Protein AF-0000000080600171 (afdb_homodimer)

Secondary structure (DSSP, 8-state):
--SSSSSSSS--EEEEEETTEEEEEE--GGGTT-B-HHHHHHHHHHHHHHHH-TT--EEEEEESSS-SB--B-HHHHHHHHTTTTT---TTSB-TT-SSSBPP-S-EEEEE-SEEETHHHHHHHTSSEEEEETT-EEE--GGGGT----SSHHHHHHHHH-HHHHHHHHHH---EEHHHHHHTTS-SEEESTT-HHHHHHHHHHHHHTS-HHHHHHHHHHHHHHHHT-HHHHHHHHHHHHHHHHTSHHHHHHHHHHHHTS-------/-HHHHSSSSS--EEEEEETTEEEEEE--GGGTT-B-HHHHHHHHHHHHHHHH-TT--EEEEEESSS-SB--B-HHHHHHHHTTTTT---TTSB-TT-SSSBPP-S-EEEEE-SEEETHHHHHHHTSSEEEEETT-EEE-GGGGGTS---SSHHHHHHHHH-HHHHHHHHHH---EEHHHHHHTTS-SEEESTT-HHHHHHHHHHHHHHS-HHHHHHHHHHHHHHHHS-HHHHHHTHHHHHHHHHTSHHHHHHHHHHHHTS-------

Structure (mmCIF, N/CA/C/O backbone):
data_AF-0000000080600171-model_v1
#
loop_
_entity.id
_entity.type
_entity.pdbx_description
1 polymer 'Enoyl-CoA hydratase'
#
loop_
_atom_site.group_PDB
_atom_site.id
_atom_site.type_symbol
_atom_site.label_atom_id
_atom_site.label_alt_id
_atom_site.label_comp_id
_atom_site.label_asym_id
_atom_site.label_entity_id
_atom_site.label_seq_id
_atom_site.pdbx_PDB_ins_code
_atom_site.Cartn_x
_atom_site.Cartn_y
_atom_site.Cartn_z
_atom_site.occupancy
_atom_site.B_iso_or_equiv
_atom_site.auth_seq_id
_atom_site.auth_comp_id
_atom_site.auth_asym_id
_atom_site.auth_atom_id
_atom_site.pdbx_PDB_model_num
ATOM 1 N N . MET A 1 1 ? 32.25 -32.062 -17 1 28.39 1 MET A N 1
ATOM 2 C CA . MET A 1 1 ? 32.25 -31.859 -15.547 1 28.39 1 MET A CA 1
ATOM 3 C C . MET A 1 1 ? 32.156 -30.375 -15.203 1 28.39 1 MET A C 1
ATOM 5 O O . MET A 1 1 ? 31.625 -30 -14.164 1 28.39 1 MET A O 1
ATOM 9 N N . ARG A 1 2 ? 33.031 -29.578 -15.789 1 40.81 2 ARG A N 1
ATOM 10 C CA . ARG A 1 2 ? 33 -28.125 -15.625 1 40.81 2 ARG A CA 1
ATOM 11 C C . ARG A 1 2 ? 31.703 -27.547 -16.172 1 40.81 2 ARG A C 1
ATOM 13 O O . ARG A 1 2 ? 31.391 -26.375 -15.945 1 40.81 2 ARG A O 1
ATOM 20 N N . GLU A 1 3 ? 31.141 -27.844 -17.203 1 35.38 3 GLU A N 1
ATOM 21 C CA . GLU A 1 3 ? 29.906 -27.516 -17.891 1 35.38 3 GLU A CA 1
ATOM 22 C C . GLU A 1 3 ? 28.688 -27.828 -17.031 1 35.38 3 GLU A C 1
ATOM 24 O O . GLU A 1 3 ? 27.672 -27.141 -17.109 1 35.38 3 GLU A O 1
ATOM 29 N N . GLN A 1 4 ? 28.484 -28.953 -16.359 1 40.41 4 GLN A N 1
ATOM 30 C CA . GLN A 1 4 ? 27.5 -29.406 -15.391 1 40.41 4 GLN A CA 1
ATOM 31 C C . GLN A 1 4 ? 27.484 -28.531 -14.148 1 40.41 4 GLN A C 1
ATOM 33 O O . GLN A 1 4 ? 26.5 -28.484 -13.414 1 40.41 4 GLN A O 1
ATOM 38 N N . GLN A 1 5 ? 28.547 -28 -13.633 1 40.72 5 GLN A N 1
ATOM 39 C CA . GLN A 1 5 ? 28.781 -27.141 -12.469 1 40.72 5 GLN A CA 1
ATOM 40 C C . GLN A 1 5 ? 28.297 -25.719 -12.727 1 40.72 5 GLN A C 1
ATOM 42 O O . GLN A 1 5 ? 28.141 -24.938 -11.789 1 40.72 5 GLN A O 1
ATOM 47 N N . MET A 1 6 ? 28.469 -25.094 -13.82 1 42.03 6 MET A N 1
ATOM 48 C CA . MET A 1 6 ? 28 -23.797 -14.32 1 42.03 6 MET A CA 1
ATOM 49 C C . MET A 1 6 ? 26.484 -23.719 -14.297 1 42.03 6 MET A C 1
ATOM 51 O O . MET A 1 6 ? 25.906 -22.641 -14.461 1 42.03 6 MET A O 1
ATOM 55 N N . SER A 1 7 ? 25.688 -24.766 -14.609 1 44.97 7 SER A N 1
ATOM 56 C CA . SER A 1 7 ? 24.25 -25.016 -14.766 1 44.97 7 SER A CA 1
ATOM 57 C C . SER A 1 7 ? 23.516 -24.797 -13.453 1 44.97 7 SER A C 1
ATOM 59 O O . SER A 1 7 ? 22.312 -24.5 -13.453 1 44.97 7 SER A O 1
ATOM 61 N N . ASN A 1 8 ? 24.188 -25.062 -12.305 1 53.34 8 ASN A N 1
ATOM 62 C CA . ASN A 1 8 ? 23.719 -25.016 -10.922 1 53.34 8 ASN A CA 1
ATOM 63 C C . ASN A 1 8 ? 23.594 -23.594 -10.414 1 53.34 8 ASN A C 1
ATOM 65 O O . ASN A 1 8 ? 23.062 -23.344 -9.328 1 53.34 8 ASN A O 1
ATOM 69 N N . LEU A 1 9 ? 24.109 -22.625 -11.125 1 68.75 9 LEU A N 1
ATOM 70 C CA . LEU A 1 9 ? 24.156 -21.234 -10.68 1 68.75 9 LEU A CA 1
ATOM 71 C C . LEU A 1 9 ? 22.969 -20.438 -11.211 1 68.75 9 LEU A C 1
ATOM 73 O O . LEU A 1 9 ? 22.562 -19.453 -10.602 1 68.75 9 LEU A O 1
ATOM 77 N N . GLN A 1 10 ? 22.422 -21.031 -12.312 1 84.88 10 GLN A N 1
ATOM 78 C CA . GLN A 1 10 ? 21.281 -20.328 -12.898 1 84.88 10 GLN A CA 1
ATOM 79 C C . GLN A 1 10 ? 20 -20.641 -12.156 1 84.88 10 GLN A C 1
ATOM 81 O O . GLN A 1 10 ? 19.719 -21.797 -11.852 1 84.88 10 GLN A O 1
ATOM 86 N N . GLY A 1 11 ? 19.281 -19.609 -11.891 1 88.25 11 GLY A N 1
ATOM 87 C CA . GLY A 1 11 ? 18.016 -19.781 -11.188 1 88.25 11 GLY A CA 1
ATOM 88 C C . GLY A 1 11 ? 16.984 -20.562 -11.977 1 88.25 11 GLY A C 1
ATOM 89 O O . GLY A 1 11 ? 16.922 -20.438 -13.203 1 88.25 11 GLY A O 1
ATOM 90 N N . LYS A 1 12 ? 16.281 -21.406 -11.242 1 94.62 12 LYS A N 1
ATOM 91 C CA . LYS A 1 12 ? 15.172 -22.141 -11.836 1 94.62 12 LYS A CA 1
ATOM 92 C C . LYS A 1 12 ? 14.062 -22.391 -10.82 1 94.62 12 LYS A C 1
ATOM 94 O O . LYS A 1 12 ? 14.211 -22.062 -9.641 1 94.62 12 LYS A O 1
ATOM 99 N N . VAL A 1 13 ? 12.938 -22.984 -11.336 1 98.38 13 VAL A N 1
ATOM 100 C CA . VAL A 1 13 ? 11.883 -23.406 -10.43 1 98.38 13 VAL A CA 1
ATOM 101 C C . VAL A 1 13 ? 11.625 -24.906 -10.594 1 98.38 13 VAL A C 1
ATOM 103 O O . VAL A 1 13 ? 11.766 -25.438 -11.695 1 98.38 13 VAL A O 1
ATOM 106 N N . SER A 1 14 ? 11.344 -25.594 -9.531 1 98.62 14 SER A N 1
ATOM 107 C CA . SER A 1 14 ? 10.82 -26.953 -9.617 1 98.62 14 SER A CA 1
ATOM 108 C C . SER A 1 14 ? 9.328 -26.953 -9.938 1 98.62 14 SER A C 1
ATOM 110 O O . SER A 1 14 ? 8.617 -26 -9.594 1 98.62 14 SER A O 1
ATOM 112 N N . ARG A 1 15 ? 8.844 -28 -10.602 1 98.62 15 ARG A N 1
ATOM 113 C CA . ARG A 1 15 ? 7.449 -28.156 -11 1 98.62 15 ARG A CA 1
ATOM 114 C C . ARG A 1 15 ? 6.938 -29.547 -10.641 1 98.62 15 ARG A C 1
ATOM 116 O O . ARG A 1 15 ? 7.59 -30.547 -10.945 1 98.62 15 ARG A O 1
ATOM 123 N N . GLU A 1 16 ? 5.824 -29.609 -9.953 1 98.62 16 GLU A N 1
ATOM 124 C CA . GLU A 1 16 ? 5.195 -30.875 -9.586 1 98.62 16 GLU A CA 1
ATOM 125 C C . GLU A 1 16 ? 3.674 -30.766 -9.664 1 98.62 16 GLU A C 1
ATOM 127 O O . GLU A 1 16 ? 3.082 -29.812 -9.141 1 98.62 16 GLU A O 1
ATOM 132 N N . ILE A 1 17 ? 3.072 -31.719 -10.336 1 98.5 17 ILE A N 1
ATOM 133 C CA . ILE A 1 17 ? 1.615 -31.781 -10.391 1 98.5 17 ILE A CA 1
ATOM 134 C C . ILE A 1 17 ? 1.112 -32.812 -9.375 1 98.5 17 ILE A C 1
ATOM 136 O O . ILE A 1 17 ? 1.587 -33.938 -9.336 1 98.5 17 ILE A O 1
ATOM 140 N N . ARG A 1 18 ? 0.296 -32.406 -8.547 1 98 18 ARG A N 1
ATOM 141 C CA . ARG A 1 18 ? -0.412 -33.25 -7.586 1 98 18 ARG A CA 1
ATOM 142 C C . ARG A 1 18 ? -1.922 -33.125 -7.754 1 98 18 ARG A C 1
ATOM 144 O O . ARG A 1 18 ? -2.543 -32.25 -7.164 1 98 18 ARG A O 1
ATOM 151 N N . GLY A 1 19 ? -2.537 -34.125 -8.477 1 97.25 19 GLY A N 1
ATOM 152 C CA . GLY A 1 19 ? -3.941 -33.969 -8.812 1 97.25 19 GLY A CA 1
ATOM 153 C C . GLY A 1 19 ? -4.215 -32.719 -9.633 1 97.25 19 GLY A C 1
ATOM 154 O O . GLY A 1 19 ? -3.635 -32.531 -10.703 1 97.25 19 GLY A O 1
ATOM 155 N N . HIS A 1 20 ? -5.035 -31.812 -9.102 1 98.31 20 HIS A N 1
ATOM 156 C CA . HIS A 1 20 ? -5.395 -30.594 -9.797 1 98.31 20 HIS A CA 1
ATOM 157 C C . HIS A 1 20 ? -4.57 -29.406 -9.305 1 98.31 20 HIS A C 1
ATOM 159 O O . HIS A 1 20 ? -4.867 -28.266 -9.633 1 98.31 20 HIS A O 1
ATOM 165 N N . ILE A 1 21 ? -3.529 -29.75 -8.508 1 98.75 21 ILE A N 1
ATOM 166 C CA . ILE A 1 21 ? -2.693 -28.703 -7.926 1 98.75 21 ILE A CA 1
ATOM 167 C C . ILE A 1 21 ? -1.328 -28.688 -8.609 1 98.75 21 ILE A C 1
ATOM 169 O O . ILE A 1 21 ? -0.762 -29.75 -8.891 1 98.75 21 ILE A O 1
ATOM 173 N N . PHE A 1 22 ? -0.834 -27.531 -8.883 1 98.88 22 PHE A N 1
ATOM 174 C CA . PHE A 1 22 ? 0.487 -27.344 -9.469 1 98.88 22 PHE A CA 1
ATOM 175 C C . PHE A 1 22 ? 1.437 -26.688 -8.461 1 98.88 22 PHE A C 1
ATOM 177 O O . PHE A 1 22 ? 1.219 -25.562 -8.031 1 98.88 22 PHE A O 1
ATOM 184 N N . LEU A 1 23 ? 2.486 -27.406 -8.008 1 98.94 23 LEU A N 1
ATOM 185 C CA . LEU A 1 23 ? 3.484 -26.875 -7.082 1 98.94 23 LEU A CA 1
ATOM 186 C C . LEU A 1 23 ? 4.668 -26.281 -7.832 1 98.94 23 LEU A C 1
ATOM 188 O O . LEU A 1 23 ? 5.289 -26.953 -8.656 1 98.94 23 LEU A O 1
ATOM 192 N N . ILE A 1 24 ? 4.957 -25.031 -7.625 1 98.94 24 ILE A N 1
ATOM 193 C CA . ILE A 1 24 ? 6.074 -24.297 -8.219 1 98.94 24 ILE A CA 1
ATOM 194 C C . ILE A 1 24 ? 7.035 -23.844 -7.129 1 98.94 24 ILE A C 1
ATOM 196 O O . ILE A 1 24 ? 6.688 -22.984 -6.309 1 98.94 24 ILE A O 1
ATOM 200 N N . GLY A 1 25 ? 8.242 -24.391 -7.09 1 98.88 25 GLY A N 1
ATOM 201 C CA . GLY A 1 25 ? 9.188 -24.078 -6.035 1 98.88 25 GLY A CA 1
ATOM 202 C C . GLY A 1 25 ? 10.398 -23.297 -6.527 1 98.88 25 GLY A C 1
ATOM 203 O O . GLY A 1 25 ? 11.109 -23.75 -7.426 1 98.88 25 GLY A O 1
ATOM 204 N N . LEU A 1 26 ? 10.602 -22.094 -5.977 1 98.75 26 LEU A N 1
ATOM 205 C CA . LEU A 1 26 ? 11.859 -21.422 -6.246 1 98.75 26 LEU A CA 1
ATOM 206 C C . LEU A 1 26 ? 13.047 -22.281 -5.855 1 98.75 26 LEU A C 1
ATOM 208 O O . LEU A 1 26 ? 13.102 -22.797 -4.734 1 98.75 26 LEU A O 1
ATOM 212 N N . ASP A 1 27 ? 14.023 -22.469 -6.797 1 98.06 27 ASP A N 1
ATOM 213 C CA . ASP A 1 27 ? 15.086 -23.453 -6.59 1 98.06 27 ASP A CA 1
ATOM 214 C C . ASP A 1 27 ? 16.453 -22.859 -6.898 1 98.06 27 ASP A C 1
ATOM 216 O O . ASP A 1 27 ? 17.094 -23.234 -7.883 1 98.06 27 ASP A O 1
ATOM 220 N N . ARG A 1 28 ? 16.859 -22.016 -6.082 1 97.69 28 ARG A N 1
ATOM 221 C CA . ARG A 1 28 ? 18.172 -21.359 -6.078 1 97.69 28 ARG A CA 1
ATOM 222 C C . ARG A 1 28 ? 18.625 -21.047 -4.652 1 97.69 28 ARG A C 1
ATOM 224 O O . ARG A 1 28 ? 19.047 -19.922 -4.367 1 97.69 28 ARG A O 1
ATOM 231 N N . ALA A 1 29 ? 18.484 -22.094 -3.811 1 96.88 29 ALA A N 1
ATOM 232 C CA . ALA A 1 29 ? 18.641 -21.906 -2.369 1 96.88 29 ALA A CA 1
ATOM 233 C C . ALA A 1 29 ? 20.047 -21.406 -2.023 1 96.88 29 ALA A C 1
ATOM 235 O O . ALA A 1 29 ? 20.219 -20.641 -1.075 1 96.88 29 ALA A O 1
ATOM 236 N N . ASP A 1 30 ? 21.016 -21.703 -2.828 1 95.56 30 ASP A N 1
ATOM 237 C CA . ASP A 1 30 ? 22.391 -21.328 -2.547 1 95.56 30 ASP A CA 1
ATOM 238 C C . ASP A 1 30 ? 22.578 -19.812 -2.652 1 95.56 30 ASP A C 1
ATOM 240 O O . ASP A 1 30 ? 23.531 -19.266 -2.1 1 95.56 30 ASP A O 1
ATOM 244 N N . LYS A 1 31 ? 21.703 -19.234 -3.369 1 96.31 31 LYS A N 1
ATOM 245 C CA . LYS A 1 31 ? 21.734 -17.781 -3.504 1 96.31 31 LYS A CA 1
ATOM 246 C C . LYS A 1 31 ? 20.5 -17.141 -2.883 1 96.31 31 LYS A C 1
ATOM 248 O O . LYS A 1 31 ? 20.016 -16.109 -3.365 1 96.31 31 LYS A O 1
ATOM 253 N N . ARG A 1 32 ? 19.953 -17.891 -1.889 1 97.44 32 ARG A N 1
ATOM 254 C CA . ARG A 1 32 ? 18.781 -17.406 -1.15 1 97.44 32 ARG A CA 1
ATOM 255 C C . ARG A 1 32 ? 17.609 -17.125 -2.09 1 97.44 32 ARG A C 1
ATOM 257 O O . ARG A 1 32 ? 16.875 -16.172 -1.898 1 97.44 32 ARG A O 1
ATOM 264 N N . ASN A 1 33 ? 17.547 -17.812 -3.162 1 98.06 33 ASN A N 1
ATOM 265 C CA . ASN A 1 33 ? 16.484 -17.766 -4.152 1 98.06 33 ASN A CA 1
ATOM 266 C C . ASN A 1 33 ? 16.328 -16.359 -4.738 1 98.06 33 ASN A C 1
ATOM 268 O O . ASN A 1 33 ? 15.219 -15.93 -5.047 1 98.06 33 ASN A O 1
ATOM 272 N N . ALA A 1 34 ? 17.469 -15.609 -4.855 1 97.38 34 ALA A N 1
ATOM 273 C CA . ALA A 1 34 ? 17.422 -14.312 -5.527 1 97.38 34 ALA A CA 1
ATOM 274 C C . ALA A 1 34 ? 17.016 -14.461 -6.984 1 97.38 34 ALA A C 1
ATOM 276 O O . ALA A 1 34 ? 17.453 -15.383 -7.676 1 97.38 34 ALA A O 1
ATOM 277 N N . PHE A 1 35 ? 16.125 -13.562 -7.465 1 96.62 35 PHE A N 1
ATOM 278 C CA . PHE A 1 35 ? 15.617 -13.609 -8.836 1 96.62 35 PHE A CA 1
ATOM 279 C C . PHE A 1 35 ? 16.672 -13.125 -9.82 1 96.62 35 PHE A C 1
ATOM 281 O O . PHE A 1 35 ? 16.938 -11.922 -9.906 1 96.62 35 PHE A O 1
ATOM 288 N N . ASP A 1 36 ? 17.297 -14 -10.5 1 94.31 36 ASP A N 1
ATOM 289 C CA . ASP A 1 36 ? 18.031 -13.617 -11.703 1 94.31 36 ASP A CA 1
ATOM 290 C C . ASP A 1 36 ? 17.172 -13.758 -12.953 1 94.31 36 ASP A C 1
ATOM 292 O O . ASP A 1 36 ? 15.984 -14.102 -12.852 1 94.31 36 ASP A O 1
ATOM 296 N N . SER A 1 37 ? 17.734 -13.461 -14.109 1 93.31 37 SER A N 1
ATOM 297 C CA . SER A 1 37 ? 16.953 -13.477 -15.336 1 93.31 37 SER A CA 1
ATOM 298 C C . SER A 1 37 ? 16.422 -14.875 -15.648 1 93.31 37 SER A C 1
ATOM 300 O O . SER A 1 37 ? 15.32 -15.031 -16.172 1 93.31 37 SER A O 1
ATOM 302 N N . HIS A 1 38 ? 17.156 -15.891 -15.289 1 94.62 38 HIS A N 1
ATOM 303 C CA . HIS A 1 38 ? 16.766 -17.266 -15.547 1 94.62 38 HIS A CA 1
ATOM 304 C C . HIS A 1 38 ? 15.602 -17.688 -14.664 1 94.62 38 HIS A C 1
ATOM 306 O O . HIS A 1 38 ? 14.648 -18.312 -15.141 1 94.62 38 HIS A O 1
ATOM 312 N N . MET A 1 39 ? 15.68 -17.359 -13.367 1 96.19 39 MET A N 1
ATOM 313 C CA . MET A 1 39 ? 14.602 -17.656 -12.43 1 96.19 39 MET A CA 1
ATOM 314 C C . MET A 1 39 ? 13.312 -16.969 -12.852 1 96.19 39 MET A C 1
ATOM 316 O O . MET A 1 39 ? 12.242 -17.594 -12.844 1 96.19 39 MET A O 1
ATOM 320 N N . ILE A 1 40 ? 13.383 -15.711 -13.203 1 95.31 40 ILE A N 1
ATOM 321 C CA . ILE A 1 40 ? 12.227 -14.93 -13.617 1 95.31 40 ILE A CA 1
ATOM 322 C C . ILE A 1 40 ? 11.578 -15.57 -14.844 1 95.31 40 ILE A C 1
ATOM 324 O O . ILE A 1 40 ? 10.359 -15.766 -14.875 1 95.31 40 ILE A O 1
ATOM 328 N N . HIS A 1 41 ? 12.375 -15.906 -15.789 1 94.38 41 HIS A N 1
ATOM 329 C CA . HIS A 1 41 ? 11.883 -16.516 -17.016 1 94.38 41 HIS A CA 1
ATOM 330 C C . HIS A 1 41 ? 11.234 -17.875 -16.734 1 94.38 41 HIS A C 1
ATOM 332 O O . HIS A 1 41 ? 10.133 -18.156 -17.219 1 94.38 41 HIS A O 1
ATOM 338 N N . ASP A 1 42 ? 11.891 -18.672 -15.969 1 97.06 42 ASP A N 1
ATOM 339 C CA . ASP A 1 42 ? 11.383 -20.016 -15.688 1 97.06 42 ASP A CA 1
ATOM 340 C C . ASP A 1 42 ? 10.094 -19.953 -14.875 1 97.06 42 ASP A C 1
ATOM 342 O O . ASP A 1 42 ? 9.188 -20.75 -15.078 1 97.06 42 ASP A O 1
ATOM 346 N N . LEU A 1 43 ? 10.031 -19.047 -13.922 1 97.69 43 LEU A N 1
ATOM 347 C CA . LEU A 1 43 ? 8.805 -18.828 -13.156 1 97.69 43 LEU A CA 1
ATOM 348 C C . LEU A 1 43 ? 7.66 -18.422 -14.07 1 97.69 43 LEU A C 1
ATOM 350 O O . LEU A 1 43 ? 6.543 -18.922 -13.938 1 97.69 43 LEU A O 1
ATOM 354 N N . SER A 1 44 ? 7.922 -17.516 -14.977 1 96.75 44 SER A N 1
ATOM 355 C CA . SER A 1 44 ? 6.934 -17.109 -15.961 1 96.75 44 SER A CA 1
ATOM 356 C C . SER A 1 44 ? 6.441 -18.281 -16.781 1 96.75 44 SER A C 1
ATOM 358 O O . SER A 1 44 ? 5.238 -18.438 -17 1 96.75 44 SER A O 1
ATOM 360 N N . LEU A 1 45 ? 7.348 -19.094 -17.219 1 96.94 45 LEU A N 1
ATOM 361 C CA . LEU A 1 45 ? 6.988 -20.266 -18.016 1 96.94 45 LEU A CA 1
ATOM 362 C C . LEU A 1 45 ? 6.113 -21.219 -17.203 1 96.94 45 LEU A C 1
ATOM 364 O O . LEU A 1 45 ? 5.137 -21.766 -17.719 1 96.94 45 LEU A O 1
ATOM 368 N N . ALA A 1 46 ? 6.484 -21.391 -15.977 1 98.31 46 ALA A N 1
ATOM 369 C CA . ALA A 1 46 ? 5.707 -22.281 -15.117 1 98.31 46 ALA A CA 1
ATOM 370 C C . ALA A 1 46 ? 4.281 -21.766 -14.938 1 98.31 46 ALA A C 1
ATOM 372 O O . ALA A 1 46 ? 3.32 -22.531 -15.039 1 98.31 46 ALA A O 1
ATOM 373 N N . LEU A 1 47 ? 4.148 -20.531 -14.68 1 98.25 47 LEU A N 1
ATOM 374 C CA . LEU A 1 47 ? 2.826 -19.938 -14.492 1 98.25 47 LEU A CA 1
ATOM 375 C C . LEU A 1 47 ? 2.018 -19.984 -15.789 1 98.25 47 LEU A C 1
ATOM 377 O O . LEU A 1 47 ? 0.795 -20.141 -15.75 1 98.25 47 LEU A O 1
ATOM 381 N N . THR A 1 48 ? 2.707 -19.844 -16.859 1 98 48 THR A N 1
ATOM 382 C CA . THR A 1 48 ? 2.043 -19.953 -18.156 1 98 48 THR A CA 1
ATOM 383 C C . THR A 1 48 ? 1.553 -21.391 -18.375 1 98 48 THR A C 1
ATOM 385 O O . THR A 1 48 ? 0.434 -21.594 -18.859 1 98 48 THR A O 1
ATOM 388 N N . GLU A 1 49 ? 2.432 -22.359 -18.031 1 98.12 49 GLU A N 1
ATOM 389 C CA . GLU A 1 49 ? 2.033 -23.75 -18.094 1 98.12 49 GLU A CA 1
ATOM 390 C C . GLU A 1 49 ? 0.793 -24.016 -17.234 1 98.12 49 GLU A C 1
ATOM 392 O O . GLU A 1 49 ? -0.143 -24.688 -17.672 1 98.12 49 GLU A O 1
ATOM 397 N N . TYR A 1 50 ? 0.771 -23.5 -16.109 1 98.5 50 TYR A N 1
ATOM 398 C CA . TYR A 1 50 ? -0.364 -23.578 -15.203 1 98.5 50 TYR A CA 1
ATOM 399 C C . TYR A 1 50 ? -1.63 -23.031 -15.852 1 98.5 50 TYR A C 1
ATOM 401 O O . TYR A 1 50 ? -2.658 -23.719 -15.891 1 98.5 50 TYR A O 1
ATOM 409 N N . GLU A 1 51 ? -1.571 -21.875 -16.438 1 97.62 51 GLU A N 1
ATOM 410 C CA . GLU A 1 51 ? -2.717 -21.203 -17.047 1 97.62 51 GLU A CA 1
ATOM 411 C C . GLU A 1 51 ? -3.225 -22 -18.25 1 97.62 51 GLU A C 1
ATOM 413 O O . GLU A 1 51 ? -4.43 -22.062 -18.5 1 97.62 51 GLU A O 1
ATOM 418 N N . ASN A 1 52 ? -2.311 -22.625 -18.953 1 97.38 52 ASN A N 1
ATOM 419 C CA . ASN A 1 52 ? -2.652 -23.281 -20.219 1 97.38 52 ASN A CA 1
ATOM 420 C C . ASN A 1 52 ? -3.184 -24.688 -19.984 1 97.38 52 ASN A C 1
ATOM 422 O O . ASN A 1 52 ? -3.748 -25.297 -20.906 1 97.38 52 ASN A O 1
ATOM 426 N N . ASN A 1 53 ? -2.955 -25.312 -18.828 1 97.81 53 ASN A N 1
ATOM 427 C CA . ASN A 1 53 ? -3.396 -26.672 -18.531 1 97.81 53 ASN A CA 1
ATOM 428 C C . ASN A 1 53 ? -4.766 -26.672 -17.859 1 97.81 53 ASN A C 1
ATOM 430 O O . ASN A 1 53 ? -4.887 -26.359 -16.672 1 97.81 53 ASN A O 1
ATOM 434 N N . PRO A 1 54 ? -5.77 -27.031 -18.562 1 95.81 54 PRO A N 1
ATOM 435 C CA . PRO A 1 54 ? -7.125 -26.953 -18.031 1 95.81 54 PRO A CA 1
ATOM 436 C C . PRO A 1 54 ? -7.355 -27.906 -16.859 1 95.81 54 PRO A C 1
ATOM 438 O O . PRO A 1 54 ? -8.336 -27.766 -16.125 1 95.81 54 PRO A O 1
ATOM 441 N N . GLU A 1 55 ? -6.465 -28.906 -16.672 1 96.88 55 GLU A N 1
ATOM 442 C CA . GLU A 1 55 ? -6.629 -29.875 -15.586 1 96.88 55 GLU A CA 1
ATOM 443 C C . GLU A 1 55 ? -6.172 -29.297 -14.25 1 96.88 55 GLU A C 1
ATOM 445 O O . GLU A 1 55 ? -6.512 -29.812 -13.188 1 96.88 55 GLU A O 1
ATOM 450 N N . LEU A 1 56 ? -5.383 -28.281 -14.273 1 98.5 56 LEU A N 1
ATOM 451 C CA . LEU A 1 56 ? -4.891 -27.641 -13.055 1 98.5 56 LEU A CA 1
ATOM 452 C C . LEU A 1 56 ? -5.855 -26.562 -12.578 1 98.5 56 LEU A C 1
ATOM 454 O O . LEU A 1 56 ? -6.312 -25.734 -13.375 1 98.5 56 LEU A O 1
ATOM 458 N N . ARG A 1 57 ? -6.172 -26.562 -11.266 1 98.69 57 ARG A N 1
ATOM 459 C CA . ARG A 1 57 ? -7.234 -25.703 -10.742 1 98.69 57 ARG A CA 1
ATOM 460 C C . ARG A 1 57 ? -6.695 -24.719 -9.711 1 98.69 57 ARG A C 1
ATOM 462 O O . ARG A 1 57 ? -7.352 -23.734 -9.391 1 98.69 57 ARG A O 1
ATOM 469 N N . CYS A 1 58 ? -5.551 -24.984 -9.141 1 98.81 58 CYS A N 1
ATOM 470 C CA . CYS A 1 58 ? -4.867 -24.078 -8.219 1 98.81 58 CYS A CA 1
ATOM 471 C C . CYS A 1 58 ? -3.361 -24.312 -8.242 1 98.81 58 CYS A C 1
ATOM 473 O O . CYS A 1 58 ? -2.908 -25.453 -8.398 1 98.81 58 CYS A O 1
ATOM 475 N N . ALA A 1 59 ? -2.598 -23.328 -8.109 1 98.94 59 ALA A N 1
ATOM 476 C CA . ALA A 1 59 ? -1.147 -23.453 -7.988 1 98.94 59 ALA A CA 1
ATOM 477 C C . ALA A 1 59 ? -0.665 -22.984 -6.621 1 98.94 59 ALA A C 1
ATOM 479 O O . ALA A 1 59 ? -1.325 -22.172 -5.969 1 98.94 59 ALA A O 1
ATOM 480 N N . VAL A 1 60 ? 0.427 -23.516 -6.172 1 98.94 60 VAL A N 1
ATOM 481 C CA . VAL A 1 60 ? 1.137 -23.094 -4.969 1 98.94 60 VAL A CA 1
ATOM 482 C C . VAL A 1 60 ? 2.568 -22.703 -5.324 1 98.94 60 VAL A C 1
ATOM 484 O O . VAL A 1 60 ? 3.318 -23.5 -5.887 1 98.94 60 VAL A O 1
ATOM 487 N N . VAL A 1 61 ? 2.922 -21.469 -5.09 1 98.94 61 VAL A N 1
ATOM 488 C CA . VAL A 1 61 ? 4.312 -21.047 -5.199 1 98.94 61 VAL A CA 1
ATOM 489 C C . VAL A 1 61 ? 4.98 -21.109 -3.828 1 98.94 61 VAL A C 1
ATOM 491 O O . VAL A 1 61 ? 4.426 -20.641 -2.834 1 98.94 61 VAL A O 1
ATOM 494 N N . PHE A 1 62 ? 6.09 -21.75 -3.76 1 98.88 62 PHE A N 1
ATOM 495 C CA . PHE A 1 62 ? 6.871 -21.891 -2.537 1 98.88 62 PHE A CA 1
ATOM 496 C C . PHE A 1 62 ? 8.367 -21.812 -2.842 1 98.88 62 PHE A C 1
ATOM 498 O O . PHE A 1 62 ? 8.766 -21.453 -3.951 1 98.88 62 PHE A O 1
ATOM 505 N N . ALA A 1 63 ? 9.203 -22.016 -1.799 1 98.88 63 ALA A N 1
ATOM 506 C CA . ALA A 1 63 ? 10.648 -21.938 -2.033 1 98.88 63 ALA A CA 1
ATOM 507 C C . ALA A 1 63 ? 11.375 -23.078 -1.325 1 98.88 63 ALA A C 1
ATOM 509 O O . ALA A 1 63 ? 11.031 -23.438 -0.195 1 98.88 63 ALA A O 1
ATOM 510 N N . HIS A 1 64 ? 12.344 -23.609 -2.07 1 98.38 64 HIS A N 1
ATOM 511 C CA . HIS A 1 64 ? 13.266 -24.547 -1.43 1 98.38 64 HIS A CA 1
ATOM 512 C C . HIS A 1 64 ? 14.281 -23.812 -0.559 1 98.38 64 HIS A C 1
ATOM 514 O O . HIS A 1 64 ? 14.727 -22.719 -0.91 1 98.38 64 HIS A O 1
ATOM 520 N N . GLY A 1 65 ? 14.664 -24.375 0.588 1 97.94 65 GLY A N 1
ATOM 521 C CA . GLY A 1 65 ? 15.68 -23.797 1.448 1 97.94 65 GLY A CA 1
ATOM 522 C C . GLY A 1 65 ? 15.094 -22.922 2.541 1 97.94 65 GLY A C 1
ATOM 523 O O . GLY A 1 65 ? 13.898 -23 2.834 1 97.94 65 GLY A O 1
ATOM 524 N N . ASP A 1 66 ? 15.898 -22.062 3.156 1 98.06 66 ASP A N 1
ATOM 525 C CA . ASP A 1 66 ? 15.555 -21.359 4.383 1 98.06 66 ASP A CA 1
ATOM 526 C C . ASP A 1 66 ? 14.789 -20.078 4.078 1 98.06 66 ASP A C 1
ATOM 528 O O . ASP A 1 66 ? 14.102 -19.531 4.945 1 98.06 66 ASP A O 1
ATOM 532 N N . HIS A 1 67 ? 14.977 -19.578 2.879 1 98.75 67 HIS A N 1
ATOM 533 C CA . HIS A 1 67 ? 14.43 -18.281 2.535 1 98.75 67 HIS A CA 1
ATOM 534 C C . HIS A 1 67 ? 13.562 -18.359 1.281 1 98.75 67 HIS A C 1
ATOM 536 O O . HIS A 1 67 ? 13.891 -19.094 0.341 1 98.75 67 HIS A O 1
ATOM 542 N N . PHE A 1 68 ? 12.445 -17.656 1.302 1 98.81 68 PHE A N 1
ATOM 543 C CA . PHE A 1 68 ? 11.664 -17.531 0.081 1 98.81 68 PHE A CA 1
ATOM 544 C C . PHE A 1 68 ? 12.477 -16.844 -1.015 1 98.81 68 PHE A C 1
ATOM 546 O O . PHE A 1 68 ? 12.867 -17.484 -1.99 1 98.81 68 PHE A O 1
ATOM 553 N N . THR A 1 69 ? 12.859 -15.547 -0.798 1 98.69 69 THR A N 1
ATOM 554 C CA . THR A 1 69 ? 13.75 -14.898 -1.752 1 98.69 69 THR A CA 1
ATOM 555 C C . THR A 1 69 ? 14.391 -13.656 -1.134 1 98.69 69 THR A C 1
ATOM 557 O O . THR A 1 69 ? 13.742 -12.93 -0.379 1 98.69 69 THR A O 1
ATOM 560 N N . ALA A 1 70 ? 15.602 -13.422 -1.512 1 97.44 70 ALA A N 1
ATOM 561 C CA . ALA A 1 70 ? 16.312 -12.219 -1.098 1 97.44 70 ALA A CA 1
ATOM 562 C C . ALA A 1 70 ? 16.031 -11.062 -2.053 1 97.44 70 ALA A C 1
ATOM 564 O O . ALA A 1 70 ? 16.672 -10.008 -1.976 1 97.44 70 ALA A O 1
ATOM 565 N N . GLY A 1 71 ? 15.109 -11.273 -2.932 1 96.31 71 GLY A N 1
ATOM 566 C CA . GLY A 1 71 ? 14.766 -10.219 -3.877 1 96.31 71 GLY A CA 1
ATOM 567 C C . GLY A 1 71 ? 15.477 -10.359 -5.207 1 96.31 71 GLY A C 1
ATOM 568 O O . GLY A 1 71 ? 15.695 -11.469 -5.691 1 96.31 71 GLY A O 1
ATOM 569 N N . LEU A 1 72 ? 15.727 -9.258 -5.887 1 92.5 72 LEU A N 1
ATOM 570 C CA . LEU A 1 72 ? 16.344 -9.258 -7.207 1 92.5 72 LEU A CA 1
ATOM 571 C C . LEU A 1 72 ? 17.859 -9.406 -7.098 1 92.5 72 LEU A C 1
ATOM 573 O O . LEU A 1 72 ? 18.484 -8.766 -6.254 1 92.5 72 LEU A O 1
ATOM 577 N N . ASP A 1 73 ? 18.391 -10.258 -7.875 1 91.12 73 ASP A N 1
ATOM 578 C CA . ASP A 1 73 ? 19.844 -10.297 -8.055 1 91.12 73 ASP A CA 1
ATOM 579 C C . ASP A 1 73 ? 20.312 -9.141 -8.93 1 91.12 73 ASP A C 1
ATOM 581 O O . ASP A 1 73 ? 20.547 -9.312 -10.133 1 91.12 73 ASP A O 1
ATOM 585 N N . LEU A 1 74 ? 20.5 -8.008 -8.344 1 86.12 74 LEU A N 1
ATOM 586 C CA . LEU A 1 74 ? 20.766 -6.766 -9.07 1 86.12 74 LEU A CA 1
ATOM 587 C C . LEU A 1 74 ? 22.109 -6.828 -9.789 1 86.12 74 LEU A C 1
ATOM 589 O O . LEU A 1 74 ? 22.281 -6.195 -10.836 1 86.12 74 LEU A O 1
ATOM 593 N N . VAL A 1 75 ? 23 -7.582 -9.242 1 82.81 75 VAL A N 1
ATOM 594 C CA . VAL A 1 75 ? 24.297 -7.723 -9.891 1 82.81 75 VAL A CA 1
ATOM 595 C C . VAL A 1 75 ? 24.125 -8.391 -11.258 1 82.81 75 VAL A C 1
ATOM 597 O O . VAL A 1 75 ? 24.719 -7.949 -12.25 1 82.81 75 VAL A O 1
ATOM 600 N N . GLU A 1 76 ? 23.266 -9.336 -11.297 1 86.94 76 GLU A N 1
ATOM 601 C CA . GLU A 1 76 ? 23.016 -10.055 -12.539 1 86.94 76 GLU A CA 1
ATOM 602 C C . GLU A 1 76 ? 22.078 -9.273 -13.453 1 86.94 76 GLU A C 1
ATOM 604 O O . GLU A 1 76 ? 22.219 -9.305 -14.672 1 86.94 76 GLU A O 1
ATOM 609 N N . LEU A 1 77 ? 21.188 -8.492 -12.82 1 88.06 77 LEU A N 1
ATOM 610 C CA . LEU A 1 77 ? 20.094 -7.93 -13.586 1 88.06 77 LEU A CA 1
ATOM 611 C C . LEU A 1 77 ? 20.422 -6.523 -14.07 1 88.06 77 LEU A C 1
ATOM 613 O O . LEU A 1 77 ? 19.828 -6.035 -15.031 1 88.06 77 LEU A O 1
ATOM 617 N N . GLN A 1 78 ? 21.297 -5.855 -13.414 1 79 78 GLN A N 1
ATOM 618 C CA . GLN A 1 78 ? 21.531 -4.438 -13.664 1 79 78 GLN A CA 1
ATOM 619 C C . GLN A 1 78 ? 21.797 -4.176 -15.141 1 79 78 GLN A C 1
ATOM 621 O O . GLN A 1 78 ? 21.172 -3.301 -15.742 1 79 78 GLN A O 1
ATOM 626 N N . PRO A 1 79 ? 22.578 -4.984 -15.789 1 76.62 79 PRO A N 1
ATOM 627 C CA . PRO A 1 79 ? 22.844 -4.75 -17.219 1 76.62 79 PRO A CA 1
ATOM 628 C C . PRO A 1 79 ? 21.641 -5.105 -18.094 1 76.62 79 PRO A C 1
ATOM 630 O O . PRO A 1 79 ? 21.594 -4.723 -19.266 1 76.62 79 PRO A O 1
ATOM 633 N N . LYS A 1 80 ? 20.688 -5.723 -17.484 1 79.12 80 LYS A N 1
ATOM 634 C CA . LYS A 1 80 ? 19.578 -6.266 -18.266 1 79.12 80 LYS A CA 1
ATOM 635 C C . LYS A 1 80 ? 18.297 -5.488 -18.016 1 79.12 80 LYS A C 1
ATOM 637 O O . LYS A 1 80 ? 17.312 -5.645 -18.75 1 79.12 80 LYS A O 1
ATOM 642 N N . LEU A 1 81 ? 18.297 -4.746 -16.969 1 73.19 81 LEU A N 1
ATOM 643 C CA . LEU A 1 81 ? 17.062 -4.066 -16.562 1 73.19 81 LEU A CA 1
ATOM 644 C C . LEU A 1 81 ? 16.609 -3.08 -17.641 1 73.19 81 LEU A C 1
ATOM 646 O O . LEU A 1 81 ? 15.414 -2.924 -17.875 1 73.19 81 LEU A O 1
ATOM 650 N N . ALA A 1 82 ? 17.672 -2.574 -18.312 1 68.69 82 ALA A N 1
ATOM 651 C CA . ALA A 1 82 ? 17.344 -1.629 -19.375 1 68.69 82 ALA A CA 1
ATOM 652 C C . ALA A 1 82 ? 16.828 -2.355 -20.625 1 68.69 82 ALA A C 1
ATOM 654 O O . ALA A 1 82 ? 16.094 -1.775 -21.438 1 68.69 82 ALA A O 1
ATOM 655 N N . ASP A 1 83 ? 17.172 -3.643 -20.719 1 67.06 83 ASP A N 1
ATOM 656 C CA . ASP A 1 83 ? 16.891 -4.402 -21.938 1 67.06 83 ASP A CA 1
ATOM 657 C C . ASP A 1 83 ? 15.539 -5.098 -21.844 1 67.06 83 ASP A C 1
ATOM 659 O O . ASP A 1 83 ? 15.109 -5.766 -22.781 1 67.06 83 ASP A O 1
ATOM 663 N N . GLY A 1 84 ? 14.938 -4.965 -20.734 1 69.31 84 GLY A N 1
ATOM 664 C CA . GLY A 1 84 ? 13.562 -5.43 -20.734 1 69.31 84 GLY A CA 1
ATOM 665 C C . GLY A 1 84 ? 13.383 -6.754 -20 1 69.31 84 GLY A C 1
ATOM 666 O O . GLY A 1 84 ? 12.594 -7.598 -20.438 1 69.31 84 GLY A O 1
ATOM 667 N N . VAL A 1 85 ? 14.117 -7.18 -19.141 1 69 85 VAL A N 1
ATOM 668 C CA . VAL A 1 85 ? 13.969 -8.414 -18.375 1 69 85 VAL A CA 1
ATOM 669 C C . VAL A 1 85 ? 12.562 -8.508 -17.797 1 69 85 VAL A C 1
ATOM 671 O O . VAL A 1 85 ? 12.039 -9.602 -17.578 1 69 85 VAL A O 1
ATOM 674 N N . PHE A 1 86 ? 11.906 -7.422 -17.766 1 75.5 86 PHE A N 1
ATOM 675 C CA . PHE A 1 86 ? 10.547 -7.402 -17.234 1 75.5 86 PHE A CA 1
ATOM 676 C C . PHE A 1 86 ? 9.539 -7.125 -18.344 1 75.5 86 PHE A C 1
ATOM 678 O O . PHE A 1 86 ? 8.406 -6.723 -18.062 1 75.5 86 PHE A O 1
ATOM 685 N N . ASN A 1 87 ? 10.023 -7.34 -19.531 1 78.38 87 ASN A N 1
ATOM 686 C CA . ASN A 1 87 ? 9.109 -7.238 -20.672 1 78.38 87 ASN A CA 1
ATOM 687 C C . ASN A 1 87 ? 8.438 -8.578 -20.969 1 78.38 87 ASN A C 1
ATOM 689 O O . ASN A 1 87 ? 9.109 -9.531 -21.375 1 78.38 87 ASN A O 1
ATOM 693 N N . PHE A 1 88 ? 7.27 -8.688 -20.688 1 82 88 PHE A N 1
ATOM 694 C CA . PHE A 1 88 ? 6.504 -9.906 -20.953 1 82 88 PHE A CA 1
ATOM 695 C C . PHE A 1 88 ? 5.512 -9.688 -22.094 1 82 88 PHE A C 1
ATOM 697 O O . PHE A 1 88 ? 4.816 -8.672 -22.125 1 82 88 PHE A O 1
ATOM 704 N N . SER A 1 89 ? 5.59 -10.594 -23 1 81.56 89 SER A N 1
ATOM 705 C CA . SER A 1 89 ? 4.605 -10.539 -24.078 1 81.56 89 SER A CA 1
ATOM 706 C C . SER A 1 89 ? 3.205 -10.867 -23.578 1 81.56 89 SER A C 1
ATOM 708 O O . SER A 1 89 ? 3.049 -11.375 -22.469 1 81.56 89 SER A O 1
ATOM 710 N N . ASP A 1 90 ? 2.246 -10.609 -24.344 1 86.19 90 ASP A N 1
ATOM 711 C CA . ASP A 1 90 ? 0.848 -10.766 -23.953 1 86.19 90 ASP A CA 1
ATOM 712 C C . ASP A 1 90 ? 0.472 -12.242 -23.844 1 86.19 90 ASP A C 1
ATOM 714 O O . ASP A 1 90 ? -0.577 -12.578 -23.281 1 86.19 90 ASP A O 1
ATOM 718 N N . ASP A 1 91 ? 1.349 -13.125 -24.312 1 89.25 91 ASP A N 1
ATOM 719 C CA . ASP A 1 91 ? 1.001 -14.547 -24.297 1 89.25 91 ASP A CA 1
ATOM 720 C C . ASP A 1 91 ? 1.63 -15.25 -23.109 1 89.25 91 ASP A C 1
ATOM 722 O O . ASP A 1 91 ? 1.348 -16.422 -22.844 1 89.25 91 ASP A O 1
ATOM 726 N N . ILE A 1 92 ? 2.406 -14.539 -22.422 1 91.56 92 ILE A N 1
ATOM 727 C CA . ILE A 1 92 ? 3.094 -15.156 -21.281 1 91.56 92 ILE A CA 1
ATOM 728 C C . ILE A 1 92 ? 2.646 -14.484 -19.984 1 91.56 92 ILE A C 1
ATOM 730 O O . ILE A 1 92 ? 2.357 -13.289 -19.969 1 91.56 92 ILE A O 1
ATOM 734 N N . VAL A 1 93 ? 2.609 -15.344 -18.938 1 94.5 93 VAL A N 1
ATOM 735 C CA . VAL A 1 93 ? 2.186 -14.82 -17.641 1 94.5 93 VAL A CA 1
ATOM 736 C C . VAL A 1 93 ? 3.357 -14.117 -16.969 1 94.5 93 VAL A C 1
ATOM 738 O O . VAL A 1 93 ? 4.434 -14.695 -16.797 1 94.5 93 VAL A O 1
ATOM 741 N N . ASN A 1 94 ? 3.191 -12.859 -16.656 1 93.69 94 ASN A N 1
ATOM 742 C CA . ASN A 1 94 ? 4.082 -12.102 -15.781 1 93.69 94 ASN A CA 1
ATOM 743 C C . ASN A 1 94 ? 3.875 -12.461 -14.312 1 93.69 94 ASN A C 1
ATOM 745 O O . ASN A 1 94 ? 2.785 -12.273 -13.773 1 93.69 94 ASN A O 1
ATOM 749 N N . PRO A 1 95 ? 4.922 -12.977 -13.695 1 95.88 95 PRO A N 1
ATOM 750 C CA . PRO A 1 95 ? 4.758 -13.414 -12.312 1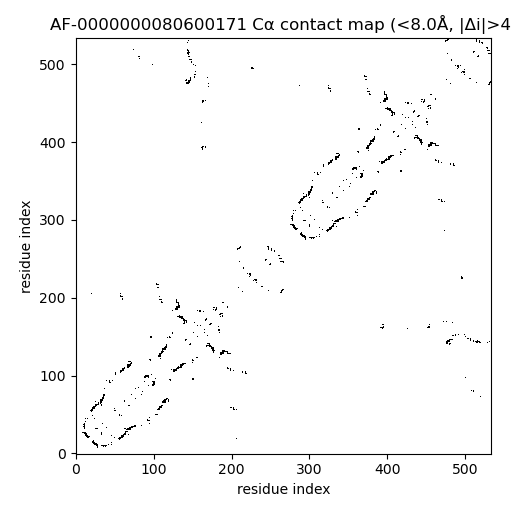 95.88 95 PRO A CA 1
ATOM 751 C C . PRO A 1 95 ? 4.23 -12.312 -11.398 1 95.88 95 PRO A C 1
ATOM 753 O O . PRO A 1 95 ? 3.586 -12.594 -10.383 1 95.88 95 PRO A O 1
ATOM 756 N N . TRP A 1 96 ? 4.414 -11.086 -11.734 1 96.62 96 TRP A N 1
ATOM 757 C CA . TRP A 1 96 ? 4.008 -9.977 -10.883 1 96.62 96 TRP A CA 1
ATOM 758 C C . TRP A 1 96 ? 2.717 -9.344 -11.391 1 96.62 96 TRP A C 1
ATOM 760 O O . TRP A 1 96 ? 2.137 -8.484 -10.727 1 96.62 96 TRP A O 1
ATOM 770 N N . GLY A 1 97 ? 2.291 -9.688 -12.539 1 95.19 97 GLY A N 1
ATOM 771 C CA . GLY A 1 97 ? 0.945 -9.398 -13.008 1 95.19 97 GLY A CA 1
ATOM 772 C C . GLY A 1 97 ? 0.71 -7.926 -13.273 1 95.19 97 GLY A C 1
ATOM 773 O O . GLY A 1 97 ? -0.424 -7.449 -13.195 1 95.19 97 GLY A O 1
ATOM 774 N N . THR A 1 98 ? 1.769 -7.145 -13.516 1 93.75 98 THR A N 1
ATOM 775 C CA . THR A 1 98 ? 1.597 -5.719 -13.781 1 93.75 98 THR A CA 1
ATOM 776 C C . THR A 1 98 ? 1.314 -5.48 -15.266 1 93.75 98 THR A C 1
ATOM 778 O O . THR A 1 98 ? 0.729 -4.461 -15.633 1 93.75 98 THR A O 1
ATOM 781 N N . VAL A 1 99 ? 1.784 -6.406 -16.094 1 87.38 99 VAL A N 1
ATOM 782 C CA . VAL A 1 99 ? 1.557 -6.359 -17.531 1 87.38 99 VAL A CA 1
ATOM 783 C C . VAL A 1 99 ? 1.363 -7.773 -18.062 1 87.38 99 VAL A C 1
ATOM 785 O O . VAL A 1 99 ? 1.541 -8.75 -17.344 1 87.38 99 VAL A O 1
ATOM 788 N N . GLY A 1 100 ? 0.986 -7.805 -19.219 1 86.94 100 GLY A N 1
ATOM 789 C CA . GLY A 1 100 ? 0.882 -9.102 -19.859 1 86.94 100 GLY A CA 1
ATOM 790 C C . GLY A 1 100 ? -0.437 -9.797 -19.594 1 86.94 100 GLY A C 1
ATOM 791 O O . GLY A 1 100 ? -1.46 -9.148 -19.391 1 86.94 100 GLY A O 1
ATOM 792 N N . ARG A 1 101 ? -0.287 -11.156 -19.656 1 90.88 101 ARG A N 1
ATOM 793 C CA . ARG A 1 101 ? -1.475 -11.992 -19.516 1 90.88 101 ARG A CA 1
ATOM 794 C C . ARG A 1 101 ? -1.923 -12.062 -18.062 1 90.88 101 ARG A C 1
ATOM 796 O O . ARG A 1 101 ? -1.132 -12.406 -17.172 1 90.88 101 ARG A O 1
ATOM 803 N N . GLN A 1 102 ? -3.17 -11.797 -17.844 1 89.38 102 GLN A N 1
ATOM 804 C CA . GLN A 1 102 ? -3.74 -11.883 -16.516 1 89.38 102 GLN A CA 1
ATOM 805 C C . GLN A 1 102 ? -4.043 -13.328 -16.125 1 89.38 102 GLN A C 1
ATOM 807 O O . GLN A 1 102 ? -4.598 -14.086 -16.938 1 89.38 102 GLN A O 1
ATOM 812 N N . ARG A 1 103 ? -3.631 -13.641 -14.984 1 93.88 103 ARG A N 1
ATOM 813 C CA . ARG A 1 103 ? -3.965 -14.969 -14.461 1 93.88 103 ARG A CA 1
ATOM 814 C C . ARG A 1 103 ? -5.469 -15.102 -14.25 1 93.88 103 ARG A C 1
ATOM 816 O O . ARG A 1 103 ? -6.121 -14.18 -13.758 1 93.88 103 ARG A O 1
ATOM 823 N N . THR A 1 104 ? -6.02 -16.25 -14.555 1 97.06 104 THR A N 1
ATOM 824 C CA . THR A 1 104 ? -7.453 -16.5 -14.43 1 97.06 104 THR A CA 1
ATOM 825 C C . THR A 1 104 ? -7.738 -17.547 -13.352 1 97.06 104 THR A C 1
ATOM 827 O O . THR A 1 104 ? -8.883 -17.719 -12.945 1 97.06 104 THR A O 1
ATOM 830 N N . LYS A 1 105 ? -6.711 -18.219 -12.883 1 98.44 105 LYS A N 1
ATOM 831 C CA . LYS A 1 105 ? -6.848 -19.281 -11.898 1 98.44 105 LYS A CA 1
ATOM 832 C C . LYS A 1 105 ? -6.172 -18.906 -10.586 1 98.44 105 LYS A C 1
ATOM 834 O O . LYS A 1 105 ? -5.25 -18.094 -10.562 1 98.44 105 LYS A O 1
ATOM 839 N N . PRO A 1 106 ? -6.59 -19.516 -9.484 1 98.69 106 PRO A N 1
ATOM 840 C CA . PRO A 1 106 ? -6.102 -19.125 -8.156 1 98.69 106 PRO A CA 1
ATOM 841 C C . PRO A 1 106 ? -4.633 -19.484 -7.945 1 98.69 106 PRO A C 1
ATOM 843 O O . PRO A 1 106 ? -4.16 -20.5 -8.461 1 98.69 106 PRO A O 1
ATOM 846 N N . LEU A 1 107 ? -4.012 -18.672 -7.184 1 98.88 107 LEU A N 1
ATOM 847 C CA . LEU A 1 107 ? -2.615 -18.844 -6.797 1 98.88 107 LEU A CA 1
ATOM 848 C C . LEU A 1 107 ? -2.443 -18.672 -5.293 1 98.88 107 LEU A C 1
ATOM 850 O O . LEU A 1 107 ? -2.867 -17.656 -4.73 1 98.88 107 LEU A O 1
ATOM 854 N N . VAL A 1 108 ? -1.883 -19.625 -4.57 1 98.94 108 VAL A N 1
ATOM 855 C CA . VAL A 1 108 ? -1.511 -19.578 -3.162 1 98.94 108 VAL A CA 1
ATOM 856 C C . VAL A 1 108 ? 0.009 -19.5 -3.031 1 98.94 108 VAL A C 1
ATOM 858 O O . VAL A 1 108 ? 0.736 -20.203 -3.73 1 98.94 108 VAL A O 1
ATOM 861 N N . THR A 1 109 ? 0.514 -18.641 -2.164 1 98.94 109 THR A N 1
ATOM 862 C CA . THR A 1 109 ? 1.954 -18.5 -1.972 1 98.94 109 THR A CA 1
ATOM 863 C C . THR A 1 109 ? 2.336 -18.797 -0.523 1 98.94 109 THR A C 1
ATOM 865 O O . THR A 1 109 ? 1.667 -18.344 0.404 1 98.94 109 THR A O 1
ATOM 868 N N . ALA A 1 110 ? 3.334 -19.625 -0.323 1 98.94 110 ALA A N 1
ATOM 869 C CA . ALA A 1 110 ? 3.918 -19.922 0.982 1 98.94 110 ALA A CA 1
ATOM 870 C C . ALA A 1 110 ? 5.297 -19.281 1.126 1 98.94 110 ALA A C 1
ATOM 872 O O . ALA A 1 110 ? 6.195 -19.547 0.326 1 98.94 110 ALA A O 1
ATOM 873 N N . VAL A 1 111 ? 5.473 -18.469 2.164 1 98.88 111 VAL A N 1
ATOM 874 C CA . VAL A 1 111 ? 6.734 -17.75 2.277 1 98.88 111 VAL A CA 1
ATOM 875 C C . VAL A 1 111 ? 7.375 -18.031 3.635 1 98.88 111 VAL A C 1
ATOM 877 O O . VAL A 1 111 ? 6.672 -18.25 4.625 1 98.88 111 VAL A O 1
ATOM 880 N N . GLN A 1 112 ? 8.719 -18.047 3.686 1 98.88 112 GLN A N 1
ATOM 881 C CA . GLN A 1 112 ? 9.516 -18.25 4.891 1 98.88 112 GLN A CA 1
ATOM 882 C C . GLN A 1 112 ? 10.828 -17.484 4.82 1 98.88 112 GLN A C 1
ATOM 884 O O . GLN A 1 112 ? 11.297 -17.125 3.732 1 98.88 112 GLN A O 1
ATOM 889 N N . GLY A 1 113 ? 11.43 -17.203 6.012 1 98.69 113 GLY A N 1
ATOM 890 C CA . GLY A 1 113 ? 12.695 -16.484 6.008 1 98.69 113 GLY A CA 1
ATOM 891 C C . GLY A 1 113 ? 12.617 -15.133 5.312 1 98.69 113 GLY A C 1
ATOM 892 O O . GLY A 1 113 ? 11.695 -14.359 5.562 1 98.69 113 GLY A O 1
ATOM 893 N N . TYR A 1 114 ? 13.555 -14.883 4.398 1 98.75 114 TYR A N 1
ATOM 894 C CA . TYR A 1 114 ? 13.547 -13.633 3.654 1 98.75 114 TYR A CA 1
ATOM 895 C C . TYR A 1 114 ? 12.453 -13.633 2.594 1 98.75 114 TYR A C 1
ATOM 897 O O . TYR A 1 114 ? 12.305 -14.609 1.848 1 98.75 114 TYR A O 1
ATOM 905 N N . CYS A 1 115 ? 11.695 -12.68 2.533 1 98.81 115 CYS A N 1
ATOM 906 C CA . CYS A 1 115 ? 10.789 -12.328 1.446 1 98.81 115 CYS A CA 1
ATOM 907 C C . CYS A 1 115 ? 10.906 -10.852 1.094 1 98.81 115 CYS A C 1
ATOM 909 O O . CYS A 1 115 ? 10.094 -10.031 1.533 1 98.81 115 CYS A O 1
ATOM 911 N N . TYR A 1 116 ? 11.883 -10.578 0.276 1 98.38 116 TYR A N 1
ATOM 912 C CA . TYR A 1 116 ? 12.273 -9.188 0.086 1 98.38 116 TYR A CA 1
ATOM 913 C C . TYR A 1 116 ? 11.828 -8.672 -1.279 1 98.38 116 TYR A C 1
ATOM 915 O O . TYR A 1 116 ? 11.859 -9.414 -2.266 1 98.38 116 TYR A O 1
ATOM 923 N N . THR A 1 117 ? 11.422 -7.406 -1.371 1 97.44 117 THR A N 1
ATOM 924 C CA . THR A 1 117 ? 11.211 -6.605 -2.572 1 97.44 117 THR A CA 1
ATOM 925 C C . THR A 1 117 ? 10.32 -7.34 -3.564 1 97.44 117 THR A C 1
ATOM 927 O O . THR A 1 117 ? 9.109 -7.449 -3.352 1 97.44 117 THR A O 1
ATOM 930 N N . ALA A 1 118 ? 10.922 -7.957 -4.598 1 97.19 118 ALA A N 1
ATOM 931 C CA . ALA A 1 118 ? 10.172 -8.672 -5.617 1 97.19 118 ALA A CA 1
ATOM 932 C C . ALA A 1 118 ? 9.406 -9.844 -5.012 1 97.19 118 ALA A C 1
ATOM 934 O O . ALA A 1 118 ? 8.367 -10.258 -5.543 1 97.19 118 ALA A O 1
ATOM 935 N N . GLY A 1 119 ? 9.883 -10.414 -3.918 1 98.69 119 GLY A N 1
ATOM 936 C CA . GLY A 1 119 ? 9.164 -11.453 -3.201 1 98.69 119 GLY A CA 1
ATOM 937 C C . GLY A 1 119 ? 7.84 -10.977 -2.629 1 98.69 119 GLY A C 1
ATOM 938 O O . GLY A 1 119 ? 6.816 -11.648 -2.766 1 98.69 119 GLY A O 1
ATOM 939 N N . ILE A 1 120 ? 7.875 -9.812 -1.952 1 98.81 120 ILE A N 1
ATOM 940 C CA . ILE A 1 120 ? 6.652 -9.195 -1.452 1 98.81 120 ILE A CA 1
ATOM 941 C C . ILE A 1 120 ? 5.684 -8.961 -2.607 1 98.81 120 ILE A C 1
ATOM 943 O O . ILE A 1 120 ? 4.492 -9.25 -2.496 1 98.81 120 ILE A O 1
ATOM 947 N N . GLU A 1 121 ? 6.195 -8.438 -3.686 1 98.56 121 GLU A N 1
ATOM 948 C CA . GLU A 1 121 ? 5.355 -8.102 -4.832 1 98.56 121 GLU A CA 1
ATOM 949 C C . GLU A 1 121 ? 4.75 -9.352 -5.461 1 98.56 121 GLU A C 1
ATOM 951 O O . GLU A 1 121 ? 3.609 -9.32 -5.93 1 98.56 121 GLU A O 1
ATOM 956 N N . LEU A 1 122 ? 5.488 -10.422 -5.477 1 98.31 122 LEU A N 1
ATOM 957 C CA . LEU A 1 122 ? 4.957 -11.695 -5.961 1 98.31 122 LEU A CA 1
ATOM 958 C C . LEU A 1 122 ? 3.824 -12.188 -5.066 1 98.31 122 LEU A C 1
ATOM 960 O O . LEU A 1 122 ? 2.76 -12.57 -5.562 1 98.31 122 LEU A O 1
ATOM 964 N N . MET A 1 123 ? 4.051 -12.195 -3.76 1 98 123 MET A N 1
ATOM 965 C CA . MET A 1 123 ? 3.016 -12.703 -2.863 1 98 123 MET A CA 1
ATOM 966 C C . MET A 1 123 ? 1.777 -11.812 -2.902 1 98 123 MET A C 1
ATOM 968 O O . MET A 1 123 ? 0.653 -12.305 -2.781 1 98 123 MET A O 1
ATOM 972 N N . LEU A 1 124 ? 1.976 -10.492 -3.139 1 98.25 124 LEU A N 1
ATOM 973 C CA . LEU A 1 124 ? 0.843 -9.578 -3.209 1 98.25 124 LEU A CA 1
ATOM 974 C C . LEU A 1 124 ? 0.019 -9.828 -4.469 1 98.25 124 LEU A C 1
ATOM 976 O O . LEU A 1 124 ? -1.146 -9.43 -4.543 1 98.25 124 LEU A O 1
ATOM 980 N N . ASN A 1 125 ? 0.623 -10.406 -5.5 1 97.69 125 ASN A N 1
ATOM 981 C CA . ASN A 1 125 ? -0.105 -10.758 -6.715 1 97.69 125 ASN A CA 1
ATOM 982 C C . ASN A 1 125 ? -0.78 -12.117 -6.594 1 97.69 125 ASN A C 1
ATOM 984 O O . ASN A 1 125 ? -1.494 -12.547 -7.5 1 97.69 125 ASN A O 1
ATOM 988 N N . SER A 1 126 ? -0.626 -12.805 -5.484 1 98.19 126 SER A N 1
ATOM 989 C CA . SER A 1 126 ? -1.303 -14.07 -5.207 1 98.19 126 SER A CA 1
ATOM 990 C C . SER A 1 126 ? -2.664 -13.836 -4.559 1 98.19 126 SER A C 1
ATOM 992 O O . SER A 1 126 ? -3.008 -12.703 -4.215 1 98.19 126 SER A O 1
ATOM 994 N N . ASP A 1 127 ? -3.428 -14.922 -4.43 1 98.56 127 ASP A N 1
ATOM 995 C CA . ASP A 1 127 ? -4.781 -14.797 -3.898 1 98.56 127 ASP A CA 1
ATOM 996 C C . ASP A 1 127 ? -4.816 -15.117 -2.406 1 98.56 127 ASP A C 1
ATOM 998 O O . ASP A 1 127 ? -5.648 -14.586 -1.669 1 98.56 127 ASP A O 1
ATOM 1002 N N . ILE A 1 128 ? -3.98 -16.031 -1.966 1 98.75 128 ILE A N 1
ATOM 1003 C CA . ILE A 1 128 ? -3.803 -16.406 -0.568 1 98.75 128 ILE A CA 1
ATOM 1004 C C . ILE A 1 128 ? -2.312 -16.5 -0.247 1 98.75 128 ILE A C 1
ATOM 1006 O O . ILE A 1 128 ? -1.535 -17.031 -1.041 1 98.75 128 ILE A O 1
ATOM 1010 N N . VAL A 1 129 ? -1.944 -15.977 0.906 1 98.94 129 VAL A N 1
ATOM 1011 C CA . VAL A 1 129 ? -0.547 -16.016 1.324 1 98.94 129 VAL A CA 1
ATOM 1012 C C . VAL A 1 129 ? -0.445 -16.641 2.717 1 98.94 129 VAL A C 1
ATOM 1014 O O . VAL A 1 129 ? -1.099 -16.172 3.656 1 98.94 129 VAL A O 1
ATOM 1017 N N . VAL A 1 130 ? 0.358 -17.656 2.852 1 98.94 130 VAL A N 1
ATOM 1018 C CA . VAL A 1 130 ? 0.67 -18.25 4.145 1 98.94 130 VAL A CA 1
ATOM 1019 C C . VAL A 1 130 ? 2.137 -18 4.492 1 98.94 130 VAL A C 1
ATOM 1021 O O . VAL A 1 130 ? 3.035 -18.391 3.746 1 98.94 130 VAL A O 1
ATOM 1024 N N . ALA A 1 131 ? 2.344 -17.344 5.594 1 98.94 131 ALA A N 1
ATOM 1025 C CA . ALA A 1 131 ? 3.707 -17.016 6.008 1 98.94 131 ALA A CA 1
ATOM 1026 C C . ALA A 1 131 ? 4.113 -17.828 7.234 1 98.94 131 ALA A C 1
ATOM 1028 O O . ALA A 1 131 ? 3.314 -18.016 8.156 1 98.94 131 ALA A O 1
ATOM 1029 N N . ASN A 1 132 ? 5.355 -18.297 7.176 1 98.88 132 ASN A N 1
ATOM 1030 C CA . ASN A 1 132 ? 5.953 -18.75 8.422 1 98.88 132 ASN A CA 1
ATOM 1031 C C . ASN A 1 132 ? 6.195 -17.594 9.391 1 98.88 132 ASN A C 1
ATOM 1033 O O . ASN A 1 132 ? 6.5 -16.484 8.969 1 98.88 132 ASN A O 1
ATOM 1037 N N . GLU A 1 133 ? 6.195 -17.875 10.672 1 98.62 133 GLU A N 1
ATOM 1038 C CA . GLU A 1 133 ? 6.379 -16.844 11.695 1 98.62 133 GLU A CA 1
ATOM 1039 C C . GLU A 1 133 ? 7.766 -16.219 11.602 1 98.62 133 GLU A C 1
ATOM 1041 O O . GLU A 1 133 ? 7.977 -15.094 12.055 1 98.62 133 GLU A O 1
ATOM 1046 N N . ASN A 1 134 ? 8.695 -16.859 11.016 1 98.56 134 ASN A N 1
ATOM 1047 C CA . ASN A 1 134 ? 10.07 -16.359 10.945 1 98.56 134 ASN A CA 1
ATOM 1048 C C . ASN A 1 134 ? 10.281 -15.469 9.727 1 98.56 134 ASN A C 1
ATOM 1050 O O . ASN A 1 134 ? 11.398 -15.023 9.469 1 98.56 134 ASN A O 1
ATOM 1054 N N . THR A 1 135 ? 9.234 -15.227 8.953 1 98.81 135 THR A N 1
ATOM 1055 C CA . THR A 1 135 ? 9.391 -14.469 7.719 1 98.81 135 THR A CA 1
ATOM 1056 C C . THR A 1 135 ? 9.719 -13.008 8.016 1 98.81 135 THR A C 1
ATOM 1058 O O . THR A 1 135 ? 9.102 -12.398 8.891 1 98.81 135 THR A O 1
ATOM 1061 N N . GLN A 1 136 ? 10.688 -12.492 7.258 1 98.56 136 GLN A N 1
ATOM 1062 C CA . GLN A 1 136 ? 11.109 -11.094 7.293 1 98.56 136 GLN A CA 1
ATOM 1063 C C . GLN A 1 136 ? 10.867 -10.414 5.953 1 98.56 136 GLN A C 1
ATOM 1065 O O . GLN A 1 136 ? 11.172 -10.969 4.898 1 98.56 136 GLN A O 1
ATOM 1070 N N . PHE A 1 137 ? 10.344 -9.188 6.062 1 98.75 137 PHE A N 1
ATOM 1071 C CA . PHE A 1 137 ? 9.977 -8.461 4.852 1 98.75 137 PHE A CA 1
ATOM 1072 C C . PHE A 1 137 ? 10.68 -7.109 4.797 1 98.75 137 PHE A C 1
ATOM 1074 O O . PHE A 1 137 ? 10.898 -6.473 5.828 1 98.75 137 PHE A O 1
ATOM 1081 N N . THR A 1 138 ? 11.039 -6.676 3.586 1 98.44 138 THR A N 1
ATOM 1082 C CA . THR A 1 138 ? 11.469 -5.301 3.373 1 98.44 138 THR A CA 1
ATOM 1083 C C . THR A 1 138 ? 11.242 -4.879 1.924 1 98.44 138 THR A C 1
ATOM 1085 O O . THR A 1 138 ? 11.578 -5.621 0.997 1 98.44 138 THR A O 1
ATOM 1088 N N . GLN A 1 139 ? 10.602 -3.762 1.721 1 97.69 139 GLN A N 1
ATOM 1089 C CA . GLN A 1 139 ? 10.477 -3.113 0.42 1 97.69 139 GLN A CA 1
ATOM 1090 C C . GLN A 1 139 ? 11.555 -2.051 0.225 1 97.69 139 GLN A C 1
ATOM 1092 O O . GLN A 1 139 ? 11.25 -0.854 0.201 1 97.69 139 GLN A O 1
ATOM 1097 N N . ILE A 1 140 ? 12.797 -2.41 -0.023 1 95.56 140 ILE A N 1
ATOM 1098 C CA . ILE A 1 140 ? 13.953 -1.559 0.235 1 95.56 140 ILE A CA 1
ATOM 1099 C C . ILE A 1 140 ? 14.414 -0.907 -1.066 1 95.56 140 ILE A C 1
ATOM 1101 O O . ILE A 1 140 ? 15.484 -0.294 -1.115 1 95.56 140 ILE A O 1
ATOM 1105 N N . GLU A 1 141 ? 13.648 -0.941 -2.158 1 95.38 141 GLU A N 1
ATOM 1106 C CA . GLU A 1 141 ? 14.055 -0.489 -3.484 1 95.38 141 GLU A CA 1
ATOM 1107 C C . GLU A 1 141 ? 14.531 0.961 -3.453 1 95.38 141 GLU A C 1
ATOM 1109 O O . GLU A 1 141 ? 15.508 1.316 -4.117 1 95.38 141 GLU A O 1
ATOM 1114 N N . VAL A 1 142 ? 13.906 1.757 -2.654 1 95.62 142 VAL A N 1
ATOM 1115 C CA . VAL A 1 142 ? 14.234 3.178 -2.637 1 95.62 142 VAL A CA 1
ATOM 1116 C C . VAL A 1 142 ? 15.625 3.375 -2.033 1 95.62 142 VAL A C 1
ATOM 1118 O O . VAL A 1 142 ? 16.281 4.395 -2.273 1 95.62 142 VAL A O 1
ATOM 1121 N N . GLN A 1 143 ? 16.094 2.391 -1.211 1 94.81 143 GLN A N 1
ATOM 1122 C CA . GLN A 1 143 ? 17.453 2.428 -0.668 1 94.81 143 GLN A CA 1
ATOM 1123 C C . GLN A 1 143 ? 18.469 1.942 -1.696 1 94.81 143 GLN A C 1
ATOM 1125 O O . GLN A 1 143 ? 19.672 1.947 -1.436 1 94.81 143 GLN A O 1
ATOM 1130 N N . ARG A 1 144 ? 17.953 1.523 -2.844 1 92.12 144 ARG A N 1
ATOM 1131 C CA . ARG A 1 144 ? 18.812 1.049 -3.922 1 92.12 144 ARG A CA 1
ATOM 1132 C C . ARG A 1 144 ? 18.688 1.93 -5.16 1 92.12 144 ARG A C 1
ATOM 1134 O O . ARG A 1 144 ? 19.219 1.604 -6.219 1 92.12 144 ARG A O 1
ATOM 1141 N N . GLY A 1 145 ? 17.938 2.969 -5.035 1 93.19 145 GLY A N 1
ATOM 1142 C CA . GLY A 1 145 ? 17.859 3.947 -6.109 1 93.19 145 GLY A CA 1
ATOM 1143 C C . GLY A 1 145 ? 16.797 3.639 -7.133 1 93.19 145 GLY A C 1
ATOM 1144 O O . GLY A 1 145 ? 16.734 4.262 -8.195 1 93.19 145 GLY A O 1
ATOM 1145 N N . ILE A 1 146 ? 15.922 2.678 -6.855 1 92.94 146 ILE A N 1
ATOM 1146 C CA . ILE A 1 146 ? 14.828 2.354 -7.766 1 92.94 146 ILE A CA 1
ATOM 1147 C C . ILE A 1 146 ? 13.516 2.287 -6.996 1 92.94 146 ILE A C 1
ATOM 1149 O O . ILE A 1 146 ? 13.492 2.479 -5.777 1 92.94 146 ILE A O 1
ATOM 1153 N N . LEU A 1 147 ? 12.375 2.166 -7.734 1 95.75 147 LEU A N 1
ATOM 1154 C CA . LEU A 1 147 ? 11.07 1.999 -7.102 1 95.75 147 LEU A CA 1
ATOM 1155 C C . LEU A 1 147 ? 10.625 0.54 -7.141 1 95.75 147 LEU A C 1
ATOM 1157 O O . LEU A 1 147 ? 11.117 -0.238 -7.965 1 95.75 147 LEU A O 1
ATOM 1161 N N . PRO A 1 148 ? 9.719 0.165 -6.203 1 96.44 148 PRO A N 1
ATOM 1162 C CA . PRO A 1 148 ? 9.039 -1.112 -6.43 1 96.44 148 PRO A CA 1
ATOM 1163 C C . PRO A 1 148 ? 8.227 -1.126 -7.727 1 96.44 148 PRO A C 1
ATOM 1165 O O . PRO A 1 148 ? 7.332 -0.299 -7.91 1 96.44 148 PRO A O 1
ATOM 1168 N N . PHE A 1 149 ? 8.539 -2.041 -8.594 1 93.25 149 PHE A N 1
ATOM 1169 C CA . PHE A 1 149 ? 7.879 -1.975 -9.891 1 93.25 149 PHE A CA 1
ATOM 1170 C C . PHE A 1 149 ? 7.16 -3.283 -10.203 1 93.25 149 PHE A C 1
ATOM 1172 O O . PHE A 1 149 ? 6.746 -3.514 -11.344 1 93.25 149 PHE A O 1
ATOM 1179 N N . GLY A 1 150 ? 7.051 -4.16 -9.227 1 95.19 150 GLY A N 1
ATOM 1180 C CA . GLY A 1 150 ? 6.254 -5.371 -9.352 1 95.19 150 GLY A CA 1
ATOM 1181 C C . GLY A 1 150 ? 4.836 -5.207 -8.844 1 95.19 150 GLY A C 1
ATOM 1182 O O . GLY A 1 150 ? 4.105 -6.188 -8.688 1 95.19 150 GLY A O 1
ATOM 1183 N N . GLY A 1 151 ? 4.484 -3.977 -8.484 1 97.25 151 GLY A N 1
ATOM 1184 C CA . GLY A 1 151 ? 3.09 -3.709 -8.164 1 97.25 151 GLY A CA 1
ATOM 1185 C C . GLY A 1 151 ? 2.869 -3.332 -6.711 1 97.25 151 GLY A C 1
ATOM 1186 O O . GLY A 1 151 ? 1.741 -3.049 -6.301 1 97.25 151 GLY A O 1
ATOM 1187 N N . ALA A 1 152 ? 3.896 -3.24 -5.902 1 98.25 152 ALA A N 1
ATOM 1188 C CA . ALA A 1 152 ? 3.73 -2.965 -4.477 1 98.25 152 ALA A CA 1
ATOM 1189 C C . ALA A 1 152 ? 3.215 -1.548 -4.246 1 98.25 152 ALA A C 1
ATOM 1191 O O . ALA A 1 152 ? 2.512 -1.287 -3.268 1 98.25 152 ALA A O 1
ATOM 1192 N N . THR A 1 153 ? 3.52 -0.611 -5.164 1 98.12 153 THR A N 1
ATOM 1193 C CA . THR A 1 153 ? 3.035 0.754 -4.992 1 98.12 153 THR A CA 1
ATOM 1194 C C . THR A 1 153 ? 1.511 0.797 -5.043 1 98.12 153 THR A C 1
ATOM 1196 O O . THR A 1 153 ? 0.899 1.786 -4.637 1 98.12 153 THR A O 1
ATOM 1199 N N . VAL A 1 154 ? 0.908 -0.268 -5.496 1 98.06 154 VAL A N 1
ATOM 1200 C CA . VAL A 1 154 ? -0.542 -0.333 -5.645 1 98.06 154 VAL A CA 1
ATOM 1201 C C . VAL A 1 154 ? -1.119 -1.338 -4.652 1 98.06 154 VAL A C 1
ATOM 1203 O O . VAL A 1 154 ? -1.877 -0.966 -3.752 1 98.06 154 VAL A O 1
ATOM 1206 N N . ARG A 1 155 ? -0.653 -2.555 -4.707 1 98.44 155 ARG A N 1
ATOM 1207 C CA . ARG A 1 155 ? -1.281 -3.641 -3.959 1 98.44 155 ARG A CA 1
ATOM 1208 C C . ARG A 1 155 ? -0.942 -3.551 -2.475 1 98.44 155 ARG A C 1
ATOM 1210 O O . ARG A 1 155 ? -1.765 -3.893 -1.623 1 98.44 155 ARG A O 1
ATOM 1217 N N . PHE A 1 156 ? 0.311 -3.125 -2.166 1 98.5 156 PHE A N 1
ATOM 1218 C CA . PHE A 1 156 ? 0.674 -2.926 -0.768 1 98.5 156 PHE A CA 1
ATOM 1219 C C . PHE A 1 156 ? -0.221 -1.876 -0.12 1 98.5 156 PHE A C 1
ATOM 1221 O O . PHE A 1 156 ? -0.726 -2.08 0.986 1 98.5 156 PHE A O 1
ATOM 1228 N N . VAL A 1 157 ? -0.469 -0.815 -0.805 1 97.56 157 VAL A N 1
ATOM 1229 C CA . VAL A 1 157 ? -1.284 0.295 -0.323 1 97.56 157 VAL A CA 1
ATOM 1230 C C . VAL A 1 157 ? -2.736 -0.155 -0.176 1 97.56 157 VAL A C 1
ATOM 1232 O O . VAL A 1 157 ? -3.389 0.152 0.824 1 97.56 157 VAL A O 1
ATOM 1235 N N . GLN A 1 158 ? -3.205 -0.866 -1.116 1 95.75 158 GLN A N 1
ATOM 1236 C CA . GLN A 1 158 ? -4.574 -1.365 -1.062 1 95.75 158 GLN A CA 1
ATOM 1237 C C . GLN A 1 158 ? -4.781 -2.268 0.15 1 95.75 158 GLN A C 1
ATOM 1239 O O . GLN A 1 158 ? -5.82 -2.197 0.813 1 95.75 158 GLN A O 1
ATOM 1244 N N . ALA A 1 159 ? -3.852 -3.047 0.45 1 96.94 159 ALA A N 1
ATOM 1245 C CA . ALA A 1 159 ? -3.971 -4.035 1.521 1 96.94 159 ALA A CA 1
ATOM 1246 C C . ALA A 1 159 ? -3.836 -3.375 2.891 1 96.94 159 ALA A C 1
ATOM 1248 O O . ALA A 1 159 ? -4.688 -3.562 3.762 1 96.94 159 ALA A O 1
ATOM 1249 N N . ALA A 1 160 ? -2.812 -2.566 3.059 1 97.25 160 ALA A N 1
ATOM 1250 C CA . ALA A 1 160 ? -2.406 -2.1 4.383 1 97.25 160 ALA A CA 1
ATOM 1251 C C . ALA A 1 160 ? -3.059 -0.762 4.719 1 97.25 160 ALA A C 1
ATOM 1253 O O . ALA A 1 160 ? -3.113 -0.366 5.883 1 97.25 160 ALA A O 1
ATOM 1254 N N . GLY A 1 161 ? -3.523 -0.072 3.676 1 96.31 161 GLY A N 1
ATOM 1255 C CA . GLY A 1 161 ? -3.826 1.344 3.814 1 96.31 161 GLY A CA 1
ATOM 1256 C C . GLY A 1 161 ? -2.623 2.236 3.574 1 96.31 161 GLY A C 1
ATOM 1257 O O . GLY A 1 161 ? -1.484 1.83 3.814 1 96.31 161 GLY A O 1
ATOM 1258 N N . TRP A 1 162 ? -2.908 3.43 3.199 1 96.88 162 TRP A N 1
ATOM 1259 C CA . TRP A 1 162 ? -1.892 4.371 2.746 1 96.88 162 TRP A CA 1
ATOM 1260 C C . TRP A 1 162 ? -0.852 4.617 3.834 1 96.88 162 TRP A C 1
ATOM 1262 O O . TRP A 1 162 ? 0.341 4.383 3.625 1 96.88 162 TRP A O 1
ATOM 1272 N N . ALA A 1 163 ? -1.264 4.996 4.996 1 95.25 163 ALA A N 1
ATOM 1273 C CA . ALA A 1 163 ? -0.367 5.449 6.055 1 95.25 163 ALA A CA 1
ATOM 1274 C C . ALA A 1 163 ? 0.575 4.332 6.496 1 95.25 163 ALA A C 1
ATOM 1276 O O . ALA A 1 163 ? 1.769 4.562 6.699 1 95.25 163 ALA A O 1
ATOM 1277 N N . LYS A 1 164 ? 0.057 3.172 6.652 1 96.94 164 LYS A N 1
ATOM 1278 C CA . LYS A 1 164 ? 0.886 2.059 7.102 1 96.94 164 LYS A CA 1
ATOM 1279 C C . LYS A 1 164 ? 1.805 1.568 5.984 1 96.94 164 LYS A C 1
ATOM 1281 O O . LYS A 1 164 ? 2.969 1.244 6.23 1 96.94 164 LYS A O 1
ATOM 1286 N N . ALA A 1 165 ? 1.303 1.521 4.754 1 98.31 165 ALA A N 1
ATOM 1287 C CA . ALA A 1 165 ? 2.102 1.075 3.615 1 98.31 165 ALA A CA 1
ATOM 1288 C C . ALA A 1 165 ? 3.289 2.006 3.381 1 98.31 165 ALA A C 1
ATOM 1290 O O . ALA A 1 165 ? 4.41 1.548 3.162 1 98.31 165 ALA A O 1
ATOM 1291 N N . MET A 1 166 ? 3.049 3.293 3.432 1 98.06 166 MET A N 1
ATOM 1292 C CA . MET A 1 166 ? 4.047 4.273 3.012 1 98.06 166 MET A CA 1
ATOM 1293 C C . MET A 1 166 ? 5.238 4.277 3.961 1 98.06 166 MET A C 1
ATOM 1295 O O . MET A 1 166 ? 6.371 4.512 3.537 1 98.06 166 MET A O 1
ATOM 1299 N N . LYS A 1 167 ? 5.043 3.971 5.219 1 97.69 167 LYS A N 1
ATOM 1300 C CA . LYS A 1 167 ? 6.18 3.838 6.121 1 97.69 167 LYS A CA 1
ATOM 1301 C C . LYS A 1 167 ? 7.223 2.881 5.551 1 97.69 167 LYS A C 1
ATOM 1303 O O . LYS A 1 167 ? 8.422 3.18 5.562 1 97.69 167 LYS A O 1
ATOM 1308 N N . TYR A 1 168 ? 6.762 1.815 5.016 1 98.25 168 TYR A N 1
ATOM 1309 C CA . TYR A 1 168 ? 7.68 0.769 4.582 1 98.25 168 TYR A CA 1
ATOM 1310 C C . TYR A 1 168 ? 8.133 1 3.143 1 98.25 168 TYR A C 1
ATOM 1312 O O . TYR A 1 168 ? 9.297 0.795 2.811 1 98.25 168 TYR A O 1
ATOM 1320 N N . VAL A 1 169 ? 7.262 1.482 2.254 1 98.44 169 VAL A N 1
ATOM 1321 C CA . VAL A 1 169 ? 7.562 1.674 0.839 1 98.44 169 VAL A CA 1
ATOM 1322 C C . VAL A 1 169 ? 8.555 2.822 0.673 1 98.44 169 VAL A C 1
ATOM 1324 O O . VAL A 1 169 ? 9.43 2.775 -0.196 1 98.44 169 VAL A O 1
ATOM 1327 N N . LEU A 1 170 ? 8.484 3.828 1.586 1 97.88 170 LEU A N 1
ATOM 1328 C CA . LEU A 1 170 ? 9.281 5.031 1.395 1 97.88 170 LEU A CA 1
ATOM 1329 C C . LEU A 1 170 ? 10.578 4.953 2.195 1 97.88 170 LEU A C 1
ATOM 1331 O O . LEU A 1 170 ? 11.523 5.707 1.934 1 97.88 170 LEU A O 1
ATOM 1335 N N . THR A 1 171 ? 10.648 4.051 3.225 1 96.44 171 THR A N 1
ATOM 1336 C CA . THR A 1 171 ? 11.844 3.971 4.062 1 96.44 171 THR A CA 1
ATOM 1337 C C . THR A 1 171 ? 12.633 2.699 3.762 1 96.44 171 THR A C 1
ATOM 1339 O O . THR A 1 171 ? 13.844 2.645 3.986 1 96.44 171 THR A O 1
ATOM 1342 N N . GLY A 1 172 ? 11.922 1.623 3.4 1 96.94 172 GLY A N 1
ATOM 1343 C CA . GLY A 1 172 ? 12.539 0.315 3.264 1 96.94 172 GLY A CA 1
ATOM 1344 C C . GLY A 1 172 ? 12.719 -0.401 4.59 1 96.94 172 GLY A C 1
ATOM 1345 O O . GLY A 1 172 ? 13.492 -1.356 4.688 1 96.94 172 GLY A O 1
ATOM 1346 N N . ASP A 1 173 ? 12.031 0.013 5.668 1 96.88 173 ASP A N 1
ATOM 1347 C CA . ASP A 1 173 ? 12.164 -0.58 6.996 1 96.88 173 ASP A CA 1
ATOM 1348 C C . ASP A 1 173 ? 11.75 -2.049 6.988 1 96.88 173 ASP A C 1
ATOM 1350 O O . ASP A 1 173 ? 10.883 -2.447 6.207 1 96.88 173 ASP A O 1
ATOM 1354 N N . LEU A 1 174 ? 12.344 -2.771 7.902 1 97.62 174 LEU A N 1
ATOM 1355 C CA . LEU A 1 174 ? 12.008 -4.18 8.078 1 97.62 174 LEU A CA 1
ATOM 1356 C C . LEU A 1 174 ? 10.688 -4.328 8.836 1 97.62 174 LEU A C 1
ATOM 1358 O O . LEU A 1 174 ? 10.352 -3.49 9.68 1 97.62 174 LEU A O 1
ATOM 1362 N N . PHE A 1 175 ? 9.961 -5.352 8.477 1 98.12 175 PHE A N 1
ATOM 1363 C CA . PHE A 1 175 ? 8.82 -5.805 9.266 1 98.12 175 PHE A CA 1
ATOM 1364 C C . PHE A 1 175 ? 8.68 -7.32 9.203 1 98.12 175 PHE A C 1
ATOM 1366 O O . PHE A 1 175 ? 9.352 -7.977 8.398 1 98.12 175 PHE A O 1
ATOM 1373 N N . TYR A 1 176 ? 7.789 -7.887 10.055 1 98.5 176 TYR A N 1
ATOM 1374 C CA . TYR A 1 176 ? 7.785 -9.328 10.25 1 98.5 176 TYR A CA 1
ATOM 1375 C C . TYR A 1 176 ? 6.383 -9.898 10.086 1 98.5 176 TYR A C 1
ATOM 1377 O O . TYR A 1 176 ? 5.434 -9.164 9.805 1 98.5 176 TYR A O 1
ATOM 1385 N N . ALA A 1 177 ? 6.285 -11.195 10.219 1 98.69 177 ALA A N 1
ATOM 1386 C CA . ALA A 1 177 ? 5.102 -11.945 9.812 1 98.69 177 ALA A CA 1
ATOM 1387 C C . ALA A 1 177 ? 3.852 -11.422 10.516 1 98.69 177 ALA A C 1
ATOM 1389 O O . ALA A 1 177 ? 2.812 -11.227 9.883 1 98.69 177 ALA A O 1
ATOM 1390 N N . GLN A 1 178 ? 3.912 -11.172 11.781 1 98.12 178 GLN A N 1
ATOM 1391 C CA . GLN A 1 178 ? 2.74 -10.711 12.516 1 98.12 178 GLN A CA 1
ATOM 1392 C C . GLN A 1 178 ? 2.303 -9.328 12.055 1 98.12 178 GLN A C 1
ATOM 1394 O O . GLN A 1 178 ? 1.108 -9.07 11.883 1 98.12 178 GLN A O 1
ATOM 1399 N N . THR A 1 179 ? 3.271 -8.461 11.859 1 97.94 179 THR A N 1
ATOM 1400 C CA . THR A 1 179 ? 2.965 -7.133 11.336 1 97.94 179 THR A CA 1
ATOM 1401 C C . THR A 1 179 ? 2.35 -7.23 9.945 1 97.94 179 THR A C 1
ATOM 1403 O O . THR A 1 179 ? 1.393 -6.516 9.633 1 97.94 179 THR A O 1
ATOM 1406 N N . ALA A 1 180 ? 2.885 -8.125 9.133 1 98.69 180 ALA A N 1
ATOM 1407 C CA . ALA A 1 180 ? 2.35 -8.336 7.789 1 98.69 180 ALA A CA 1
ATOM 1408 C C . ALA A 1 180 ? 0.898 -8.812 7.848 1 98.69 180 ALA A C 1
ATOM 1410 O O . ALA A 1 180 ? 0.068 -8.383 7.043 1 98.69 180 ALA A O 1
ATOM 1411 N N . TYR A 1 181 ? 0.613 -9.641 8.805 1 98.5 181 TYR A N 1
ATOM 1412 C CA . TYR A 1 181 ? -0.749 -10.125 9 1 98.5 181 TYR A CA 1
ATOM 1413 C C . TYR A 1 181 ? -1.676 -8.992 9.422 1 98.5 181 TYR A C 1
ATOM 1415 O O . TYR A 1 181 ? -2.766 -8.828 8.867 1 98.5 181 TYR A O 1
ATOM 1423 N N . GLU A 1 182 ? -1.215 -8.164 10.312 1 96.75 182 GLU A N 1
ATOM 1424 C CA . GLU A 1 182 ? -2.016 -7.051 10.812 1 96.75 182 GLU A CA 1
ATOM 1425 C C . GLU A 1 182 ? -2.279 -6.023 9.711 1 96.75 182 GLU A C 1
ATOM 1427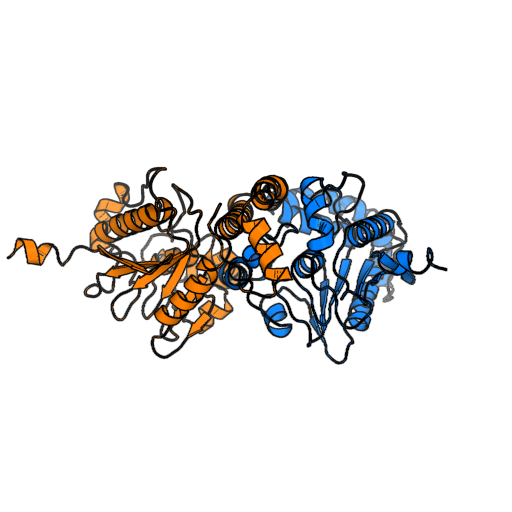 O O . GLU A 1 182 ? -3.311 -5.352 9.719 1 96.75 182 GLU A O 1
ATOM 1432 N N . MET A 1 183 ? -1.395 -5.984 8.758 1 97.44 183 MET A N 1
ATOM 1433 C CA . MET A 1 183 ? -1.533 -5.039 7.652 1 97.44 183 MET A CA 1
ATOM 1434 C C . MET A 1 183 ? -2.285 -5.672 6.484 1 97.44 183 MET A C 1
ATOM 1436 O O . MET A 1 183 ? -2.342 -5.102 5.395 1 97.44 183 MET A O 1
ATOM 1440 N N . ASN A 1 184 ? -2.707 -6.906 6.648 1 97.56 184 ASN A N 1
ATOM 1441 C CA . ASN A 1 184 ? -3.512 -7.625 5.664 1 97.56 184 ASN A CA 1
ATOM 1442 C C . ASN A 1 184 ? -2.686 -8.016 4.445 1 97.56 184 ASN A C 1
ATOM 1444 O O . ASN A 1 184 ? -3.23 -8.211 3.357 1 97.56 184 ASN A O 1
ATOM 1448 N N . LEU A 1 185 ? -1.374 -8.125 4.613 1 98.5 185 LEU A N 1
ATOM 1449 C CA . LEU A 1 185 ? -0.508 -8.555 3.52 1 98.5 185 LEU A CA 1
ATOM 1450 C C . LEU A 1 185 ? -0.458 -10.07 3.424 1 98.5 185 LEU A C 1
ATOM 1452 O O . LEU A 1 185 ? -0.182 -10.625 2.357 1 98.5 185 LEU A O 1
ATOM 1456 N N . VAL A 1 186 ? -0.752 -10.664 4.562 1 98.44 186 VAL A N 1
ATOM 1457 C CA . VAL A 1 186 ? -0.687 -12.117 4.695 1 98.44 186 VAL A CA 1
ATOM 1458 C C . VAL A 1 186 ? -2.023 -12.648 5.207 1 98.44 186 VAL A C 1
ATOM 1460 O O . VAL A 1 186 ? -2.666 -12.023 6.051 1 98.44 186 VAL A O 1
ATOM 1463 N N . THR A 1 187 ? -2.363 -13.82 4.688 1 98.44 187 THR A N 1
ATOM 1464 C CA . THR A 1 187 ? -3.643 -14.422 5.047 1 98.44 187 THR A CA 1
ATOM 1465 C C . THR A 1 187 ? -3.547 -15.141 6.391 1 98.44 187 THR A C 1
ATOM 1467 O O . THR A 1 187 ? -4.461 -15.047 7.215 1 98.44 187 THR A O 1
ATOM 1470 N N . GLU A 1 188 ? -2.482 -15.867 6.602 1 98.5 188 GLU A N 1
ATOM 1471 C CA . GLU A 1 188 ? -2.244 -16.656 7.809 1 98.5 188 GLU A CA 1
ATOM 1472 C C . GLU A 1 188 ? -0.758 -16.688 8.156 1 98.5 188 GLU A C 1
ATOM 1474 O O . GLU A 1 188 ? 0.094 -16.672 7.266 1 98.5 188 GLU A O 1
ATOM 1479 N N . VAL A 1 189 ? -0.522 -16.719 9.461 1 98.81 189 VAL A N 1
ATOM 1480 C CA . VAL A 1 189 ? 0.824 -16.969 9.977 1 98.81 189 VAL A CA 1
ATOM 1481 C C . VAL A 1 189 ? 0.867 -18.297 10.711 1 98.81 189 VAL A C 1
ATOM 1483 O O . VAL A 1 189 ? 0.021 -18.578 11.57 1 98.81 189 VAL A O 1
ATOM 1486 N N . VAL A 1 190 ? 1.833 -19.109 10.289 1 98.75 190 VAL A N 1
ATOM 1487 C CA . VAL A 1 190 ? 1.936 -20.438 10.922 1 98.75 190 VAL A CA 1
ATOM 1488 C C . VAL A 1 190 ? 3.334 -20.609 11.508 1 98.75 190 VAL A C 1
ATOM 1490 O O . VAL A 1 190 ? 4.246 -19.844 11.211 1 98.75 190 VAL A O 1
ATOM 1493 N N . GLU A 1 191 ? 3.512 -21.672 12.352 1 97.81 191 GLU A N 1
ATOM 1494 C CA . GLU A 1 191 ? 4.785 -21.984 13 1 97.81 191 GLU A CA 1
ATOM 1495 C C . GLU A 1 191 ? 5.379 -23.281 12.453 1 97.81 191 GLU A C 1
ATOM 1497 O O . GLU A 1 191 ? 4.773 -23.938 11.609 1 97.81 191 GLU A O 1
ATOM 1502 N N . ASP A 1 192 ? 6.582 -23.562 12.805 1 95.06 192 ASP A N 1
ATOM 1503 C CA . ASP A 1 192 ? 7.238 -24.859 12.68 1 95.06 192 ASP A CA 1
ATOM 1504 C C . ASP A 1 192 ? 7.41 -25.25 11.211 1 95.06 192 ASP A C 1
ATOM 1506 O O . ASP A 1 192 ? 7.23 -26.422 10.844 1 95.06 192 ASP A O 1
ATOM 1510 N N . ASN A 1 193 ? 7.59 -24.281 10.352 1 96.38 193 ASN A N 1
ATOM 1511 C CA . ASN A 1 193 ? 7.848 -24.531 8.938 1 96.38 193 ASN A CA 1
ATOM 1512 C C . ASN A 1 193 ? 6.676 -25.234 8.266 1 96.38 193 ASN A C 1
ATOM 1514 O O . ASN A 1 193 ? 6.875 -26.109 7.418 1 96.38 193 ASN A O 1
ATOM 1518 N N . GLN A 1 194 ? 5.445 -24.859 8.625 1 98.38 194 GLN A N 1
ATOM 1519 C CA . GLN A 1 194 ? 4.246 -25.516 8.109 1 98.38 194 GLN A CA 1
ATOM 1520 C C . GLN A 1 194 ? 3.602 -24.688 7.004 1 98.38 194 GLN A C 1
ATOM 1522 O O . GLN A 1 194 ? 2.504 -25 6.539 1 98.38 194 GLN A O 1
ATOM 1527 N N . GLN A 1 195 ? 4.258 -23.672 6.551 1 98.75 195 GLN A N 1
ATOM 1528 C CA . GLN A 1 195 ? 3.621 -22.75 5.609 1 98.75 195 GLN A CA 1
ATOM 1529 C C . GLN A 1 195 ? 3.27 -23.453 4.305 1 98.75 195 GLN A C 1
ATOM 1531 O O . GLN A 1 195 ? 2.215 -23.203 3.719 1 98.75 195 GLN A O 1
ATOM 1536 N N . LEU A 1 196 ? 4.141 -24.344 3.814 1 98.81 196 LEU A N 1
ATOM 1537 C CA . LEU A 1 196 ? 3.85 -25.047 2.57 1 98.81 196 LEU A CA 1
ATOM 1538 C C . LEU A 1 196 ? 2.709 -26.047 2.762 1 98.81 196 LEU A C 1
ATOM 1540 O O . LEU A 1 196 ? 1.796 -26.109 1.937 1 98.81 196 LEU A O 1
ATOM 1544 N N . THR A 1 197 ? 2.771 -26.812 3.83 1 98.81 197 THR A N 1
ATOM 1545 C CA . THR A 1 197 ? 1.715 -27.781 4.121 1 98.81 197 THR A CA 1
ATOM 1546 C C . THR A 1 197 ? 0.357 -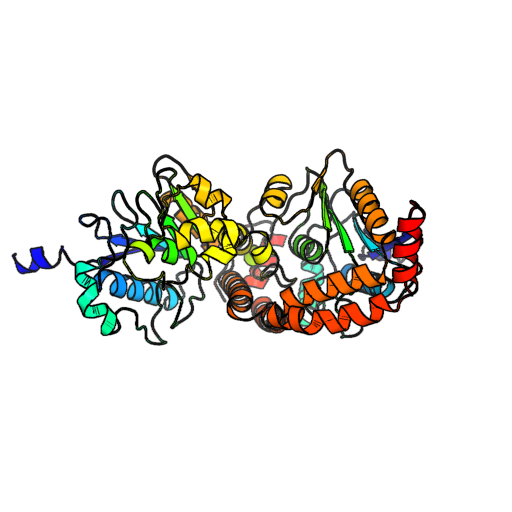27.078 4.199 1 98.81 197 THR A C 1
ATOM 1548 O O . THR A 1 197 ? -0.615 -27.547 3.598 1 98.81 197 THR A O 1
ATOM 1551 N N . ARG A 1 198 ? 0.306 -26 4.918 1 98.88 198 ARG A N 1
ATOM 1552 C CA . ARG A 1 198 ? -0.928 -25.234 5.07 1 98.88 198 ARG A CA 1
ATOM 1553 C C . ARG A 1 198 ? -1.384 -24.656 3.73 1 98.88 198 ARG A C 1
ATOM 1555 O O . ARG A 1 198 ? -2.576 -24.672 3.418 1 98.88 198 ARG A O 1
ATOM 1562 N N . ALA A 1 199 ? -0.484 -24.156 2.908 1 98.88 199 ALA A N 1
ATOM 1563 C CA . ALA A 1 199 ? -0.802 -23.625 1.584 1 98.88 199 ALA A CA 1
ATOM 1564 C C . ALA A 1 199 ? -1.4 -24.719 0.692 1 98.88 199 ALA A C 1
ATOM 1566 O O . ALA A 1 199 ? -2.363 -24.469 -0.037 1 98.88 199 ALA A O 1
ATOM 1567 N N . ILE A 1 200 ? -0.835 -25.875 0.768 1 98.88 200 ILE A N 1
ATOM 1568 C CA . ILE A 1 200 ? -1.329 -26.984 -0.037 1 98.88 200 ILE A CA 1
ATOM 1569 C C . ILE A 1 200 ? -2.74 -27.359 0.411 1 98.88 200 ILE A C 1
ATOM 1571 O O . ILE A 1 200 ? -3.611 -27.625 -0.42 1 98.88 200 ILE A O 1
ATOM 1575 N N . GLU A 1 201 ? -2.961 -27.359 1.706 1 98.75 201 GLU A N 1
ATOM 1576 C CA . GLU A 1 201 ? -4.297 -27.641 2.223 1 98.75 201 GLU A CA 1
ATOM 1577 C C . GLU A 1 201 ? -5.32 -26.656 1.665 1 98.75 201 GLU A C 1
ATOM 1579 O O . GLU A 1 201 ? -6.414 -27.047 1.254 1 98.75 201 GLU A O 1
ATOM 1584 N N . LEU A 1 202 ? -4.973 -25.422 1.649 1 98.81 202 LEU A N 1
ATOM 1585 C CA . LEU A 1 202 ? -5.871 -24.391 1.133 1 98.81 202 LEU A CA 1
ATOM 1586 C C . LEU A 1 202 ? -6.066 -24.547 -0.371 1 98.81 202 LEU A C 1
ATOM 1588 O O . LEU A 1 202 ? -7.184 -24.406 -0.873 1 98.81 202 LEU A O 1
ATOM 1592 N N . ALA A 1 203 ? -5.016 -24.875 -1.062 1 98.88 203 ALA A N 1
ATOM 1593 C CA . ALA A 1 203 ? -5.102 -25.109 -2.502 1 98.88 203 ALA A CA 1
ATOM 1594 C C . ALA A 1 203 ? -6.031 -26.281 -2.811 1 98.88 203 ALA A C 1
ATOM 1596 O O . ALA A 1 203 ? -6.785 -26.234 -3.785 1 98.88 203 ALA A O 1
ATOM 1597 N N . GLU A 1 204 ? -5.961 -27.281 -1.975 1 98.5 204 GLU A N 1
ATOM 1598 C CA . GLU A 1 204 ? -6.824 -28.453 -2.152 1 98.5 204 GLU A CA 1
ATOM 1599 C C . GLU A 1 204 ? -8.297 -28.078 -1.971 1 98.5 204 GLU A C 1
ATOM 1601 O O . GLU A 1 204 ? -9.156 -28.547 -2.719 1 98.5 204 GLU A O 1
ATOM 1606 N N . ARG A 1 205 ? -8.578 -27.25 -1.001 1 98.12 205 ARG A N 1
ATOM 1607 C CA . ARG A 1 205 ? -9.945 -26.797 -0.795 1 98.12 205 ARG A CA 1
ATOM 1608 C C . ARG A 1 205 ? -10.453 -26.016 -2.002 1 98.12 205 ARG A C 1
ATOM 1610 O O . ARG A 1 205 ? -11.594 -26.203 -2.436 1 98.12 205 ARG A O 1
ATOM 1617 N N . ILE A 1 206 ? -9.633 -25.203 -2.586 1 98.62 206 ILE A N 1
ATOM 1618 C CA . ILE A 1 206 ? -9.992 -24.422 -3.766 1 98.62 206 ILE A CA 1
ATOM 1619 C C . ILE A 1 206 ? -10.203 -25.359 -4.957 1 98.62 206 ILE A C 1
ATOM 1621 O O . ILE A 1 206 ? -11.18 -25.219 -5.695 1 98.62 206 ILE A O 1
ATOM 1625 N N . ALA A 1 207 ? -9.297 -26.328 -5.098 1 97.88 207 ALA A N 1
ATOM 1626 C CA . ALA A 1 207 ? -9.328 -27.234 -6.238 1 97.88 207 ALA A CA 1
ATOM 1627 C C . ALA A 1 207 ? -10.57 -28.141 -6.191 1 97.88 207 ALA A C 1
ATOM 1629 O O . ALA A 1 207 ? -11 -28.672 -7.219 1 97.88 207 ALA A O 1
ATOM 1630 N N . ASN A 1 208 ? -11.141 -28.312 -5.023 1 96.31 208 ASN A N 1
ATOM 1631 C CA . ASN A 1 208 ? -12.32 -29.156 -4.863 1 96.31 208 ASN A CA 1
ATOM 1632 C C . ASN A 1 208 ? -13.602 -28.375 -5.172 1 96.31 208 ASN A C 1
ATOM 1634 O O . ASN A 1 208 ? -14.672 -28.984 -5.328 1 96.31 208 ASN A O 1
ATOM 1638 N N . ALA A 1 209 ? -13.508 -27.078 -5.285 1 96.88 209 ALA A N 1
ATOM 1639 C CA . ALA A 1 209 ? -14.648 -26.266 -5.668 1 96.88 209 ALA A CA 1
ATOM 1640 C C . ALA A 1 209 ? -14.844 -26.25 -7.18 1 96.88 209 ALA A C 1
ATOM 1642 O O . ALA A 1 209 ? -14.031 -26.812 -7.918 1 96.88 209 ALA A O 1
ATOM 1643 N N . ALA A 1 210 ? -16.031 -25.734 -7.629 1 96 210 ALA A N 1
ATOM 1644 C CA . ALA A 1 210 ? -16.312 -25.688 -9.062 1 96 210 ALA A CA 1
ATOM 1645 C C . ALA A 1 210 ? -15.352 -24.75 -9.781 1 96 210 ALA A C 1
ATOM 1647 O O . ALA A 1 210 ? -15.383 -23.531 -9.57 1 96 210 ALA A O 1
ATOM 1648 N N . PRO A 1 211 ? -14.539 -25.297 -10.68 1 96.88 211 PRO A N 1
ATOM 1649 C CA . PRO A 1 211 ? -13.438 -24.5 -11.227 1 96.88 211 PRO A CA 1
ATOM 1650 C C . PRO A 1 211 ? -13.93 -23.281 -12.016 1 96.88 211 PRO A C 1
ATOM 1652 O O . PRO A 1 211 ? -13.344 -22.203 -11.922 1 96.88 211 PRO A O 1
ATOM 1655 N N . LEU A 1 212 ? -14.961 -23.375 -12.742 1 96.81 212 LEU A N 1
ATOM 1656 C CA . LEU A 1 212 ? -15.469 -22.266 -13.531 1 96.81 212 LEU A CA 1
ATOM 1657 C C . LEU A 1 212 ? -16.016 -21.156 -12.633 1 96.81 212 LEU A C 1
ATOM 1659 O O . LEU A 1 212 ? -15.859 -19.969 -12.922 1 96.81 212 LEU A O 1
ATOM 1663 N N . ALA A 1 213 ? -16.719 -21.547 -11.562 1 97.06 213 ALA A N 1
ATOM 1664 C CA . ALA A 1 213 ? -17.25 -20.578 -10.602 1 97.06 213 ALA A CA 1
ATOM 1665 C C . ALA A 1 213 ? -16.125 -19.844 -9.891 1 97.06 213 ALA A C 1
ATOM 1667 O O . ALA A 1 213 ? -16.203 -18.641 -9.664 1 97.06 213 ALA A O 1
ATOM 1668 N N . VAL A 1 214 ? -15.055 -20.594 -9.555 1 98.25 214 VAL A N 1
ATOM 1669 C CA . VAL A 1 214 ? -13.883 -20 -8.914 1 98.25 214 VAL A CA 1
ATOM 1670 C C . VAL A 1 214 ? -13.25 -18.969 -9.836 1 98.25 214 VAL A C 1
ATOM 1672 O O . VAL A 1 214 ? -12.945 -17.844 -9.406 1 98.25 214 VAL A O 1
ATOM 1675 N N . GLN A 1 215 ? -13.109 -19.297 -11.086 1 98.12 215 GLN A N 1
ATOM 1676 C CA . GLN A 1 215 ? -12.516 -18.391 -12.062 1 98.12 215 GLN A CA 1
ATOM 1677 C C . GLN A 1 215 ? -13.375 -17.141 -12.266 1 98.12 215 GLN A C 1
ATOM 1679 O O . GLN A 1 215 ? -12.852 -16.031 -12.383 1 98.12 215 GLN A O 1
ATOM 1684 N N . ALA A 1 216 ? -14.664 -17.312 -12.312 1 97.5 216 ALA A N 1
ATOM 1685 C CA . ALA A 1 216 ? -15.586 -16.188 -12.492 1 97.5 216 ALA A CA 1
ATOM 1686 C C . ALA A 1 216 ? -15.523 -15.234 -11.305 1 97.5 216 ALA A C 1
ATOM 1688 O O . ALA A 1 216 ? -15.523 -14.016 -11.477 1 97.5 216 ALA A O 1
ATOM 1689 N N . ALA A 1 217 ? -15.516 -15.844 -10.141 1 98.19 217 ALA A N 1
ATOM 1690 C CA . ALA A 1 217 ? -15.406 -15.031 -8.93 1 98.19 217 ALA A CA 1
ATOM 1691 C C . ALA A 1 217 ? -14.117 -14.203 -8.938 1 98.19 217 ALA A C 1
ATOM 1693 O O . ALA A 1 217 ? -14.141 -13.008 -8.656 1 98.19 217 ALA A O 1
ATOM 1694 N N . LEU A 1 218 ? -13.008 -14.82 -9.281 1 98.12 218 LEU A N 1
ATOM 1695 C CA . LEU A 1 218 ? -11.719 -14.141 -9.352 1 98.12 218 LEU A CA 1
ATOM 1696 C C . LEU A 1 218 ? -11.727 -13.055 -10.414 1 98.12 218 LEU A C 1
ATOM 1698 O O . LEU A 1 218 ? -11.211 -11.961 -10.195 1 98.12 218 LEU A O 1
ATOM 1702 N N . HIS A 1 219 ? -12.312 -13.367 -11.547 1 97.62 219 HIS A N 1
ATOM 1703 C CA . HIS A 1 219 ? -12.383 -12.406 -12.641 1 97.62 219 HIS A CA 1
ATOM 1704 C C . HIS A 1 219 ? -13.109 -11.133 -12.211 1 97.62 219 HIS A C 1
ATOM 1706 O O . HIS A 1 219 ? -12.625 -10.023 -12.445 1 97.62 219 HIS A O 1
ATOM 1712 N N . SER A 1 220 ? -14.25 -11.297 -11.609 1 97.81 220 SER A N 1
ATOM 1713 C CA . SER A 1 220 ? -15.023 -10.148 -11.148 1 97.81 220 SER A CA 1
ATOM 1714 C C . SER A 1 220 ? -14.234 -9.305 -10.156 1 97.81 220 SER A C 1
ATOM 1716 O O . SER A 1 220 ? -14.195 -8.078 -10.266 1 97.81 220 SER A O 1
ATOM 1718 N N . ALA A 1 221 ? -13.617 -9.961 -9.219 1 97.69 221 ALA A N 1
ATOM 1719 C CA . ALA A 1 221 ? -12.82 -9.266 -8.211 1 97.69 221 ALA A CA 1
ATOM 1720 C C . ALA A 1 221 ? -11.664 -8.516 -8.859 1 97.69 221 ALA A C 1
ATOM 1722 O O . ALA A 1 221 ? -11.367 -7.375 -8.484 1 97.69 221 ALA A O 1
ATOM 1723 N N . HIS A 1 222 ? -11 -9.117 -9.836 1 96.19 222 HIS A N 1
ATOM 1724 C CA . HIS A 1 222 ? -9.891 -8.477 -10.547 1 96.19 222 HIS A CA 1
ATOM 1725 C C . HIS A 1 222 ? -10.375 -7.262 -11.328 1 96.19 222 HIS A C 1
ATOM 1727 O O . HIS A 1 222 ? -9.672 -6.246 -11.398 1 96.19 222 HIS A O 1
ATOM 1733 N N . GLN A 1 223 ? -11.547 -7.379 -11.914 1 95.31 223 GLN A N 1
ATOM 1734 C CA . GLN A 1 223 ? -12.094 -6.254 -12.664 1 95.31 223 GLN A CA 1
ATOM 1735 C C . GLN A 1 223 ? -12.336 -5.055 -11.75 1 95.31 223 GLN A C 1
ATOM 1737 O O . GLN A 1 223 ? -12.008 -3.92 -12.109 1 95.31 223 GLN A O 1
ATOM 1742 N N . ALA A 1 224 ? -12.914 -5.355 -10.625 1 96.12 224 ALA A N 1
ATOM 1743 C CA . ALA A 1 224 ? -13.156 -4.281 -9.664 1 96.12 224 ALA A CA 1
ATOM 1744 C C . ALA A 1 224 ? -11.844 -3.625 -9.234 1 96.12 224 ALA A C 1
ATOM 1746 O O . ALA A 1 224 ? -11.758 -2.398 -9.141 1 96.12 224 ALA A O 1
ATOM 1747 N N . PHE A 1 225 ? -10.875 -4.395 -9.062 1 95.06 225 PHE A N 1
ATOM 1748 C CA . PHE A 1 225 ? -9.578 -3.904 -8.602 1 95.06 225 PHE A CA 1
ATOM 1749 C C . PHE A 1 225 ? -8.875 -3.115 -9.703 1 95.06 225 PHE A C 1
ATOM 1751 O O . PHE A 1 225 ? -8.445 -1.982 -9.477 1 95.06 225 PHE A O 1
ATOM 1758 N N . LEU A 1 226 ? -8.727 -3.652 -10.852 1 94.81 226 LEU A N 1
ATOM 1759 C CA . LEU A 1 226 ? -7.918 -3.096 -11.93 1 94.81 226 LEU A CA 1
ATOM 1760 C C . LEU A 1 226 ? -8.617 -1.91 -12.578 1 94.81 226 LEU A C 1
ATOM 1762 O O . LEU A 1 226 ? -7.969 -0.95 -13 1 94.81 226 LEU A O 1
ATOM 1766 N N . GLN A 1 227 ? -9.969 -2.004 -12.664 1 94.19 227 GLN A N 1
ATOM 1767 C CA . GLN A 1 227 ? -10.727 -0.981 -13.375 1 94.19 227 GLN A CA 1
ATOM 1768 C C . GLN A 1 227 ? -11.633 -0.206 -12.414 1 94.19 227 GLN A C 1
ATOM 1770 O O . GLN A 1 227 ? -11.227 0.83 -11.875 1 94.19 227 GLN A O 1
ATOM 1775 N N . SER A 1 228 ? -12.812 -0.785 -12.055 1 95.38 228 SER A N 1
ATOM 1776 C CA . SER A 1 228 ? -13.719 -0.132 -11.109 1 95.38 228 SER A CA 1
ATOM 1777 C C . SER A 1 228 ? -14.844 -1.065 -10.695 1 95.38 228 SER A C 1
ATOM 1779 O O . SER A 1 228 ? -15.18 -2.006 -11.414 1 95.38 228 SER A O 1
ATOM 1781 N N . PRO A 1 229 ? -15.453 -0.799 -9.516 1 94.5 229 PRO A N 1
ATOM 1782 C CA . PRO A 1 229 ? -16.656 -1.553 -9.125 1 94.5 229 PRO A CA 1
ATOM 1783 C C . PRO A 1 229 ? -17.766 -1.457 -10.164 1 94.5 229 PRO A C 1
ATOM 1785 O O . PRO A 1 229 ? -18.5 -2.428 -10.375 1 94.5 229 PRO A O 1
ATOM 1788 N N . GLU A 1 230 ? -17.875 -0.338 -10.734 1 95.94 230 GLU A N 1
ATOM 1789 C CA . GLU A 1 230 ? -18.922 -0.154 -11.742 1 95.94 230 GLU A CA 1
ATOM 1790 C C . GLU A 1 230 ? -18.75 -1.151 -12.891 1 95.94 230 GLU A C 1
ATOM 1792 O O . GLU A 1 230 ? -19.719 -1.786 -13.305 1 95.94 230 GLU A O 1
ATOM 1797 N N . VAL A 1 231 ? -17.516 -1.306 -13.359 1 95.69 231 VAL A N 1
ATOM 1798 C CA . VAL A 1 231 ? -17.234 -2.229 -14.453 1 95.69 231 VAL A CA 1
ATOM 1799 C C . VAL A 1 231 ? -17.5 -3.662 -14.008 1 95.69 231 VAL A C 1
ATOM 1801 O O . VAL A 1 231 ? -18.109 -4.445 -14.742 1 95.69 231 VAL A O 1
ATOM 1804 N N . ALA A 1 232 ? -17.141 -4.074 -12.859 1 95.94 232 ALA A N 1
ATOM 1805 C CA . ALA A 1 232 ? -17.344 -5.418 -12.328 1 95.94 232 ALA A CA 1
ATOM 1806 C C . ALA A 1 232 ? -18.828 -5.738 -12.172 1 95.94 232 ALA A C 1
ATOM 1808 O O . ALA A 1 232 ? -19.281 -6.809 -12.578 1 95.94 232 ALA A O 1
ATOM 1809 N N . PHE A 1 233 ? -19.547 -4.766 -11.672 1 96.5 233 PHE A N 1
ATOM 1810 C CA . PHE A 1 233 ? -20.969 -4.973 -11.461 1 96.5 233 PHE A CA 1
ATOM 1811 C C . PHE A 1 233 ? -21.703 -5.148 -12.781 1 96.5 233 PHE A C 1
ATOM 1813 O O . PHE A 1 233 ? -22.594 -5.996 -12.906 1 96.5 233 PHE A O 1
ATOM 1820 N N . ALA A 1 234 ? -21.344 -4.41 -13.695 1 96.88 234 ALA A N 1
ATOM 1821 C CA . ALA A 1 234 ? -21.984 -4.465 -15.008 1 96.88 234 ALA A CA 1
ATOM 1822 C C . ALA A 1 234 ? -21.75 -5.816 -15.68 1 96.88 234 ALA A C 1
ATOM 1824 O O . ALA A 1 234 ? -22.531 -6.238 -16.531 1 96.88 234 ALA A O 1
ATOM 1825 N N . ASN A 1 235 ? -20.688 -6.5 -15.258 1 97.38 235 ASN A N 1
ATOM 1826 C CA . ASN A 1 235 ? -20.281 -7.734 -15.93 1 97.38 235 ASN A CA 1
ATOM 1827 C C . ASN A 1 235 ? -20.781 -8.969 -15.18 1 97.38 235 ASN A C 1
ATOM 1829 O O . ASN A 1 235 ? -20.578 -10.094 -15.625 1 97.38 235 ASN A O 1
ATOM 1833 N N . LEU A 1 236 ? -21.406 -8.797 -14.039 1 97.38 236 LEU A N 1
ATOM 1834 C CA . LEU A 1 236 ? -21.766 -9.914 -13.18 1 97.38 236 LEU A CA 1
ATOM 1835 C C . LEU A 1 236 ? -22.719 -10.867 -13.891 1 97.38 236 LEU A C 1
ATOM 1837 O O . LEU A 1 236 ? -22.562 -12.086 -13.82 1 97.38 236 LEU A O 1
ATOM 1841 N N . GLN A 1 237 ? -23.656 -10.312 -14.633 1 95.25 237 GLN A N 1
ATOM 1842 C CA . GLN A 1 237 ? -24.625 -11.156 -15.312 1 95.25 237 GLN A CA 1
ATOM 1843 C C . GLN A 1 237 ? -23.953 -11.969 -16.422 1 95.25 237 GLN A C 1
ATOM 1845 O O . GLN A 1 237 ? -24.312 -13.133 -16.656 1 95.25 237 GLN A O 1
ATOM 1850 N N . ASN A 1 238 ? -23.062 -11.398 -17.125 1 97.25 238 ASN A N 1
ATOM 1851 C CA . ASN A 1 238 ? -22.328 -12.094 -18.188 1 97.25 238 ASN A CA 1
ATOM 1852 C C . ASN A 1 238 ? -21.484 -13.242 -17.641 1 97.25 238 ASN A C 1
ATOM 1854 O O . ASN A 1 238 ? -21.25 -14.227 -18.328 1 97.25 238 ASN A O 1
ATOM 1858 N N . LEU A 1 239 ? -21.062 -13.125 -16.375 1 96.62 239 LEU A N 1
ATOM 1859 C CA . LEU A 1 239 ? -20.312 -14.188 -15.727 1 96.62 239 LEU A CA 1
ATOM 1860 C C . LEU A 1 239 ? -21.234 -15.266 -15.172 1 96.62 239 LEU A C 1
ATOM 1862 O O . LEU A 1 239 ? -20.922 -16.453 -15.242 1 96.62 239 LEU A O 1
ATOM 1866 N N . LEU A 1 240 ? -22.359 -14.867 -14.727 1 96.31 240 LEU A N 1
ATOM 1867 C CA . LEU A 1 240 ? -23.297 -15.766 -14.047 1 96.31 240 LEU A CA 1
ATOM 1868 C C . LEU A 1 240 ? -24.016 -16.656 -15.047 1 96.31 240 LEU A C 1
ATOM 1870 O O . LEU A 1 240 ? -24.172 -17.859 -14.805 1 96.31 240 LEU A O 1
ATOM 1874 N N . SER A 1 241 ? -24.391 -16.203 -16.203 1 95.69 241 SER A N 1
ATOM 1875 C CA . SER A 1 241 ? -25.25 -16.891 -17.156 1 95.69 241 SER A CA 1
ATOM 1876 C C . SER A 1 241 ? -24.625 -18.203 -17.641 1 95.69 241 SER A C 1
ATOM 1878 O O . SER A 1 241 ? -25.266 -19.25 -17.562 1 95.69 241 SER A O 1
ATOM 1880 N N . PRO A 1 242 ? -23.422 -18.234 -18.031 1 96.25 242 PRO A N 1
ATOM 1881 C CA . PRO A 1 242 ? -22.828 -19.5 -18.484 1 96.25 242 PRO A CA 1
ATOM 1882 C C . PRO A 1 242 ? -22.656 -20.5 -17.344 1 96.25 242 PRO A C 1
ATOM 1884 O O . PRO A 1 242 ? -22.719 -21.719 -17.578 1 96.25 242 PRO A O 1
ATOM 1887 N N . LEU A 1 243 ? -22.469 -20.062 -16.172 1 95.88 243 LEU A N 1
ATOM 1888 C CA . LEU A 1 243 ? -22.312 -20.953 -15.016 1 95.88 243 LEU A CA 1
ATOM 1889 C C . LEU A 1 243 ? -23.609 -21.703 -14.727 1 95.88 243 LEU A C 1
ATOM 1891 O O . LEU A 1 243 ? -23.578 -22.906 -14.445 1 95.88 243 LEU A O 1
ATOM 1895 N N . LEU A 1 244 ? -24.688 -20.984 -14.836 1 93.69 244 LEU A N 1
ATOM 1896 C CA . LEU A 1 244 ? -25.984 -21.578 -14.562 1 93.69 244 LEU A CA 1
ATOM 1897 C C . LEU A 1 244 ? -26.297 -22.688 -15.562 1 93.69 244 LEU A C 1
ATOM 1899 O O . LEU A 1 244 ? -26.984 -23.656 -15.227 1 93.69 244 LEU A O 1
ATOM 1903 N N . ALA A 1 245 ? -25.703 -22.656 -16.688 1 94.44 245 ALA A N 1
ATOM 1904 C CA . ALA A 1 245 ? -25.953 -23.625 -17.75 1 94.44 245 ALA A CA 1
ATOM 1905 C C . ALA A 1 245 ? -24.922 -24.766 -17.688 1 94.44 245 ALA A C 1
ATOM 1907 O O . ALA A 1 245 ? -25.016 -25.734 -18.438 1 94.44 245 ALA A O 1
ATOM 1908 N N . SER A 1 246 ? -24.016 -24.75 -16.766 1 94.62 246 SER A N 1
ATOM 1909 C CA . SER A 1 246 ? -22.906 -25.688 -16.703 1 94.62 246 SER A CA 1
ATOM 1910 C C . SER A 1 246 ? -23.344 -27 -16.047 1 94.62 246 SER A C 1
ATOM 1912 O O . SER A 1 246 ? -24.297 -27.016 -15.266 1 94.62 246 SER A O 1
ATOM 1914 N N . GLU A 1 247 ? -22.578 -28.078 -16.344 1 96.19 247 GLU A N 1
ATOM 1915 C CA . GLU A 1 247 ? -22.766 -29.344 -15.648 1 96.19 247 GLU A CA 1
ATOM 1916 C C . GLU A 1 247 ? -22.469 -29.219 -14.164 1 96.19 247 GLU A C 1
ATOM 1918 O O . GLU A 1 247 ? -23.125 -29.875 -13.336 1 96.19 247 GLU A O 1
ATOM 1923 N N . ASP A 1 248 ? -21.578 -28.375 -13.875 1 95.75 248 ASP A N 1
ATOM 1924 C CA . ASP A 1 248 ? -21.172 -28.203 -12.477 1 95.75 248 ASP A CA 1
ATOM 1925 C C . ASP A 1 248 ? -22.297 -27.578 -11.656 1 95.75 248 ASP A C 1
ATOM 1927 O O . ASP A 1 248 ? -22.469 -27.891 -10.484 1 95.75 248 ASP A O 1
ATOM 1931 N N . ALA A 1 249 ? -23.031 -26.625 -12.219 1 93.25 249 ALA A N 1
ATOM 1932 C CA . ALA A 1 249 ? -24.172 -26.047 -11.516 1 93.25 249 ALA A CA 1
ATOM 1933 C C . ALA A 1 249 ? -25.219 -27.109 -11.195 1 93.25 249 ALA A C 1
ATOM 1935 O O . ALA A 1 249 ? -25.766 -27.141 -10.094 1 93.25 249 ALA A O 1
ATOM 1936 N N . GLN A 1 250 ? -25.422 -27.969 -12.141 1 94.31 250 GLN A N 1
ATOM 1937 C CA . GLN A 1 250 ? -26.359 -29.078 -11.93 1 94.31 250 GLN A CA 1
ATOM 1938 C C . GLN A 1 250 ? -25.844 -30.016 -10.844 1 94.31 250 GLN A C 1
ATOM 1940 O O . GLN A 1 250 ? -26.609 -30.438 -9.969 1 94.31 250 GLN A O 1
ATOM 1945 N N . GLU A 1 251 ? -24.609 -30.234 -10.992 1 95.56 251 GLU A N 1
ATOM 1946 C CA . GLU A 1 251 ? -24 -31.094 -9.984 1 95.56 251 GLU A CA 1
ATOM 1947 C C . GLU A 1 251 ? -24.094 -30.469 -8.594 1 95.56 251 GLU A C 1
ATOM 1949 O O . GLU A 1 251 ? -24.328 -31.172 -7.613 1 95.56 251 GLU A O 1
ATOM 1954 N N . GLY A 1 252 ? -23.875 -29.25 -8.492 1 93 252 GLY A N 1
ATOM 1955 C CA . GLY A 1 252 ? -24 -28.578 -7.207 1 93 252 GLY A CA 1
ATOM 1956 C C . GLY A 1 252 ? -25.359 -28.766 -6.555 1 93 252 GLY A C 1
ATOM 1957 O O . GLY A 1 252 ? -25.438 -29.078 -5.367 1 93 252 GLY A O 1
ATOM 1958 N N . VAL A 1 253 ? -26.375 -28.594 -7.332 1 90.75 253 VAL A N 1
ATOM 1959 C CA . VAL A 1 253 ? -27.75 -28.75 -6.84 1 90.75 253 VAL A CA 1
ATOM 1960 C C . VAL A 1 253 ? -28 -30.203 -6.484 1 90.75 253 VAL A C 1
ATOM 1962 O O . VAL A 1 253 ? -28.531 -30.516 -5.418 1 90.75 253 VAL A O 1
ATOM 1965 N N . ARG A 1 254 ? -27.578 -31.078 -7.32 1 94.75 254 ARG A N 1
ATOM 1966 C CA . ARG A 1 254 ? -27.781 -32.5 -7.109 1 94.75 254 ARG A CA 1
ATOM 1967 C C . ARG A 1 254 ? -27.078 -32.969 -5.836 1 94.75 254 ARG A C 1
ATOM 1969 O O . ARG A 1 254 ? -27.656 -33.75 -5.047 1 94.75 254 ARG A O 1
ATOM 1976 N N . ALA A 1 255 ? -25.828 -32.594 -5.73 1 94.44 255 ALA A N 1
ATOM 1977 C CA . ALA A 1 255 ? -25.062 -32.969 -4.551 1 94.44 255 ALA A CA 1
ATOM 1978 C C . ALA A 1 255 ? -25.719 -32.438 -3.275 1 94.44 255 ALA A C 1
ATOM 1980 O O . ALA A 1 255 ? -25.719 -33.125 -2.248 1 94.44 255 ALA A O 1
ATOM 1981 N N . MET A 1 256 ? -26.281 -31.25 -3.291 1 93.75 256 MET A N 1
ATOM 1982 C CA . MET A 1 256 ? -26.984 -30.672 -2.154 1 93.75 256 MET A CA 1
ATOM 1983 C C . MET A 1 256 ? -28.203 -31.5 -1.777 1 93.75 256 MET A C 1
ATOM 1985 O O . MET A 1 256 ? -28.422 -31.797 -0.601 1 93.75 256 MET A O 1
ATOM 1989 N N . ILE A 1 257 ? -28.844 -31.906 -2.775 1 94.44 257 ILE A N 1
ATOM 1990 C CA . ILE A 1 257 ? -30.047 -32.688 -2.564 1 94.44 257 ILE A CA 1
ATOM 1991 C C . ILE A 1 257 ? -29.688 -34.062 -1.998 1 94.44 257 ILE A C 1
ATOM 1993 O O . ILE A 1 257 ? -30.359 -34.562 -1.093 1 94.44 257 ILE A O 1
ATOM 1997 N N . GLU A 1 258 ? -28.594 -34.469 -2.469 1 96.5 258 GLU A N 1
ATOM 1998 C CA . GLU A 1 258 ? -28.172 -35.812 -2.082 1 96.5 258 GLU A CA 1
ATOM 1999 C C . GLU A 1 258 ? -27.281 -35.781 -0.835 1 96.5 258 GLU A C 1
ATOM 2001 O O . GLU A 1 258 ? -26.875 -36.812 -0.326 1 96.5 258 GLU A O 1
ATOM 2006 N N . ARG A 1 259 ? -27.125 -34.656 -0.314 1 93.19 259 ARG A N 1
ATOM 2007 C CA . ARG A 1 259 ? -26.344 -34.438 0.902 1 93.19 259 ARG A CA 1
ATOM 2008 C C . ARG A 1 259 ? -24.984 -35.125 0.808 1 93.19 259 ARG A C 1
ATOM 2010 O O . ARG A 1 259 ? -24.594 -35.875 1.71 1 93.19 259 ARG A O 1
ATOM 2017 N N . ARG A 1 260 ? -24.234 -34.938 -0.369 1 93.94 260 ARG A N 1
ATOM 2018 C CA . ARG A 1 260 ? -22.875 -35.406 -0.615 1 93.94 260 ARG A CA 1
ATOM 2019 C C . ARG A 1 260 ? -21.984 -34.281 -1.123 1 93.94 260 ARG A C 1
ATOM 2021 O O . ARG A 1 260 ? -22.484 -33.219 -1.508 1 93.94 260 ARG A O 1
ATOM 2028 N N . ALA A 1 261 ? -20.672 -34.688 -1.109 1 93.25 261 ALA A N 1
ATOM 2029 C CA . ALA A 1 261 ? -19.734 -33.719 -1.688 1 93.25 261 ALA A CA 1
ATOM 2030 C C . ALA A 1 261 ? -19.859 -33.688 -3.207 1 93.25 261 ALA A C 1
ATOM 2032 O O . ALA A 1 261 ? -19.984 -34.719 -3.854 1 93.25 261 ALA A O 1
ATOM 2033 N N . PRO A 1 262 ? -19.891 -32.469 -3.715 1 93.38 262 PRO A N 1
ATOM 2034 C CA . PRO A 1 262 ? -19.984 -32.375 -5.172 1 93.38 262 PRO A CA 1
ATOM 2035 C C . PRO A 1 262 ? -18.703 -32.812 -5.875 1 93.38 262 PRO A C 1
ATOM 2037 O O . PRO A 1 262 ? -17.609 -32.75 -5.285 1 93.38 262 PRO A O 1
ATOM 2040 N N . GLN A 1 263 ? -18.922 -33.344 -7.094 1 94.12 263 GLN A N 1
ATOM 2041 C CA . GLN A 1 263 ? -17.812 -33.688 -7.992 1 94.12 263 GLN A CA 1
ATOM 2042 C C . GLN A 1 263 ? -17.859 -32.812 -9.25 1 94.12 263 GLN A C 1
ATOM 2044 O O . GLN A 1 263 ? -18.5 -33.156 -10.234 1 94.12 263 GLN A O 1
ATOM 2049 N N . PHE A 1 264 ? -17.016 -31.828 -9.242 1 94.62 264 PHE A N 1
ATOM 2050 C CA . PHE A 1 264 ? -17.047 -30.828 -10.312 1 94.62 264 PHE A CA 1
ATOM 2051 C C . PHE A 1 264 ? -16.094 -31.219 -11.438 1 94.62 264 PHE A C 1
ATOM 2053 O O . PHE A 1 264 ? -15 -31.703 -11.188 1 94.62 264 PHE A O 1
ATOM 2060 N N . LYS A 1 265 ? -16.484 -30.969 -12.695 1 93.06 265 LYS A N 1
ATOM 2061 C CA . LYS A 1 265 ? -15.711 -31.375 -13.859 1 93.06 265 LYS A CA 1
ATOM 2062 C C . LYS A 1 265 ? -15.125 -30.172 -14.594 1 93.06 265 LYS A C 1
ATOM 2064 O O . LYS A 1 265 ? -14.258 -30.328 -15.453 1 93.06 265 LYS A O 1
ATOM 2069 N N . GLY A 1 266 ? -15.602 -28.984 -14.281 1 93.81 266 GLY A N 1
ATOM 2070 C CA . GLY A 1 266 ? -15.109 -27.781 -14.953 1 93.81 266 GLY A CA 1
ATOM 2071 C C . GLY A 1 266 ? -15.766 -27.547 -16.297 1 93.81 266 GLY A C 1
ATOM 2072 O O . GLY A 1 266 ? -15.125 -27.062 -17.234 1 93.81 266 GLY A O 1
ATOM 2073 N N . LYS A 1 267 ? -17.047 -28.031 -16.391 1 93.69 267 LYS A N 1
ATOM 2074 C CA . LYS A 1 267 ? -17.828 -27.859 -17.609 1 93.69 267 LYS A CA 1
ATOM 2075 C C . LYS A 1 267 ? -19.312 -27.719 -17.297 1 93.69 267 LYS A C 1
ATOM 2077 O O . LYS A 1 267 ? -19.766 -28.141 -16.234 1 93.69 267 LYS A O 1
ATOM 2082 N N . MET B 1 1 ? 2.797 49.562 17.641 1 34.91 1 MET B N 1
ATOM 2083 C CA . MET B 1 1 ? 2.43 48.719 18.797 1 34.91 1 MET B CA 1
ATOM 2084 C C . MET B 1 1 ? 1.081 48.062 18.578 1 34.91 1 MET B C 1
ATOM 2086 O O . MET B 1 1 ? 0.892 46.906 18.953 1 34.91 1 MET B O 1
ATOM 2090 N N . ARG B 1 2 ? 0.067 48.75 18.375 1 42.81 2 ARG B N 1
ATOM 2091 C CA . ARG B 1 2 ? -1.269 48.25 18.094 1 42.81 2 ARG B CA 1
ATOM 2092 C C . ARG B 1 2 ? -1.273 47.375 16.844 1 42.81 2 ARG B C 1
ATOM 2094 O O . ARG B 1 2 ? -2.105 46.5 16.688 1 42.81 2 ARG B O 1
ATOM 2101 N N . GLU B 1 3 ? -0.784 47.781 15.719 1 40.59 3 GLU B N 1
ATOM 2102 C CA . GLU B 1 3 ? -0.596 47.062 14.461 1 40.59 3 GLU B CA 1
ATOM 2103 C C . GLU B 1 3 ? 0.222 45.781 14.656 1 40.59 3 GLU B C 1
ATOM 2105 O O . GLU B 1 3 ? 0.137 44.875 13.852 1 40.59 3 GLU B O 1
ATOM 2110 N N . GLN B 1 4 ? 1.269 45.719 15.492 1 40.31 4 GLN B N 1
ATOM 2111 C CA . GLN B 1 4 ? 2.064 44.594 15.938 1 40.31 4 GLN B CA 1
ATOM 2112 C C . GLN B 1 4 ? 1.21 43.594 16.703 1 40.31 4 GLN B C 1
ATOM 2114 O O . GLN B 1 4 ? 1.563 42.406 16.812 1 40.31 4 GLN B O 1
ATOM 2119 N N . GLN B 1 5 ? 0.264 43.969 17.562 1 40.25 5 GLN B N 1
ATOM 2120 C CA . GLN B 1 5 ? -0.692 43.219 18.344 1 40.25 5 GLN B CA 1
ATOM 2121 C C . GLN B 1 5 ? -1.72 42.531 17.438 1 40.25 5 GLN B C 1
ATOM 2123 O O . GLN B 1 5 ? -2.365 41.562 17.844 1 40.25 5 GLN B O 1
ATOM 2128 N N . MET B 1 6 ? -2.332 43.188 16.453 1 42.16 6 MET B N 1
ATOM 2129 C CA . MET B 1 6 ? -3.25 42.688 15.43 1 42.16 6 MET B CA 1
ATOM 2130 C C . MET B 1 6 ? -2.629 41.531 14.641 1 42.16 6 MET B C 1
ATOM 2132 O O . MET B 1 6 ? -3.32 40.844 13.891 1 42.16 6 MET B O 1
ATOM 2136 N N . SER B 1 7 ? -1.353 41.562 14.305 1 46.09 7 SER B N 1
ATOM 2137 C CA . SER B 1 7 ? -0.494 40.688 13.516 1 46.09 7 SER B CA 1
ATOM 2138 C C . SER B 1 7 ? -0.395 39.312 14.133 1 46.09 7 SER B C 1
ATOM 2140 O O . SER B 1 7 ? -0.134 38.312 13.438 1 46.09 7 SER B O 1
ATOM 2142 N N . ASN B 1 8 ? -0.501 39.281 15.477 1 53.19 8 ASN B N 1
ATOM 2143 C CA . ASN B 1 8 ? -0.405 38.125 16.344 1 53.19 8 ASN B CA 1
ATOM 2144 C C . ASN B 1 8 ? -1.673 37.25 16.281 1 53.19 8 ASN B C 1
ATOM 2146 O O . ASN B 1 8 ? -1.707 36.156 16.797 1 53.19 8 ASN B O 1
ATOM 2150 N N . LEU B 1 9 ? -2.795 37.75 15.734 1 68.31 9 LEU B N 1
ATOM 2151 C CA . LEU B 1 9 ? -4.086 37.094 15.719 1 68.31 9 LEU B CA 1
ATOM 2152 C C . LEU B 1 9 ? -4.266 36.281 14.422 1 68.31 9 LEU B C 1
ATOM 2154 O O . LEU B 1 9 ? -5.027 35.312 14.383 1 68.31 9 LEU B O 1
ATOM 2158 N N . GLN B 1 10 ? -3.51 36.75 13.461 1 83.94 10 GLN B N 1
ATOM 2159 C CA . GLN B 1 10 ? -3.646 36.062 12.18 1 83.94 10 GLN B CA 1
ATOM 2160 C C . GLN B 1 10 ? -2.852 34.75 12.164 1 83.94 10 GLN B C 1
ATOM 2162 O O . GLN B 1 10 ? -1.695 34.719 12.586 1 83.94 10 GLN B O 1
ATOM 2167 N N . GLY B 1 11 ? -3.531 33.75 11.695 1 88.38 11 GLY B N 1
ATOM 2168 C CA . GLY B 1 11 ? -2.877 32.438 11.633 1 88.38 11 GLY B CA 1
ATOM 2169 C C . GLY B 1 11 ? -1.694 32.406 10.68 1 88.38 11 GLY B C 1
ATOM 2170 O O . GLY B 1 11 ? -1.711 33.094 9.641 1 88.38 11 GLY B O 1
ATOM 2171 N N . LYS B 1 12 ? -0.702 31.703 11.133 1 94.31 12 LYS B N 1
ATOM 2172 C CA . LYS B 1 12 ? 0.475 31.484 10.289 1 94.31 12 LYS B CA 1
ATOM 2173 C C . LYS B 1 12 ? 1.124 30.141 10.578 1 94.31 12 LYS B C 1
ATOM 2175 O O . LYS B 1 12 ? 0.698 29.422 11.484 1 94.31 12 LYS B O 1
ATOM 2180 N N . VAL B 1 13 ? 2.168 29.812 9.734 1 98.25 13 VAL B N 1
ATOM 2181 C CA . VAL B 1 13 ? 2.967 28.625 10.008 1 98.25 13 VAL B CA 1
ATOM 2182 C C . VAL B 1 13 ? 4.43 29.016 10.195 1 98.25 13 VAL B C 1
ATOM 2184 O O . VAL B 1 13 ? 4.91 29.969 9.57 1 98.25 13 VAL B O 1
ATOM 2187 N N . SER B 1 14 ? 5.094 28.375 11.125 1 98.56 14 SER B N 1
ATOM 2188 C CA . SER B 1 14 ? 6.547 28.469 11.188 1 98.56 14 SER B CA 1
ATOM 2189 C C . SER B 1 14 ? 7.207 27.578 10.141 1 98.56 14 SER B C 1
ATOM 2191 O O . SER B 1 14 ? 6.641 26.562 9.742 1 98.56 14 SER B O 1
ATOM 2193 N N . ARG B 1 15 ? 8.398 27.969 9.664 1 98.56 15 ARG B N 1
ATOM 2194 C CA . ARG B 1 15 ? 9.156 27.25 8.656 1 98.56 15 ARG B CA 1
ATOM 2195 C C . ARG B 1 15 ? 10.617 27.094 9.078 1 98.56 15 ARG B C 1
ATOM 2197 O O . ARG B 1 15 ? 11.258 28.062 9.492 1 98.56 15 ARG B O 1
ATOM 2204 N N . GLU B 1 16 ? 11.102 25.859 9.07 1 98.62 16 GLU B N 1
ATOM 2205 C CA . GLU B 1 16 ? 12.492 25.562 9.406 1 98.62 16 GLU B CA 1
ATOM 2206 C C . GLU B 1 16 ? 13.055 24.469 8.508 1 98.62 16 GLU B C 1
ATOM 2208 O O . GLU B 1 16 ? 12.43 23.422 8.312 1 98.62 16 GLU B O 1
ATOM 2213 N N . ILE B 1 17 ? 14.219 24.734 7.922 1 98.44 17 ILE B N 1
ATOM 2214 C CA . ILE B 1 17 ? 14.906 23.719 7.129 1 98.44 17 ILE B CA 1
ATOM 2215 C C . ILE B 1 17 ? 15.992 23.047 7.973 1 98.44 17 ILE B C 1
ATOM 2217 O O . ILE B 1 17 ? 16.812 23.734 8.602 1 98.44 17 ILE B O 1
ATOM 2221 N N . ARG B 1 18 ? 15.969 21.844 8.086 1 97.94 18 ARG B N 1
ATOM 2222 C CA . ARG B 1 18 ? 16.969 21 8.727 1 97.94 18 ARG B CA 1
ATOM 2223 C C . ARG B 1 18 ? 17.516 19.969 7.75 1 97.94 18 ARG B C 1
ATOM 2225 O O . ARG B 1 18 ? 16.938 18.875 7.609 1 97.94 18 ARG B O 1
ATOM 2232 N N . GLY B 1 19 ? 18.734 20.266 7.168 1 97.31 19 GLY B N 1
ATOM 2233 C CA . GLY B 1 19 ? 19.203 19.406 6.105 1 97.31 19 GLY B CA 1
ATOM 2234 C C . GLY B 1 19 ? 18.25 19.312 4.93 1 97.31 19 GLY B C 1
ATOM 2235 O O . GLY B 1 19 ? 17.906 20.328 4.328 1 97.31 19 GLY B O 1
ATOM 2236 N N . HIS B 1 20 ? 17.766 18.094 4.625 1 98.31 20 HIS B N 1
ATOM 2237 C CA . HIS B 1 20 ? 16.859 17.891 3.506 1 98.31 20 HIS B CA 1
ATOM 2238 C C . HIS B 1 20 ? 15.406 17.828 3.977 1 98.31 20 HIS B C 1
ATOM 2240 O O . HIS B 1 20 ? 14.516 17.453 3.211 1 98.31 20 HIS B O 1
ATOM 2246 N N . ILE B 1 21 ? 15.203 18.203 5.25 1 98.75 21 ILE B N 1
ATOM 2247 C CA . ILE B 1 21 ? 13.867 18.125 5.836 1 98.75 21 ILE B CA 1
ATOM 2248 C C . ILE B 1 21 ? 13.312 19.531 6.023 1 98.75 21 ILE B C 1
ATOM 2250 O O . ILE B 1 21 ? 14.031 20.438 6.434 1 98.75 21 ILE B O 1
ATOM 2254 N N . PHE B 1 22 ? 12.062 19.703 5.707 1 98.88 22 PHE B N 1
ATOM 2255 C CA . PHE B 1 22 ? 11.359 20.953 5.895 1 98.88 22 PHE B CA 1
ATOM 2256 C C . PHE B 1 22 ? 10.312 20.844 6.996 1 98.88 22 PHE B C 1
ATOM 2258 O O . PHE B 1 22 ? 9.352 20.078 6.867 1 98.88 22 PHE B O 1
ATOM 2265 N N . LEU B 1 23 ? 10.469 21.547 8.117 1 98.88 23 LEU B N 1
ATOM 2266 C CA . LEU B 1 23 ? 9.516 21.547 9.227 1 98.88 23 LEU B CA 1
ATOM 2267 C C . LEU B 1 23 ? 8.508 22.672 9.078 1 98.88 23 LEU B C 1
ATOM 2269 O O . LEU B 1 23 ? 8.891 23.844 8.969 1 98.88 23 LEU B O 1
ATOM 2273 N N . ILE B 1 24 ? 7.273 22.359 9.031 1 98.94 24 ILE B N 1
ATOM 2274 C CA . ILE B 1 24 ? 6.172 23.312 8.938 1 98.94 24 ILE B CA 1
ATOM 2275 C C . ILE B 1 24 ? 5.277 23.188 10.172 1 98.94 24 ILE B C 1
ATOM 2277 O O . ILE B 1 24 ? 4.598 22.188 10.359 1 98.94 24 ILE B O 1
ATOM 2281 N N . GLY B 1 25 ? 5.23 24.234 10.992 1 98.88 25 GLY B N 1
ATOM 2282 C CA . GLY B 1 25 ? 4.484 24.172 12.234 1 98.88 25 GLY B CA 1
ATOM 2283 C C . GLY B 1 25 ? 3.289 25.109 12.258 1 98.88 25 GLY B C 1
ATOM 2284 O O . GLY B 1 25 ? 3.438 26.312 12.07 1 98.88 25 GLY B O 1
ATOM 2285 N N . LEU B 1 26 ? 2.102 24.562 12.445 1 98.69 26 LEU B N 1
ATOM 2286 C CA . LEU B 1 26 ? 0.956 25.422 12.695 1 98.69 26 LEU B CA 1
ATOM 2287 C C . LEU B 1 26 ? 1.205 26.312 13.906 1 98.69 26 LEU B C 1
ATOM 2289 O O . LEU B 1 26 ? 1.575 25.828 14.977 1 98.69 26 LEU B O 1
ATOM 2293 N N . ASP B 1 27 ? 0.988 27.656 13.727 1 98 27 ASP B N 1
ATOM 2294 C CA . ASP B 1 27 ? 1.405 28.609 14.758 1 98 27 ASP B CA 1
ATOM 2295 C C . ASP B 1 27 ? 0.293 29.609 15.062 1 98 27 ASP B C 1
ATOM 2297 O O . ASP B 1 27 ? 0.402 30.781 14.734 1 98 27 ASP B O 1
ATOM 2301 N N . ARG B 1 28 ? -0.663 29.156 15.688 1 97.62 28 ARG B N 1
ATOM 2302 C CA . ARG B 1 28 ? -1.805 29.906 16.203 1 97.62 28 ARG B CA 1
ATOM 2303 C C . ARG B 1 28 ? -2.361 29.25 17.469 1 97.62 28 ARG B C 1
ATOM 2305 O O . ARG B 1 28 ? -3.57 29.031 17.578 1 97.62 28 ARG B O 1
ATOM 2312 N N . ALA B 1 29 ? -1.46 28.953 18.375 1 96.62 29 ALA B N 1
ATOM 2313 C CA . ALA B 1 29 ? -1.766 28.125 19.531 1 96.62 29 ALA B CA 1
ATOM 2314 C C . ALA B 1 29 ? -2.836 28.781 20.406 1 96.62 29 ALA B C 1
ATOM 2316 O O . ALA B 1 29 ? -3.654 28.094 21.016 1 96.62 29 ALA B O 1
ATOM 2317 N N . ASP B 1 30 ? -2.916 30.062 20.406 1 95.38 30 ASP B N 1
ATOM 2318 C CA . ASP B 1 30 ? -3.867 30.781 21.25 1 95.38 30 ASP B CA 1
ATOM 2319 C C . ASP B 1 30 ? -5.305 30.516 20.797 1 95.38 30 ASP B C 1
ATOM 2321 O O . ASP B 1 30 ? -6.246 30.703 21.578 1 95.38 30 ASP B O 1
ATOM 2325 N N . LYS B 1 31 ? -5.418 30.141 19.594 1 96.62 31 LYS B N 1
ATOM 2326 C CA . LYS B 1 31 ? -6.73 29.797 19.062 1 96.62 31 LYS B CA 1
ATOM 2327 C C . LYS B 1 31 ? -6.801 28.312 18.688 1 96.62 31 LYS B C 1
ATOM 2329 O O . LYS B 1 31 ? -7.492 27.938 17.75 1 96.62 31 LYS B O 1
ATOM 2334 N N . ARG B 1 32 ? -5.973 27.531 19.375 1 97.56 32 ARG B N 1
ATOM 2335 C CA . ARG B 1 32 ? -5.941 26.078 19.188 1 97.56 32 ARG B CA 1
ATOM 2336 C C . ARG B 1 32 ? -5.629 25.719 17.734 1 97.56 32 ARG B C 1
ATOM 2338 O O . ARG B 1 32 ? -6.184 24.766 17.188 1 97.56 32 ARG B O 1
ATOM 2345 N N . ASN B 1 33 ? -4.93 26.547 17.078 1 98.06 33 ASN B N 1
ATOM 2346 C CA . ASN B 1 33 ? -4.473 26.359 15.703 1 98.06 33 ASN B CA 1
ATOM 2347 C C . ASN B 1 33 ? -5.641 26.172 14.742 1 98.06 33 ASN B C 1
ATOM 2349 O O . ASN B 1 33 ? -5.539 25.422 13.773 1 98.06 33 ASN B O 1
ATOM 2353 N N . ALA B 1 34 ? -6.777 26.844 15.047 1 97.56 34 ALA B N 1
ATOM 2354 C CA . ALA B 1 34 ? -7.891 26.828 14.102 1 97.56 34 ALA B CA 1
ATOM 2355 C C . ALA B 1 34 ? -7.5 27.469 12.773 1 97.56 34 ALA B C 1
ATOM 2357 O O . ALA B 1 34 ? -6.832 28.5 12.758 1 97.56 34 ALA B O 1
ATOM 2358 N N . PHE B 1 35 ? -7.918 26.844 11.656 1 96.81 35 PHE B N 1
ATOM 2359 C CA . PHE B 1 35 ? -7.578 27.312 10.32 1 96.81 35 PHE B CA 1
ATOM 2360 C C . PHE B 1 35 ? -8.414 28.531 9.953 1 96.81 35 PHE B C 1
ATOM 2362 O O . PHE B 1 35 ? -9.602 28.422 9.648 1 96.81 35 PHE B O 1
ATOM 2369 N N . ASP B 1 36 ? -7.875 29.703 10.023 1 94.31 36 ASP B N 1
ATOM 2370 C CA . ASP B 1 36 ? -8.469 30.859 9.359 1 94.31 36 ASP B CA 1
ATOM 2371 C C . ASP B 1 36 ? -7.895 31.031 7.953 1 94.31 36 ASP B C 1
ATOM 2373 O O . ASP B 1 36 ? -7.086 30.219 7.496 1 94.31 36 ASP B O 1
ATOM 2377 N N . SER B 1 37 ? -8.344 32.031 7.242 1 93.12 37 SER B N 1
ATOM 2378 C CA . SER B 1 37 ? -7.93 32.219 5.855 1 93.12 37 SER B CA 1
ATOM 2379 C C . SER B 1 37 ? -6.43 32.5 5.762 1 93.12 37 SER B C 1
ATOM 2381 O O . SER B 1 37 ? -5.781 32.062 4.805 1 93.12 37 SER B O 1
ATOM 2383 N N . HIS B 1 38 ? -5.879 33.094 6.734 1 94.31 38 HIS B N 1
ATOM 2384 C CA . HIS B 1 38 ? -4.453 33.406 6.738 1 94.31 38 HIS B CA 1
ATOM 2385 C C . HIS B 1 38 ? -3.615 32.156 6.945 1 94.31 38 HIS B C 1
ATOM 2387 O O . HIS B 1 38 ? -2.615 31.938 6.25 1 94.31 38 HIS B O 1
ATOM 2393 N N . MET B 1 39 ? -3.988 31.297 7.902 1 96.19 39 MET B N 1
ATOM 2394 C CA . MET B 1 39 ? -3.301 30.031 8.148 1 96.19 39 MET B CA 1
ATOM 2395 C C . MET B 1 39 ? -3.338 29.141 6.914 1 96.19 39 MET B C 1
ATOM 2397 O O . MET B 1 39 ? -2.318 28.562 6.531 1 96.19 39 MET B O 1
ATOM 2401 N N . ILE B 1 40 ? -4.488 29.047 6.297 1 95.06 40 ILE B N 1
ATOM 2402 C CA . ILE B 1 40 ? -4.668 28.219 5.109 1 95.06 40 ILE B CA 1
ATOM 2403 C C . ILE B 1 40 ? -3.74 28.688 3.998 1 95.06 40 ILE B C 1
ATOM 2405 O O . ILE B 1 40 ? -3.035 27.891 3.377 1 95.06 40 ILE B O 1
ATOM 2409 N N . HIS B 1 41 ? -3.754 29.938 3.773 1 94.12 41 HIS B N 1
ATOM 2410 C CA . HIS B 1 41 ? -2.922 30.531 2.73 1 94.12 41 HIS B CA 1
ATOM 2411 C C . HIS B 1 41 ? -1.44 30.312 3.018 1 94.12 41 HIS B C 1
ATOM 2413 O O . HIS B 1 41 ? -0.687 29.891 2.131 1 94.12 41 HIS B O 1
ATOM 24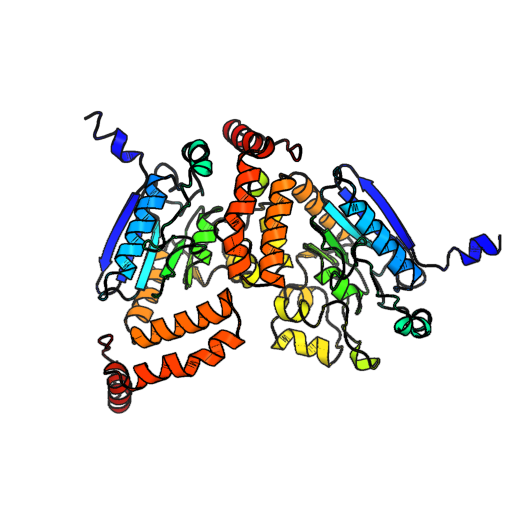19 N N . ASP B 1 42 ? -1.04 30.547 4.223 1 96.94 42 ASP B N 1
ATOM 2420 C CA . ASP B 1 42 ? 0.372 30.422 4.574 1 96.94 42 ASP B CA 1
ATOM 2421 C C . ASP B 1 42 ? 0.831 28.969 4.516 1 96.94 42 ASP B C 1
ATOM 2423 O O . ASP B 1 42 ? 1.958 28.688 4.105 1 96.94 42 ASP B O 1
ATOM 2427 N N . LEU B 1 43 ? 0.005 28.062 4.98 1 97.62 43 LEU B N 1
ATOM 2428 C CA . LEU B 1 43 ? 0.304 26.641 4.859 1 97.62 43 LEU B CA 1
ATOM 2429 C C . LEU B 1 43 ? 0.479 26.25 3.398 1 97.62 43 LEU B C 1
ATOM 2431 O O . LEU B 1 43 ? 1.409 25.516 3.055 1 97.62 43 LEU B O 1
ATOM 2435 N N . SER B 1 44 ? -0.39 26.719 2.543 1 96.75 44 SER B N 1
ATOM 2436 C CA . SER B 1 44 ? -0.29 26.484 1.108 1 96.75 44 SER B CA 1
ATOM 2437 C C . SER B 1 44 ? 1.028 27 0.548 1 96.75 44 SER B C 1
ATOM 2439 O O . SER B 1 44 ? 1.695 26.312 -0.226 1 96.75 44 SER B O 1
ATOM 2441 N N . LEU B 1 45 ? 1.376 28.156 0.933 1 96.94 45 LEU B N 1
ATOM 2442 C CA . LEU B 1 45 ? 2.631 28.75 0.481 1 96.94 45 LEU B CA 1
ATOM 2443 C C . LEU B 1 45 ? 3.822 27.906 0.941 1 96.94 45 LEU B C 1
ATOM 2445 O O . LEU B 1 45 ? 4.766 27.688 0.177 1 96.94 45 LEU B O 1
ATOM 2449 N N . ALA B 1 46 ? 3.789 27.469 2.158 1 98.31 46 ALA B N 1
ATOM 2450 C CA . ALA B 1 46 ? 4.875 26.656 2.693 1 98.31 46 ALA B CA 1
ATOM 2451 C C . ALA B 1 46 ? 5.016 25.344 1.916 1 98.31 46 ALA B C 1
ATOM 2453 O O . ALA B 1 46 ? 6.129 24.953 1.556 1 98.31 46 ALA B O 1
ATOM 2454 N N . LEU B 1 47 ? 3.934 24.719 1.68 1 98.31 47 LEU B N 1
ATOM 2455 C CA . LEU B 1 47 ? 3.961 23.453 0.939 1 98.31 47 LEU B CA 1
ATOM 2456 C C . LEU B 1 47 ? 4.434 23.688 -0.493 1 98.31 47 LEU B C 1
ATOM 2458 O O . LEU B 1 47 ? 5.102 22.828 -1.071 1 98.31 47 LEU B O 1
ATOM 2462 N N . THR B 1 48 ? 4.07 24.797 -1.039 1 98 48 THR B N 1
ATOM 2463 C CA . THR B 1 48 ? 4.531 25.141 -2.379 1 98 48 THR B CA 1
ATOM 2464 C C . THR B 1 48 ? 6.039 25.375 -2.385 1 98 48 THR B C 1
ATOM 2466 O O . THR B 1 48 ? 6.742 24.922 -3.291 1 98 48 THR B O 1
ATOM 2469 N N . GLU B 1 49 ? 6.504 26.078 -1.353 1 98.12 49 GLU B N 1
ATOM 2470 C CA . GLU B 1 49 ? 7.941 26.266 -1.175 1 98.12 49 GLU B CA 1
ATOM 2471 C C . GLU B 1 49 ? 8.664 24.922 -1.084 1 98.12 49 GLU B C 1
ATOM 2473 O O . GLU B 1 49 ? 9.703 24.719 -1.721 1 98.12 49 GLU B O 1
ATOM 2478 N N . TYR B 1 50 ? 8.148 24.062 -0.367 1 98.44 50 TYR B N 1
ATOM 2479 C CA . TYR B 1 50 ? 8.664 22.719 -0.222 1 98.44 50 TYR B CA 1
ATOM 2480 C C . TYR B 1 50 ? 8.758 22.016 -1.574 1 98.44 50 TYR B C 1
ATOM 2482 O O . TYR B 1 50 ? 9.82 21.5 -1.944 1 98.44 50 TYR B O 1
ATOM 2490 N N . GLU B 1 51 ? 7.734 22.031 -2.365 1 97.75 51 GLU B N 1
ATOM 2491 C CA . GLU B 1 51 ? 7.676 21.375 -3.668 1 97.75 51 GLU B CA 1
ATOM 2492 C C . GLU B 1 51 ? 8.68 21.984 -4.641 1 97.75 51 GLU B C 1
ATOM 2494 O O . GLU B 1 51 ? 9.281 21.281 -5.449 1 97.75 51 GLU B O 1
ATOM 2499 N N . ASN B 1 52 ? 8.898 23.281 -4.527 1 97.5 52 ASN B N 1
ATOM 2500 C CA . ASN B 1 52 ? 9.703 24.016 -5.504 1 97.5 52 ASN B CA 1
ATOM 2501 C C . ASN B 1 52 ? 11.188 23.922 -5.176 1 9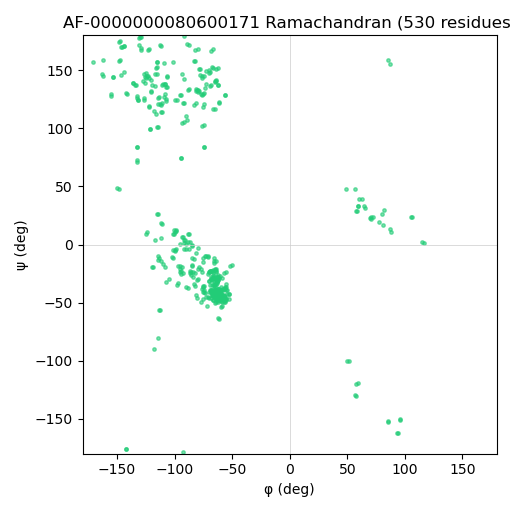7.5 52 ASN B C 1
ATOM 2503 O O . ASN B 1 52 ? 12.031 24.266 -6.008 1 97.5 52 ASN B O 1
ATOM 2507 N N . ASN B 1 53 ? 11.57 23.547 -3.949 1 97.88 53 ASN B N 1
ATOM 2508 C CA . ASN B 1 53 ? 12.961 23.469 -3.527 1 97.88 53 ASN B CA 1
ATOM 2509 C C . ASN B 1 53 ? 13.523 22.062 -3.717 1 97.88 53 ASN B C 1
ATOM 2511 O O . ASN B 1 53 ? 13.211 21.156 -2.941 1 97.88 53 ASN B O 1
ATOM 2515 N N . PRO B 1 54 ? 14.336 21.844 -4.719 1 95.75 54 PRO B N 1
ATOM 2516 C CA . PRO B 1 54 ? 14.812 20.5 -5.031 1 95.75 54 PRO B CA 1
ATOM 2517 C C . PRO B 1 54 ? 15.711 19.922 -3.941 1 95.75 54 PRO B C 1
ATOM 2519 O O . PRO B 1 54 ? 15.969 18.703 -3.924 1 95.75 54 PRO B O 1
ATOM 2522 N N . GLU B 1 55 ? 16.203 20.766 -2.994 1 96.94 55 GLU B N 1
ATOM 2523 C CA . GLU B 1 55 ? 17.078 20.297 -1.926 1 96.94 55 GLU B CA 1
ATOM 2524 C C . GLU B 1 55 ? 16.281 19.625 -0.806 1 96.94 55 GLU B C 1
ATOM 2526 O O . GLU B 1 55 ? 16.828 18.906 0.017 1 96.94 55 GLU B O 1
ATOM 2531 N N . LEU B 1 56 ? 15.023 19.922 -0.729 1 98.5 56 LEU B N 1
ATOM 2532 C CA . LEU B 1 56 ? 14.172 19.328 0.296 1 98.5 56 LEU B CA 1
ATOM 2533 C C . LEU B 1 56 ? 13.594 18 -0.175 1 98.5 56 LEU B C 1
ATOM 2535 O O . LEU B 1 56 ? 13.078 17.906 -1.292 1 98.5 56 LEU B O 1
ATOM 2539 N N . ARG B 1 57 ? 13.656 16.969 0.712 1 98.69 57 ARG B N 1
ATOM 2540 C CA . ARG B 1 57 ? 13.328 15.602 0.3 1 98.69 57 ARG B CA 1
ATOM 2541 C C . ARG B 1 57 ? 12.148 15.062 1.101 1 98.69 57 ARG B C 1
ATOM 2543 O O . ARG B 1 57 ? 11.523 14.07 0.707 1 98.69 57 ARG B O 1
ATOM 2550 N N . CYS B 1 58 ? 11.867 15.633 2.213 1 98.81 58 CYS B N 1
ATOM 2551 C CA . CYS B 1 58 ? 10.711 15.281 3.029 1 98.81 58 CYS B CA 1
ATOM 2552 C C . CYS B 1 58 ? 10.266 16.469 3.883 1 98.81 58 CYS B C 1
ATOM 2554 O O . CYS B 1 58 ? 11.102 17.234 4.355 1 98.81 58 CYS B O 1
ATOM 2556 N N . ALA B 1 59 ? 9.016 16.625 4.094 1 98.94 59 ALA B N 1
ATOM 2557 C CA . ALA B 1 59 ? 8.5 17.656 5 1 98.94 59 ALA B CA 1
ATOM 2558 C C . ALA B 1 59 ? 7.789 17.016 6.191 1 98.94 59 ALA B C 1
ATOM 2560 O O . ALA B 1 59 ? 7.297 15.891 6.102 1 98.94 59 ALA B O 1
ATOM 2561 N N . VAL B 1 60 ? 7.793 17.719 7.277 1 98.94 60 VAL B N 1
ATOM 2562 C CA . VAL B 1 60 ? 7.039 17.359 8.477 1 98.94 60 VAL B CA 1
ATOM 2563 C C . VAL B 1 60 ? 6.086 18.5 8.836 1 98.94 60 VAL B C 1
ATOM 2565 O O . VAL B 1 60 ? 6.516 19.641 9.047 1 98.94 60 VAL B O 1
ATOM 2568 N N . VAL B 1 61 ? 4.809 18.234 8.844 1 98.94 61 VAL B N 1
ATOM 2569 C CA . VAL B 1 61 ? 3.826 19.188 9.367 1 98.94 61 VAL B CA 1
ATOM 2570 C C . VAL B 1 61 ? 3.521 18.844 10.828 1 98.94 61 VAL B C 1
ATOM 2572 O O . VAL B 1 61 ? 3.273 17.688 11.172 1 98.94 61 VAL B O 1
ATOM 2575 N N . PHE B 1 62 ? 3.615 19.797 11.656 1 98.88 62 PHE B N 1
ATOM 2576 C CA . PHE B 1 62 ? 3.334 19.656 13.078 1 98.88 62 PHE B CA 1
ATOM 2577 C C . PHE B 1 62 ? 2.646 20.906 13.617 1 98.88 62 PHE B C 1
ATOM 2579 O O . PHE B 1 62 ? 2.211 21.766 12.852 1 98.88 62 PHE B O 1
ATOM 2586 N N . ALA B 1 63 ? 2.395 20.953 14.953 1 98.88 63 ALA B N 1
ATOM 2587 C CA . ALA B 1 63 ? 1.722 22.109 15.516 1 98.88 63 ALA B CA 1
ATOM 2588 C C . ALA B 1 63 ? 2.393 22.562 16.812 1 98.88 63 ALA B C 1
ATOM 2590 O O . ALA B 1 63 ? 2.793 21.734 17.625 1 98.88 63 ALA B O 1
ATOM 2591 N N . HIS B 1 64 ? 2.486 23.891 16.922 1 98.25 64 HIS B N 1
ATOM 2592 C CA . HIS B 1 64 ? 2.891 24.453 18.203 1 98.25 64 HIS B CA 1
ATOM 2593 C C . HIS B 1 64 ? 1.743 24.422 19.203 1 98.25 64 HIS B C 1
ATOM 2595 O O . HIS B 1 64 ? 0.583 24.625 18.828 1 98.25 64 HIS B O 1
ATOM 2601 N N . GLY B 1 65 ? 2.055 24.203 20.484 1 97.81 65 GLY B N 1
ATOM 2602 C CA . GLY B 1 65 ? 1.04 24.219 21.516 1 97.81 65 GLY B CA 1
ATOM 2603 C C . GLY B 1 65 ? 0.453 22.844 21.812 1 97.81 65 GLY B C 1
ATOM 2604 O O . GLY B 1 65 ? 1.03 21.828 21.422 1 97.81 65 GLY B O 1
ATOM 2605 N N . ASP B 1 66 ? -0.712 22.781 22.453 1 97.88 66 ASP B N 1
ATOM 2606 C CA . ASP B 1 66 ? -1.262 21.562 23.031 1 97.88 66 ASP B CA 1
ATOM 2607 C C . ASP B 1 66 ? -2.064 20.781 21.984 1 97.88 66 ASP B C 1
ATOM 2609 O O . ASP B 1 66 ? -2.303 19.578 22.156 1 97.88 66 ASP B O 1
ATOM 2613 N N . HIS B 1 67 ? -2.51 21.516 20.953 1 98.75 67 HIS B N 1
ATOM 2614 C CA . HIS B 1 67 ? -3.426 20.922 20 1 98.75 67 HIS B CA 1
ATOM 2615 C C . HIS B 1 67 ? -2.914 21.094 18.562 1 98.75 67 HIS B C 1
ATOM 2617 O O . HIS B 1 67 ? -2.336 22.125 18.234 1 98.75 67 HIS B O 1
ATOM 2623 N N . PHE B 1 68 ? -3.119 20.047 17.812 1 98.81 68 PHE B N 1
ATOM 2624 C CA . PHE B 1 68 ? -2.842 20.188 16.391 1 98.81 68 PHE B CA 1
ATOM 2625 C C . PHE B 1 68 ? -3.75 21.234 15.758 1 98.81 68 PHE B C 1
ATOM 2627 O O . PHE B 1 68 ? -3.299 22.328 15.414 1 98.81 68 PHE B O 1
ATOM 2634 N N . THR B 1 69 ? -5.062 21 15.75 1 98.69 69 THR B N 1
ATOM 2635 C CA . THR B 1 69 ? -5.984 22.031 15.281 1 98.69 69 THR B CA 1
ATOM 2636 C C . THR B 1 69 ? -7.41 21.734 15.742 1 98.69 69 THR B C 1
ATOM 2638 O O . THR B 1 69 ? -7.832 20.578 15.758 1 98.69 69 THR B O 1
ATOM 2641 N N . ALA B 1 70 ? -8.125 22.781 16 1 97.88 70 ALA B N 1
ATOM 2642 C CA . ALA B 1 70 ? -9.539 22.672 16.344 1 97.88 70 ALA B CA 1
ATOM 2643 C C . ALA B 1 70 ? -10.414 22.688 15.094 1 97.88 70 ALA B C 1
ATOM 2645 O O . ALA B 1 70 ? -11.641 22.781 15.195 1 97.88 70 ALA B O 1
ATOM 2646 N N . GLY B 1 71 ? -9.781 22.609 13.969 1 96.69 71 GLY B N 1
ATOM 2647 C CA . GLY B 1 71 ? -10.531 22.625 12.719 1 96.69 71 GLY B CA 1
ATOM 2648 C C . GLY B 1 71 ? -10.633 24 12.094 1 96.69 71 GLY B C 1
ATOM 2649 O O . GLY B 1 71 ? -9.688 24.781 12.156 1 96.69 71 GLY B O 1
ATOM 2650 N N . LEU B 1 72 ? -11.727 24.234 11.375 1 93 72 LEU B N 1
ATOM 2651 C CA . LEU B 1 72 ? -11.922 25.484 10.664 1 93 72 LEU B CA 1
ATOM 2652 C C . LEU B 1 72 ? -12.438 26.578 11.602 1 93 72 LEU B C 1
ATOM 2654 O O . LEU B 1 72 ? -13.336 26.312 12.414 1 93 72 LEU B O 1
ATOM 2658 N N . ASP B 1 73 ? -11.828 27.719 11.531 1 92.44 73 ASP B N 1
ATOM 2659 C CA . ASP B 1 73 ? -12.406 28.906 12.18 1 92.44 73 ASP B CA 1
ATOM 2660 C C . ASP B 1 73 ? -13.602 29.438 11.383 1 92.44 73 ASP B C 1
ATOM 2662 O O . ASP B 1 73 ? -13.477 30.406 10.633 1 92.44 73 ASP B O 1
ATOM 2666 N N . LEU B 1 74 ? -14.719 28.891 11.594 1 88.12 74 LEU B N 1
ATOM 2667 C CA . LEU B 1 74 ? -15.898 29.156 10.773 1 88.12 74 LEU B CA 1
ATOM 2668 C C . LEU B 1 74 ? -16.375 30.594 10.945 1 88.12 74 LEU B C 1
ATOM 2670 O O . LEU B 1 74 ? -16.969 31.156 10.039 1 88.12 74 LEU B O 1
ATOM 2674 N N . VAL B 1 75 ? -16.094 31.156 12.109 1 85.94 75 VAL B N 1
ATOM 2675 C CA . VAL B 1 75 ? -16.469 32.562 12.336 1 85.94 75 VAL B CA 1
ATOM 2676 C C . VAL B 1 75 ? -15.727 33.469 11.352 1 85.94 75 VAL B C 1
ATOM 2678 O O . VAL B 1 75 ? -16.328 34.344 10.742 1 85.94 75 VAL B O 1
ATOM 2681 N N . GLU B 1 76 ? -14.531 33.125 11.203 1 88.88 76 GLU B N 1
ATOM 2682 C CA . GLU B 1 76 ? -13.703 33.938 10.297 1 88.88 76 GLU B CA 1
ATOM 2683 C C . GLU B 1 76 ? -13.961 33.562 8.844 1 88.88 76 GLU B C 1
ATOM 2685 O O . GLU B 1 76 ? -13.93 34.406 7.961 1 88.88 76 GLU B O 1
ATOM 2690 N N . LEU B 1 77 ? -14.32 32.312 8.586 1 89.44 77 LEU B N 1
ATOM 2691 C CA . LEU B 1 77 ? -14.312 31.781 7.223 1 89.44 77 LEU B CA 1
ATOM 2692 C C . LEU B 1 77 ? -15.703 31.906 6.594 1 89.44 77 LEU B C 1
ATOM 2694 O O . LEU B 1 77 ? -15.828 31.938 5.371 1 89.44 77 LEU B O 1
ATOM 2698 N N . GLN B 1 78 ? -16.703 31.938 7.363 1 83.06 78 GLN B N 1
ATOM 2699 C CA . GLN B 1 78 ? -18.062 31.844 6.859 1 83.06 78 GLN B CA 1
ATOM 2700 C C . GLN B 1 78 ? -18.312 32.875 5.77 1 83.06 78 GLN B C 1
ATOM 2702 O O . GLN B 1 78 ? -18.812 32.562 4.691 1 83.06 78 GLN B O 1
ATOM 2707 N N . PRO B 1 79 ? -17.938 34.094 5.973 1 81.25 79 PRO B N 1
ATOM 2708 C CA . PRO B 1 79 ? -18.172 35.094 4.934 1 81.25 79 PRO B CA 1
ATOM 2709 C C . PRO B 1 79 ? -17.281 34.906 3.703 1 81.25 79 PRO B C 1
ATOM 2711 O O . PRO B 1 79 ? -17.531 35.5 2.652 1 81.25 79 PRO B O 1
ATOM 2714 N N . LYS B 1 80 ? -16.375 34.062 3.85 1 79.69 80 LYS B N 1
ATOM 2715 C CA . LYS B 1 80 ? -15.375 33.906 2.803 1 79.69 80 LYS B CA 1
ATOM 2716 C C . LYS B 1 80 ? -15.562 32.594 2.053 1 79.69 80 LYS B C 1
ATOM 2718 O O . LYS B 1 80 ? -14.953 32.375 1.003 1 79.69 80 LYS B O 1
ATOM 2723 N N . LEU B 1 81 ? -16.25 31.656 2.613 1 71.56 81 LEU B N 1
ATOM 2724 C CA . LEU B 1 81 ? -16.406 30.312 2.051 1 71.56 81 LEU B CA 1
ATOM 2725 C C . LEU B 1 81 ? -16.953 30.391 0.63 1 71.56 81 LEU B C 1
ATOM 2727 O O . LEU B 1 81 ? -16.531 29.625 -0.242 1 71.56 81 LEU B O 1
ATOM 2731 N N . ALA B 1 82 ? -17.797 31.406 0.484 1 69.06 82 ALA B N 1
ATOM 2732 C CA . ALA B 1 82 ? -18.406 31.578 -0.837 1 69.06 82 ALA B CA 1
ATOM 2733 C C . ALA B 1 82 ? -17.406 32.188 -1.816 1 69.06 82 ALA B C 1
ATOM 2735 O O . ALA B 1 82 ? -17.547 32.031 -3.031 1 69.06 82 ALA B O 1
ATOM 2736 N N . ASP B 1 83 ? -16.422 32.875 -1.317 1 68.69 83 ASP B N 1
ATOM 2737 C CA . ASP B 1 83 ? -15.508 33.656 -2.158 1 68.69 83 ASP B CA 1
ATOM 2738 C C . ASP B 1 83 ? -14.305 32.812 -2.584 1 68.69 83 ASP B C 1
ATOM 2740 O O . ASP B 1 83 ? -13.414 33.312 -3.279 1 68.69 83 ASP B O 1
ATOM 2744 N N . GLY B 1 84 ? -14.25 31.609 -2.084 1 71.56 84 GLY B N 1
ATOM 2745 C CA . GLY B 1 84 ? -13.258 30.75 -2.699 1 71.56 84 GLY B CA 1
ATOM 2746 C C . GLY B 1 84 ? -12.039 30.516 -1.821 1 71.56 84 GLY B C 1
ATOM 2747 O O . GLY B 1 84 ? -10.914 30.453 -2.316 1 71.56 84 GLY B O 1
ATOM 2748 N N . VAL B 1 85 ? -12.031 30.625 -0.598 1 72.94 85 VAL B N 1
ATOM 2749 C CA . VAL B 1 85 ? -10.914 30.422 0.315 1 72.94 85 VAL B CA 1
ATOM 2750 C C . VAL B 1 85 ? -10.273 29.062 0.041 1 72.94 85 VAL B C 1
ATOM 2752 O O . VAL B 1 85 ? -9.062 28.875 0.242 1 72.94 85 VAL B O 1
ATOM 2755 N N . PHE B 1 86 ? -10.938 28.219 -0.6 1 77.12 86 PHE B N 1
ATOM 2756 C CA . PHE B 1 86 ? -10.422 26.891 -0.905 1 77.12 86 PHE B CA 1
ATOM 2757 C C . PHE B 1 86 ? -10.164 26.75 -2.398 1 77.12 86 PHE B C 1
ATOM 2759 O O . PHE B 1 86 ? -10.055 25.625 -2.906 1 77.12 86 PHE B O 1
ATOM 2766 N N . ASN B 1 87 ? -10.102 27.953 -3.053 1 79.44 87 ASN B N 1
ATOM 2767 C CA . ASN B 1 87 ? -9.742 27.922 -4.469 1 79.44 87 ASN B CA 1
ATOM 2768 C C . ASN B 1 87 ? -8.234 28.031 -4.664 1 79.44 87 ASN B C 1
ATOM 2770 O O . ASN B 1 87 ? -7.629 29.047 -4.305 1 79.44 87 ASN B O 1
ATOM 2774 N N . PHE B 1 88 ? -7.648 27.078 -5.055 1 83.31 88 PHE B N 1
ATOM 2775 C CA . PHE B 1 88 ? -6.211 27.031 -5.301 1 83.31 88 PHE B CA 1
ATOM 2776 C C . PHE B 1 88 ? -5.922 26.953 -6.797 1 83.31 88 PHE B C 1
ATOM 2778 O O . PHE B 1 88 ? -6.543 26.172 -7.512 1 83.31 88 PHE B O 1
ATOM 2785 N N . SER B 1 89 ? -5.09 27.859 -7.23 1 83.25 89 SER B N 1
ATOM 2786 C CA . SER B 1 89 ? -4.652 27.797 -8.617 1 83.25 89 SER B CA 1
ATOM 2787 C C . SER B 1 89 ? -3.795 26.562 -8.867 1 83.25 89 SER B C 1
ATOM 2789 O O . SER B 1 89 ? -3.344 25.906 -7.918 1 83.25 89 SER B O 1
ATOM 2791 N N . ASP B 1 90 ? -3.502 26.203 -10.07 1 86.69 90 ASP B N 1
ATOM 2792 C CA . ASP B 1 90 ? -2.799 24.984 -10.461 1 86.69 90 ASP B CA 1
ATOM 2793 C C . ASP B 1 90 ? -1.315 25.078 -10.109 1 86.69 90 ASP B C 1
ATOM 2795 O O . ASP B 1 90 ? -0.609 24.062 -10.125 1 86.69 90 ASP B O 1
ATOM 2799 N N . ASP B 1 91 ? -0.898 26.25 -9.719 1 90.25 91 ASP B N 1
ATOM 2800 C CA . ASP B 1 91 ? 0.527 26.406 -9.445 1 90.25 91 ASP B CA 1
ATOM 2801 C C . ASP B 1 91 ? 0.806 26.359 -7.945 1 90.25 91 ASP B C 1
ATOM 2803 O O . ASP B 1 91 ? 1.964 26.375 -7.523 1 90.25 91 ASP B O 1
ATOM 2807 N N . ILE B 1 92 ? -0.231 26.297 -7.215 1 91.69 92 ILE B N 1
ATOM 2808 C CA . ILE B 1 92 ? -0.07 26.312 -5.766 1 91.69 92 ILE B CA 1
ATOM 2809 C C . ILE B 1 92 ? -0.546 24.984 -5.18 1 91.69 92 ILE B C 1
ATOM 2811 O O . ILE B 1 92 ? -1.509 24.391 -5.672 1 91.69 92 ILE B O 1
ATOM 2815 N N . VAL B 1 93 ? 0.151 24.578 -4.082 1 94.56 93 VAL B N 1
ATOM 2816 C CA . VAL B 1 93 ? -0.21 23.312 -3.443 1 94.56 93 VAL B CA 1
ATOM 2817 C C . VAL B 1 93 ? -1.384 23.531 -2.492 1 94.56 93 VAL B C 1
ATOM 2819 O O . VAL B 1 93 ? -1.324 24.391 -1.61 1 94.56 93 VAL B O 1
ATOM 2822 N N . ASN B 1 94 ? -2.436 22.859 -2.74 1 93.62 94 ASN B N 1
ATOM 2823 C CA . ASN B 1 94 ? -3.549 22.734 -1.806 1 93.62 94 ASN B CA 1
ATOM 2824 C C . ASN B 1 94 ? -3.213 21.797 -0.652 1 93.62 94 ASN B C 1
ATOM 2826 O O . ASN B 1 94 ? -2.939 20.609 -0.87 1 93.62 94 ASN B O 1
ATOM 2830 N N . PRO B 1 95 ? -3.277 22.312 0.576 1 95.56 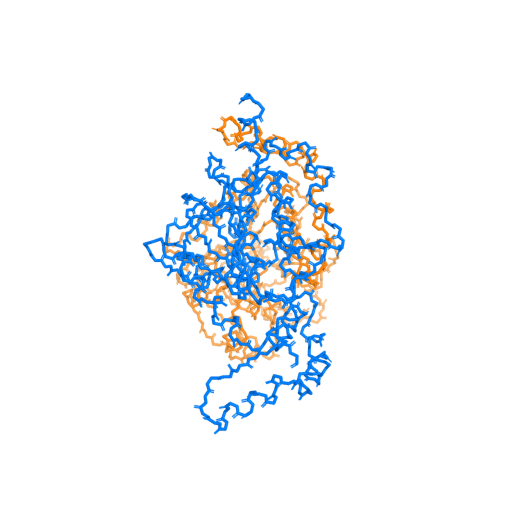95 PRO B N 1
ATOM 2831 C CA . PRO B 1 95 ? -2.887 21.484 1.711 1 95.56 95 PRO B CA 1
ATOM 2832 C C . PRO B 1 95 ? -3.699 20.188 1.799 1 95.56 95 PRO B C 1
ATOM 2834 O O . PRO B 1 95 ? -3.219 19.188 2.338 1 95.56 95 PRO B O 1
ATOM 2837 N N . TRP B 1 96 ? -4.863 20.156 1.258 1 96.56 96 TRP B N 1
ATOM 2838 C CA . TRP B 1 96 ? -5.73 19 1.36 1 96.56 96 TRP B CA 1
ATOM 2839 C C . TRP B 1 96 ? -5.699 18.172 0.073 1 96.56 96 TRP B C 1
ATOM 2841 O O . TRP B 1 96 ? -6.246 17.078 0.017 1 96.56 96 TRP B O 1
ATOM 2851 N N . GLY B 1 97 ? -5.137 18.688 -0.956 1 95 97 GLY B N 1
ATOM 2852 C CA . GLY B 1 97 ? -4.793 17.922 -2.143 1 95 97 GLY B CA 1
ATOM 2853 C C . GLY B 1 97 ? -6.008 17.484 -2.941 1 95 97 GLY B C 1
ATOM 2854 O O . GLY B 1 97 ? -5.961 16.484 -3.646 1 95 97 GLY B O 1
ATOM 2855 N N . THR B 1 98 ? -7.133 18.172 -2.824 1 93.5 98 THR B N 1
ATOM 2856 C CA . THR B 1 98 ? -8.336 17.797 -3.555 1 93.5 98 THR B CA 1
ATOM 2857 C C . THR B 1 98 ? -8.352 18.422 -4.941 1 93.5 98 THR B C 1
ATOM 2859 O O . THR B 1 98 ? -9.055 17.953 -5.84 1 93.5 98 THR B O 1
ATOM 2862 N N . VAL B 1 99 ? -7.609 19.547 -5.078 1 88.88 99 VAL B N 1
ATOM 2863 C CA . VAL B 1 99 ? -7.469 20.25 -6.348 1 88.88 99 VAL B CA 1
ATOM 2864 C C . VAL B 1 99 ? -6.078 20.875 -6.445 1 88.88 99 VAL B C 1
ATOM 2866 O O . VAL B 1 99 ? -5.305 20.844 -5.484 1 88.88 99 VAL B O 1
ATOM 2869 N N . GLY B 1 100 ? -5.805 21.312 -7.516 1 87.69 100 GLY B N 1
ATOM 2870 C CA . GLY B 1 100 ? -4.555 22.031 -7.684 1 87.69 100 GLY B CA 1
ATOM 2871 C C . GLY B 1 100 ? -3.375 21.125 -7.965 1 87.69 100 GLY B C 1
ATOM 2872 O O . GLY B 1 100 ? -3.537 20.047 -8.539 1 87.69 100 GLY B O 1
ATOM 2873 N N . ARG B 1 101 ? -2.25 21.656 -7.535 1 91.25 101 ARG B N 1
ATOM 2874 C CA . ARG B 1 101 ? -0.998 20.953 -7.809 1 91.25 101 ARG B CA 1
ATOM 2875 C C . ARG B 1 101 ? -0.825 19.766 -6.879 1 91.25 101 ARG B C 1
ATOM 2877 O O . ARG B 1 101 ? -0.901 19.906 -5.656 1 91.25 101 ARG B O 1
ATOM 2884 N N . GLN B 1 102 ? -0.533 18.641 -7.469 1 89.25 102 GLN B N 1
ATOM 2885 C CA . GLN B 1 102 ? -0.295 17.422 -6.691 1 89.25 102 GLN B CA 1
ATOM 2886 C C . GLN B 1 102 ? 1.115 17.406 -6.109 1 89.25 102 GLN B C 1
ATOM 2888 O O . GLN B 1 102 ? 2.082 17.719 -6.805 1 89.25 102 GLN B O 1
ATOM 2893 N N . ARG B 1 103 ? 1.166 17.125 -4.867 1 93.81 103 ARG B N 1
ATOM 2894 C CA . ARG B 1 103 ? 2.471 16.969 -4.23 1 93.81 103 ARG B CA 1
ATOM 2895 C C . ARG B 1 103 ? 3.229 15.789 -4.82 1 93.81 103 ARG B C 1
ATOM 2897 O O . ARG B 1 103 ? 2.645 14.734 -5.059 1 93.81 103 ARG B O 1
ATOM 2904 N N . THR B 1 104 ? 4.527 15.93 -4.996 1 96.81 104 THR B N 1
ATOM 2905 C CA . THR B 1 104 ? 5.352 14.883 -5.582 1 96.81 104 THR B CA 1
ATOM 2906 C C . THR B 1 104 ? 6.352 14.344 -4.562 1 96.81 104 THR B C 1
ATOM 2908 O O . THR B 1 104 ? 6.992 13.32 -4.793 1 96.81 104 THR B O 1
ATOM 2911 N N . LYS B 1 105 ? 6.477 15 -3.432 1 98.38 105 LYS B N 1
ATOM 2912 C CA . LYS B 1 105 ? 7.438 14.641 -2.396 1 98.38 105 LYS B CA 1
ATOM 2913 C C . LYS B 1 105 ? 6.73 14.195 -1.117 1 98.38 105 LYS B C 1
ATOM 2915 O O . LYS B 1 105 ? 5.586 14.578 -0.872 1 98.38 105 LYS B O 1
ATOM 2920 N N . PRO B 1 106 ? 7.41 13.422 -0.291 1 98.69 106 PRO B N 1
ATOM 2921 C CA . PRO B 1 106 ? 6.777 12.836 0.896 1 98.69 106 PRO B CA 1
ATOM 2922 C C . PRO B 1 106 ? 6.449 13.883 1.962 1 98.69 106 PRO B C 1
ATOM 2924 O O . PRO B 1 106 ? 7.188 14.852 2.131 1 98.69 106 PRO B O 1
ATOM 2927 N N . LEU B 1 107 ? 5.387 13.602 2.645 1 98.81 107 LEU B N 1
ATOM 2928 C CA . LEU B 1 107 ? 4.922 14.43 3.752 1 98.81 107 LEU B CA 1
ATOM 2929 C C . LEU B 1 107 ? 4.605 13.578 4.973 1 98.81 107 LEU B C 1
ATOM 2931 O O . LEU B 1 107 ? 3.846 12.609 4.879 1 98.81 107 LEU B O 1
ATOM 2935 N N . VAL B 1 108 ? 5.223 13.867 6.129 1 98.88 108 VAL B N 1
ATOM 2936 C CA . VAL B 1 108 ? 4.934 13.258 7.422 1 98.88 108 VAL B CA 1
ATOM 2937 C C . VAL B 1 108 ? 4.195 14.258 8.312 1 98.88 108 VAL B C 1
ATOM 2939 O O . VAL B 1 108 ? 4.555 15.43 8.367 1 98.88 108 VAL B O 1
ATOM 2942 N N . THR B 1 109 ? 3.143 13.812 8.992 1 98.94 109 THR B N 1
ATOM 2943 C CA . THR B 1 109 ? 2.393 14.695 9.875 1 98.94 109 THR B CA 1
ATOM 2944 C C . THR B 1 109 ? 2.41 14.172 11.305 1 98.94 109 THR B C 1
ATOM 2946 O O . THR B 1 109 ? 2.227 12.977 11.539 1 98.94 109 THR B O 1
ATOM 2949 N N . ALA B 1 110 ? 2.709 15.031 12.25 1 98.94 110 ALA B N 1
ATOM 2950 C CA . ALA B 1 110 ? 2.656 14.75 13.68 1 98.94 110 ALA B CA 1
ATOM 2951 C C . ALA B 1 110 ? 1.477 15.461 14.336 1 98.94 110 ALA B C 1
ATOM 2953 O O . ALA B 1 110 ? 1.366 16.688 14.266 1 98.94 110 ALA B O 1
ATOM 2954 N N . VAL B 1 111 ? 0.617 14.703 15.031 1 98.88 111 VAL B N 1
ATOM 2955 C CA . VAL B 1 111 ? -0.587 15.32 15.578 1 98.88 111 VAL B CA 1
ATOM 2956 C C . VAL B 1 111 ? -0.679 15.039 17.078 1 98.88 111 VAL B C 1
ATOM 2958 O O . VAL B 1 111 ? -0.233 13.992 17.547 1 98.88 111 VAL B O 1
ATOM 2961 N N . GLN B 1 112 ? -1.235 15.992 17.797 1 98.88 112 GLN B N 1
ATOM 2962 C CA . GLN B 1 112 ? -1.456 15.891 19.25 1 98.88 112 GLN B CA 1
ATOM 2963 C C . GLN B 1 112 ? -2.719 16.641 19.656 1 98.88 112 GLN B C 1
ATOM 2965 O O . GLN B 1 112 ? -3.174 17.547 18.953 1 98.88 112 GLN B O 1
ATOM 2970 N N . GLY B 1 113 ? -3.287 16.281 20.828 1 98.69 113 GLY B N 1
ATOM 2971 C CA . GLY B 1 113 ? -4.48 16.969 21.297 1 98.69 113 GLY B CA 1
ATOM 2972 C C . GLY B 1 113 ? -5.621 16.922 20.297 1 98.69 113 GLY B C 1
ATOM 2973 O O . GLY B 1 113 ? -5.949 15.852 19.781 1 98.69 113 GLY B O 1
ATOM 2974 N N . TYR B 1 114 ? -6.191 18.094 20 1 98.81 114 TYR B N 1
ATOM 2975 C CA . TYR B 1 114 ? -7.277 18.156 19.031 1 98.81 114 TYR B CA 1
ATOM 2976 C C . TYR B 1 114 ? -6.75 18.016 17.609 1 98.81 114 TYR B C 1
ATOM 2978 O O . TYR B 1 114 ? -5.773 18.672 17.234 1 98.81 114 TYR B O 1
ATOM 2986 N N . CYS B 1 115 ? -7.289 17.188 16.875 1 98.81 115 CYS B N 1
ATOM 2987 C CA . CYS B 1 115 ? -7.156 17.094 15.43 1 98.81 115 CYS B CA 1
ATOM 2988 C C . CYS B 1 115 ? -8.523 16.938 14.766 1 98.81 115 CYS B C 1
ATOM 2990 O O . CYS B 1 115 ? -8.922 15.82 14.43 1 98.81 115 CYS B O 1
ATOM 2992 N N . TYR B 1 116 ? -9.156 18.078 14.562 1 98.44 116 TYR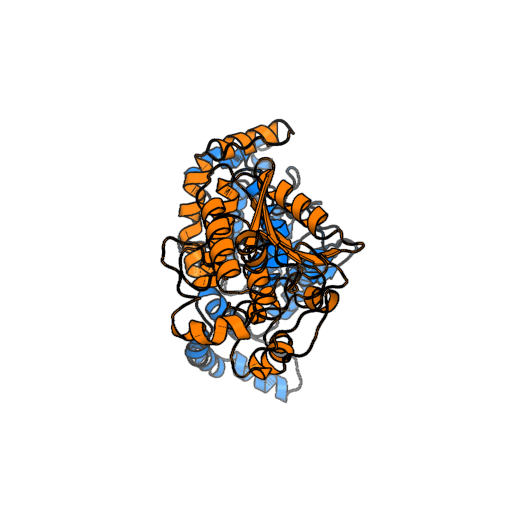 B N 1
ATOM 2993 C CA . TYR B 1 116 ? -10.57 18.047 14.203 1 98.44 116 TYR B CA 1
ATOM 2994 C C . TYR B 1 116 ? -10.773 18.391 12.734 1 98.44 116 TYR B C 1
ATOM 2996 O O . TYR B 1 116 ? -10.07 19.25 12.195 1 98.44 116 TYR B O 1
ATOM 3004 N N . THR B 1 117 ? -11.766 17.766 12.07 1 97.38 117 THR B N 1
ATOM 3005 C CA . THR B 1 117 ? -12.336 18.094 10.773 1 97.38 117 THR B CA 1
ATOM 3006 C C . THR B 1 117 ? -11.234 18.281 9.734 1 97.38 117 THR B C 1
ATOM 3008 O O . THR B 1 117 ? -10.625 17.312 9.289 1 97.38 117 THR B O 1
ATOM 3011 N N . ALA B 1 118 ? -10.898 19.547 9.438 1 96.94 118 ALA B N 1
ATOM 3012 C CA . ALA B 1 118 ? -9.883 19.859 8.438 1 96.94 118 ALA B CA 1
ATOM 3013 C C . ALA B 1 118 ? -8.523 19.297 8.852 1 96.94 118 ALA B C 1
ATOM 3015 O O . ALA B 1 118 ? -7.68 19 8 1 96.94 118 ALA B O 1
ATOM 3016 N N . GLY B 1 119 ? -8.281 19.125 10.133 1 98.69 119 GLY B N 1
ATOM 3017 C CA . GLY B 1 119 ? -7.066 18.5 10.625 1 98.69 119 GLY B CA 1
ATOM 3018 C C . GLY B 1 119 ? -6.945 17.047 10.219 1 98.69 119 GLY B C 1
ATOM 3019 O O . GLY B 1 119 ? -5.883 16.609 9.781 1 98.69 119 GLY B O 1
ATOM 3020 N N . ILE B 1 120 ? -8.047 16.266 10.383 1 98.75 120 ILE B N 1
ATOM 3021 C CA . ILE B 1 120 ? -8.094 14.883 9.945 1 98.75 120 ILE B CA 1
ATOM 3022 C C . ILE B 1 120 ? -7.832 14.812 8.438 1 98.75 120 ILE B C 1
ATOM 3024 O O . ILE B 1 120 ? -7.051 13.977 7.977 1 98.75 120 ILE B O 1
ATOM 3028 N N . GLU B 1 121 ? -8.453 15.719 7.711 1 98.5 121 GLU B N 1
ATOM 3029 C CA . GLU B 1 121 ? -8.336 15.703 6.254 1 98.5 121 GLU B CA 1
ATOM 3030 C C . GLU B 1 121 ? -6.914 16.047 5.812 1 98.5 121 GLU B C 1
ATOM 3032 O O . GLU B 1 121 ? -6.418 15.508 4.828 1 98.5 121 GLU B O 1
ATOM 3037 N N . LEU B 1 122 ? -6.273 16.922 6.531 1 98.25 122 LEU B N 1
ATOM 3038 C CA . LEU B 1 122 ? -4.875 17.234 6.258 1 98.25 122 LEU B CA 1
ATOM 3039 C C . LEU B 1 122 ? -3.982 16.016 6.512 1 98.25 122 LEU B C 1
ATOM 3041 O O . LEU B 1 122 ? -3.145 15.68 5.676 1 98.25 122 LEU B O 1
ATOM 3045 N N . MET B 1 123 ? -4.105 15.375 7.68 1 97.94 123 MET B N 1
ATOM 3046 C CA . MET B 1 123 ? -3.244 14.234 7.996 1 97.94 123 MET B CA 1
ATOM 3047 C C . MET B 1 123 ? -3.494 13.078 7.031 1 97.94 123 MET B C 1
ATOM 3049 O O . MET B 1 123 ? -2.568 12.352 6.676 1 97.94 123 MET B O 1
ATOM 3053 N N . LEU B 1 124 ? -4.75 12.938 6.543 1 98.06 124 LEU B N 1
ATOM 3054 C CA . LEU B 1 124 ? -5.074 11.875 5.602 1 98.06 124 LEU B CA 1
ATOM 3055 C C . LEU B 1 124 ? -4.43 12.133 4.242 1 98.06 124 LEU B C 1
ATOM 3057 O O . LEU B 1 124 ? -4.285 11.211 3.432 1 98.06 124 LEU B O 1
ATOM 3061 N N . ASN B 1 125 ? -4.117 13.383 3.91 1 97.56 125 ASN B N 1
ATOM 3062 C CA . ASN B 1 125 ? -3.426 13.719 2.67 1 97.56 125 ASN B CA 1
ATOM 3063 C C . ASN B 1 125 ? -1.912 13.594 2.824 1 97.56 125 ASN B C 1
ATOM 3065 O O . ASN B 1 125 ? -1.168 13.82 1.867 1 97.56 125 ASN B O 1
ATOM 3069 N N . SER B 1 126 ? -1.425 13.234 3.984 1 98.19 126 SER B N 1
ATOM 3070 C CA . SER B 1 126 ? -0.011 12.969 4.227 1 98.19 126 SER B CA 1
ATOM 3071 C C . SER B 1 126 ? 0.336 11.508 3.951 1 98.19 126 SER B C 1
ATOM 3073 O O . SER B 1 126 ? -0.551 10.695 3.697 1 98.19 126 SER B O 1
ATOM 3075 N N . ASP B 1 127 ? 1.622 11.227 3.992 1 98.56 127 ASP B N 1
ATOM 3076 C CA . ASP B 1 127 ? 2.068 9.875 3.656 1 98.56 127 ASP B CA 1
ATOM 3077 C C . ASP B 1 127 ? 2.295 9.047 4.914 1 98.56 127 ASP B C 1
ATOM 3079 O O . ASP B 1 127 ? 2.121 7.824 4.898 1 98.56 127 ASP B O 1
ATOM 3083 N N . ILE B 1 128 ? 2.74 9.648 5.949 1 98.69 128 ILE B N 1
ATOM 3084 C CA . ILE B 1 128 ? 2.924 9.039 7.262 1 98.69 128 ILE B CA 1
ATOM 3085 C C . ILE B 1 128 ? 2.352 9.953 8.336 1 98.69 128 ILE B C 1
ATOM 3087 O O . ILE B 1 128 ? 2.533 11.172 8.289 1 98.69 128 ILE B O 1
ATOM 3091 N N . VAL B 1 129 ? 1.66 9.336 9.273 1 98.88 129 VAL B N 1
ATOM 3092 C CA . VAL B 1 129 ? 1.063 10.102 10.367 1 98.88 129 VAL B CA 1
ATOM 3093 C C . VAL B 1 129 ? 1.491 9.508 11.711 1 98.88 129 VAL B C 1
ATOM 3095 O O . VAL B 1 129 ? 1.285 8.32 11.961 1 98.88 129 VAL B O 1
ATOM 3098 N N . VAL B 1 130 ? 2.064 10.32 12.531 1 98.88 130 VAL B N 1
ATOM 3099 C CA . VAL B 1 130 ? 2.4 9.938 13.898 1 98.88 130 VAL B CA 1
ATOM 3100 C C . VAL B 1 130 ? 1.515 10.703 14.875 1 98.88 130 VAL B C 1
ATOM 3102 O O . VAL B 1 130 ? 1.526 11.93 14.906 1 98.88 130 VAL B O 1
ATOM 3105 N N . ALA B 1 131 ? 0.771 9.969 15.68 1 98.88 131 ALA B N 1
ATOM 3106 C CA . ALA B 1 131 ? -0.133 10.602 16.625 1 98.88 131 ALA B CA 1
ATOM 3107 C C . ALA B 1 131 ? 0.356 10.406 18.062 1 98.88 131 ALA B C 1
ATOM 3109 O O . ALA B 1 131 ? 0.832 9.32 18.422 1 98.88 131 ALA B O 1
ATOM 3110 N N . ASN B 1 132 ? 0.258 11.477 18.812 1 98.88 132 ASN B N 1
ATOM 3111 C CA . ASN B 1 132 ? 0.344 11.297 20.25 1 98.88 132 ASN B CA 1
ATOM 3112 C C . ASN B 1 132 ? -0.849 10.516 20.797 1 98.88 132 ASN B C 1
ATOM 3114 O O . ASN B 1 132 ? -1.963 10.641 20.281 1 98.88 132 ASN B O 1
ATOM 3118 N N . GLU B 1 133 ? -0.648 9.805 21.891 1 98.56 133 GLU B N 1
ATOM 3119 C CA . GLU B 1 133 ? -1.705 8.992 22.469 1 98.56 133 GLU B CA 1
ATOM 3120 C C . GLU B 1 133 ? -2.867 9.859 22.953 1 98.56 133 GLU B C 1
ATOM 3122 O O . GLU B 1 133 ? -3.998 9.383 23.062 1 98.56 133 GLU B O 1
ATOM 3127 N N . ASN B 1 134 ? -2.666 11.109 23.203 1 98.56 134 ASN B N 1
ATOM 3128 C CA . ASN B 1 134 ? -3.701 11.992 23.719 1 98.56 134 ASN B CA 1
ATOM 3129 C C . ASN B 1 134 ? -4.535 12.609 22.609 1 98.56 134 ASN B C 1
ATOM 3131 O O . ASN B 1 134 ? -5.41 13.438 22.875 1 98.56 134 ASN B O 1
ATOM 3135 N N . THR B 1 135 ? -4.266 12.25 21.375 1 98.81 135 THR B N 1
ATOM 3136 C CA . THR B 1 135 ? -4.957 12.875 20.25 1 98.81 135 THR B CA 1
ATOM 3137 C C . THR B 1 135 ? -6.43 12.477 20.234 1 98.81 135 THR B C 1
ATOM 3139 O O . THR B 1 135 ? -6.758 11.297 20.422 1 98.81 135 THR B O 1
ATOM 3142 N N . GLN B 1 136 ? -7.25 13.523 19.969 1 98.62 136 GLN B N 1
ATOM 3143 C CA . GLN B 1 136 ? -8.688 13.359 19.812 1 98.62 136 GLN B CA 1
ATOM 3144 C C . GLN B 1 136 ? -9.133 13.797 18.422 1 98.62 136 GLN B C 1
ATOM 3146 O O . GLN B 1 136 ? -8.719 14.844 17.922 1 98.62 136 GLN B O 1
ATOM 3151 N N . PHE B 1 137 ? -10.016 12.953 17.875 1 98.81 137 PHE B N 1
ATOM 3152 C CA . PHE B 1 137 ? -10.461 13.195 16.516 1 98.81 137 PHE B CA 1
ATOM 3153 C C . PHE B 1 137 ? -11.977 13.32 16.453 1 98.81 137 PHE B C 1
ATOM 3155 O O . PHE B 1 137 ? -12.695 12.648 17.203 1 98.81 137 PHE B O 1
ATOM 3162 N N . THR B 1 138 ? -12.453 14.203 15.555 1 98.56 138 THR B N 1
ATOM 3163 C CA . THR B 1 138 ? -13.867 14.211 15.219 1 98.56 138 THR B CA 1
ATOM 3164 C C . THR B 1 138 ? -14.094 14.805 13.828 1 98.56 138 THR B C 1
ATOM 3166 O O . THR B 1 138 ? -13.523 15.836 13.492 1 98.56 138 THR B O 1
ATOM 3169 N N . GLN B 1 139 ? -14.797 14.109 13 1 97.94 139 GLN B N 1
ATOM 3170 C CA . GLN B 1 139 ? -15.281 14.609 11.719 1 97.94 139 GLN B CA 1
ATOM 3171 C C . GLN B 1 139 ? -16.703 15.156 11.844 1 97.94 139 GLN B C 1
ATOM 3173 O O . GLN B 1 139 ? -17.641 14.586 11.297 1 97.94 139 GLN B O 1
ATOM 3178 N N . ILE B 1 140 ? -16.875 16.297 12.43 1 96.12 140 ILE B N 1
ATOM 3179 C CA . ILE B 1 140 ? -18.156 16.703 13 1 96.12 140 ILE B CA 1
ATOM 3180 C C . ILE B 1 140 ? -18.891 17.625 12.039 1 96.12 140 ILE B C 1
ATOM 3182 O O . ILE B 1 140 ? -19.922 18.203 12.383 1 96.12 140 ILE B O 1
ATOM 3186 N N . GLU B 1 141 ? -18.5 17.766 10.781 1 94 141 GLU B N 1
ATOM 3187 C CA . GLU B 1 141 ? -19.031 18.734 9.82 1 94 141 GLU B CA 1
ATOM 3188 C C . GLU B 1 141 ? -20.547 18.578 9.672 1 94 141 GLU B C 1
ATOM 3190 O O . GLU B 1 141 ? -21.25 19.578 9.57 1 94 141 GLU B O 1
ATOM 3195 N N . VAL B 1 142 ? -21.016 17.406 9.719 1 94.38 142 VAL B N 1
ATOM 3196 C CA . VAL B 1 142 ? -22.438 17.188 9.484 1 94.38 142 VAL B CA 1
ATOM 3197 C C . VAL B 1 142 ? -23.25 17.781 10.633 1 94.38 142 VAL B C 1
ATOM 3199 O O . VAL B 1 142 ? -24.422 18.141 10.461 1 94.38 142 VAL B O 1
ATOM 3202 N N . GLN B 1 143 ? -22.609 17.938 11.773 1 94.19 143 GLN B N 1
ATOM 3203 C CA . GLN B 1 143 ? -23.281 18.578 12.914 1 94.19 143 GLN B CA 1
ATOM 3204 C C . GLN B 1 143 ? -23.234 20.094 12.789 1 94.19 143 GLN B C 1
ATOM 3206 O O . GLN B 1 143 ? -23.828 20.797 13.602 1 94.19 143 GLN B O 1
ATOM 3211 N N . ARG B 1 144 ? -22.531 20.578 11.859 1 90.38 144 ARG B N 1
ATOM 3212 C CA . ARG B 1 144 ? -22.422 22.016 11.625 1 90.38 144 ARG B CA 1
ATOM 3213 C C . ARG B 1 144 ? -23.094 22.406 10.312 1 90.38 144 ARG B C 1
ATOM 3215 O O . ARG B 1 144 ? -22.953 23.531 9.852 1 90.38 144 ARG B O 1
ATOM 3222 N N . GLY B 1 145 ? -23.75 21.484 9.641 1 91.12 145 GLY B N 1
ATOM 3223 C CA . GLY B 1 145 ? -24.562 21.781 8.461 1 91.12 145 GLY B CA 1
ATOM 3224 C C . GLY B 1 145 ? -23.75 21.766 7.176 1 91.12 145 GLY B C 1
ATOM 3225 O O . GLY B 1 145 ? -24.188 22.297 6.156 1 91.12 145 GLY B O 1
ATOM 3226 N N . ILE B 1 146 ? -22.547 21.25 7.227 1 90.31 146 ILE B N 1
ATOM 3227 C CA . ILE B 1 146 ? -21.734 21.141 6.016 1 90.31 146 ILE B CA 1
ATOM 3228 C C . ILE B 1 146 ? -21.172 19.719 5.902 1 90.31 146 ILE B C 1
ATOM 3230 O O . ILE B 1 146 ? -21.5 18.844 6.707 1 90.31 146 ILE B O 1
ATOM 3234 N N . LEU B 1 147 ? -20.422 19.422 4.812 1 93.94 147 LEU B N 1
ATOM 3235 C CA . LEU B 1 147 ? -19.766 18.141 4.629 1 93.94 147 LEU B CA 1
ATOM 3236 C C . LEU B 1 147 ? -18.25 18.281 4.77 1 93.94 147 LEU B C 1
ATOM 3238 O O . LEU B 1 147 ? -17.703 19.359 4.566 1 93.94 147 LEU B O 1
ATOM 3242 N N . PRO B 1 148 ? -17.594 17.156 5.117 1 95.12 148 PRO B N 1
ATOM 3243 C CA . PRO B 1 148 ? -16.141 17.188 4.938 1 95.12 148 PRO B CA 1
ATOM 3244 C C . PRO B 1 148 ? -15.727 17.391 3.479 1 95.12 148 PRO B C 1
ATOM 3246 O O . PRO B 1 148 ? -16.125 16.609 2.609 1 95.12 148 PRO B O 1
ATOM 3249 N N . PHE B 1 149 ? -14.977 18.406 3.189 1 92.38 149 PHE B N 1
ATOM 3250 C CA . PHE B 1 149 ? -14.711 18.688 1.784 1 92.38 149 PHE B CA 1
ATOM 3251 C C . PHE B 1 149 ? -13.211 18.75 1.521 1 92.38 149 PHE B C 1
ATOM 3253 O O . PHE B 1 149 ? -12.781 19.125 0.429 1 92.38 149 PHE B O 1
ATOM 3260 N N . GLY B 1 150 ? -12.422 18.344 2.559 1 94.38 150 GLY B N 1
ATOM 3261 C CA . GLY B 1 150 ? -10.977 18.234 2.383 1 94.38 150 GLY B CA 1
ATOM 3262 C C . GLY B 1 150 ? -10.523 16.859 1.976 1 94.38 150 GLY B C 1
ATOM 3263 O O . GLY B 1 150 ? -9.328 16.562 1.974 1 94.38 150 GLY B O 1
ATOM 3264 N N . GLY B 1 151 ? -11.484 15.93 1.697 1 96.75 151 GLY B N 1
ATOM 3265 C CA . GLY B 1 151 ? -11.117 14.648 1.123 1 96.75 151 GLY B CA 1
ATOM 3266 C C . GLY B 1 151 ? -11.438 13.477 2.031 1 96.75 151 GLY B C 1
ATOM 3267 O O . GLY B 1 151 ? -11.227 12.32 1.656 1 96.75 151 GLY B O 1
ATOM 3268 N N . ALA B 1 152 ? -12.016 13.695 3.182 1 97.69 152 ALA B N 1
ATOM 3269 C CA . ALA B 1 152 ? -12.266 12.617 4.133 1 97.69 152 ALA B CA 1
ATOM 3270 C C . ALA B 1 152 ? -13.297 11.633 3.596 1 97.69 152 ALA B C 1
ATOM 3272 O O . ALA B 1 152 ? -13.242 10.438 3.895 1 97.69 152 ALA B O 1
ATOM 3273 N N . THR B 1 153 ? -14.227 12.117 2.74 1 97.44 153 THR B N 1
ATOM 3274 C CA . THR B 1 153 ? -15.266 11.234 2.213 1 97.44 153 THR B CA 1
ATOM 3275 C C . THR B 1 153 ? -14.656 10.164 1.309 1 97.44 153 THR B C 1
ATOM 3277 O O . THR B 1 153 ? -15.312 9.172 0.987 1 97.44 153 THR B O 1
ATOM 3280 N N . VAL B 1 154 ? -13.375 10.352 0.967 1 97.19 154 VAL B N 1
ATOM 3281 C CA . VAL B 1 154 ? -12.688 9.406 0.096 1 97.19 154 VAL B CA 1
ATOM 3282 C C . VAL B 1 154 ? -11.586 8.688 0.876 1 97.19 154 VAL B C 1
ATOM 3284 O O . VAL B 1 154 ? -11.641 7.473 1.066 1 97.19 154 VAL B O 1
ATOM 3287 N N . ARG B 1 155 ? -10.68 9.461 1.465 1 98.06 155 ARG B N 1
ATOM 3288 C CA . ARG B 1 155 ? -9.469 8.891 2.051 1 98.06 155 ARG B CA 1
ATOM 3289 C C . ARG B 1 155 ? -9.773 8.195 3.369 1 98.06 155 ARG B C 1
ATOM 3291 O O . ARG B 1 155 ? -9.156 7.18 3.699 1 98.06 155 ARG B O 1
ATOM 3298 N N . PHE B 1 156 ? -10.75 8.789 4.145 1 98.06 156 PHE B N 1
ATOM 3299 C CA . PHE B 1 156 ? -11.164 8.133 5.383 1 98.06 156 PHE B CA 1
ATOM 3300 C C . PHE B 1 156 ? -11.766 6.766 5.098 1 98.06 156 PHE B C 1
ATOM 3302 O O . PHE B 1 156 ? -11.414 5.781 5.754 1 98.06 156 PHE B O 1
ATOM 3309 N N . VAL B 1 157 ? -12.578 6.676 4.137 1 96.75 157 VAL B N 1
ATOM 3310 C CA . VAL B 1 157 ? -13.273 5.449 3.762 1 96.75 157 VAL B CA 1
ATOM 3311 C C . VAL B 1 157 ? -12.273 4.43 3.225 1 96.75 157 VAL B C 1
ATOM 3313 O O . VAL B 1 157 ? -12.336 3.246 3.566 1 96.75 157 VAL B O 1
ATOM 3316 N N . GLN B 1 158 ? -11.375 4.902 2.457 1 95.81 158 GLN B N 1
ATOM 3317 C CA . GLN B 1 158 ? -10.359 4.004 1.902 1 95.81 158 GLN B CA 1
ATOM 3318 C C . GLN B 1 158 ? -9.508 3.395 3.006 1 95.81 158 GLN B C 1
ATOM 3320 O O . GLN B 1 158 ? -9.18 2.207 2.961 1 95.81 158 GLN B O 1
ATOM 3325 N N . ALA B 1 159 ? -9.188 4.133 3.955 1 96.94 159 ALA B N 1
ATOM 3326 C CA . ALA B 1 159 ? -8.289 3.697 5.02 1 96.94 159 ALA B CA 1
ATOM 3327 C C . ALA B 1 159 ? -9 2.758 5.988 1 96.94 159 ALA B C 1
ATOM 3329 O O . ALA B 1 159 ? -8.5 1.674 6.293 1 96.94 159 ALA B O 1
ATOM 3330 N N . ALA B 1 160 ? -10.195 3.133 6.41 1 97.25 160 ALA B N 1
ATOM 3331 C CA . ALA B 1 160 ? -10.852 2.473 7.535 1 97.25 160 ALA B CA 1
ATOM 3332 C C . ALA B 1 160 ? -11.805 1.38 7.047 1 97.25 160 ALA B C 1
ATOM 3334 O O . ALA B 1 160 ? -12.195 0.502 7.82 1 97.25 160 ALA B O 1
ATOM 3335 N N . GLY B 1 161 ? -12.164 1.467 5.773 1 96.5 161 GLY B N 1
ATOM 3336 C CA . GLY B 1 161 ? -13.305 0.708 5.297 1 96.5 161 GLY B CA 1
ATOM 3337 C C . GLY B 1 161 ? -14.633 1.421 5.516 1 96.5 161 GLY B C 1
ATOM 3338 O O . GLY B 1 161 ? -14.766 2.211 6.453 1 96.5 161 GLY B O 1
ATOM 3339 N N . TRP B 1 162 ? -15.625 1.065 4.793 1 95.06 162 TRP B N 1
ATOM 3340 C CA . TRP B 1 162 ? -16.891 1.781 4.707 1 95.06 162 TRP B CA 1
ATOM 3341 C C . TRP B 1 162 ? -17.609 1.791 6.055 1 95.06 162 TRP B C 1
ATOM 3343 O O . TRP B 1 162 ? -17.938 2.855 6.578 1 95.06 162 TRP B O 1
ATOM 3353 N N . ALA B 1 163 ? -17.719 0.681 6.711 1 95.94 163 ALA B N 1
ATOM 3354 C CA . ALA B 1 163 ? -18.562 0.542 7.902 1 95.94 163 ALA B CA 1
ATOM 3355 C C . ALA B 1 163 ? -17.969 1.315 9.078 1 95.94 163 ALA B C 1
ATOM 3357 O O . ALA B 1 163 ? -18.688 2.01 9.797 1 95.94 163 ALA B O 1
ATOM 3358 N N . LYS B 1 164 ? -16.656 1.24 9.211 1 97.56 164 LYS B N 1
ATOM 3359 C CA . LYS B 1 164 ? -16.016 1.933 10.32 1 97.56 164 LYS B CA 1
ATOM 3360 C C . LYS B 1 164 ? -15.961 3.438 10.078 1 97.56 164 LYS B C 1
ATOM 3362 O O . LYS B 1 164 ? -16.219 4.23 10.984 1 97.56 164 LYS B O 1
ATOM 3367 N N . ALA B 1 165 ? -15.672 3.834 8.859 1 97.88 165 ALA B N 1
ATOM 3368 C CA . ALA B 1 165 ? -15.562 5.25 8.516 1 97.88 165 ALA B CA 1
ATOM 3369 C C . ALA B 1 165 ? -16.906 5.961 8.703 1 97.88 165 ALA B C 1
ATOM 3371 O O . ALA B 1 165 ? -16.953 7.066 9.25 1 97.88 165 ALA B O 1
ATOM 3372 N N . MET B 1 166 ? -17.969 5.305 8.266 1 97.44 166 MET B N 1
ATOM 3373 C CA . MET B 1 166 ? -19.25 5.988 8.164 1 97.44 166 MET B CA 1
ATOM 3374 C C . MET B 1 166 ? -19.828 6.266 9.547 1 97.44 166 MET B C 1
ATOM 3376 O O . MET B 1 166 ? -20.547 7.254 9.734 1 97.44 166 MET B O 1
ATOM 3380 N N . LYS B 1 167 ? -19.453 5.465 10.539 1 98.19 167 LYS B N 1
ATOM 3381 C CA . LYS B 1 167 ? -19.859 5.785 11.906 1 98.19 167 LYS B CA 1
ATOM 3382 C C . LYS B 1 167 ? -19.438 7.199 12.289 1 98.19 167 LYS B C 1
ATOM 3384 O O . LYS B 1 167 ? -20.234 7.969 12.828 1 98.19 167 LYS B O 1
ATOM 3389 N N . TYR B 1 168 ? -18.281 7.516 11.922 1 98.19 168 TYR B N 1
ATOM 3390 C CA . TYR B 1 168 ? -17.719 8.781 12.383 1 98.19 168 TYR B CA 1
ATOM 3391 C C . TYR B 1 168 ? -18.047 9.906 11.422 1 98.19 168 TYR B C 1
ATOM 3393 O O . TYR B 1 168 ? -18.344 11.031 11.844 1 98.19 168 TYR B O 1
ATOM 3401 N N . VAL B 1 169 ? -18.078 9.664 10.117 1 98.12 169 VAL B N 1
ATOM 3402 C CA . VAL B 1 169 ? -18.328 10.688 9.102 1 98.12 169 VAL B CA 1
ATOM 3403 C C . VAL B 1 169 ? -19.797 11.133 9.172 1 98.12 169 VAL B C 1
ATOM 3405 O O . VAL B 1 169 ? -20.094 12.312 8.961 1 98.12 169 VAL B O 1
ATOM 3408 N N . LEU B 1 170 ? -20.672 10.211 9.555 1 97.75 170 LEU B N 1
ATOM 3409 C CA . LEU B 1 170 ? -22.094 10.531 9.492 1 97.75 170 LEU B CA 1
ATOM 3410 C C . LEU B 1 170 ? -22.594 11.039 10.836 1 97.75 170 LEU B C 1
ATOM 3412 O O . LEU B 1 170 ? -23.625 11.703 10.906 1 97.75 170 LEU B O 1
ATOM 3416 N N . THR B 1 171 ? -21.859 10.688 11.984 1 97.31 171 THR B N 1
ATOM 3417 C CA . THR B 1 171 ? -22.344 11.086 13.305 1 97.31 171 THR B CA 1
ATOM 3418 C C . THR B 1 171 ? -21.516 12.25 13.844 1 97.31 171 THR B C 1
ATOM 3420 O O . THR B 1 171 ? -22.016 13.039 14.656 1 97.31 171 THR B O 1
ATOM 3423 N N . GLY B 1 172 ? -20.266 12.297 13.438 1 97.62 172 GLY B N 1
ATOM 3424 C CA . GLY B 1 172 ? -19.344 13.258 14.039 1 97.62 172 GLY B CA 1
ATOM 3425 C C . GLY B 1 172 ? -18.859 12.836 15.406 1 97.62 172 GLY B C 1
ATOM 3426 O O . GLY B 1 172 ? -18.359 13.664 16.172 1 97.62 172 GLY B O 1
ATOM 3427 N N . ASP B 1 173 ? -18.969 11.516 15.766 1 97.88 173 ASP B N 1
ATOM 3428 C CA . ASP B 1 173 ? -18.562 11.008 17.078 1 97.88 173 ASP B CA 1
ATOM 3429 C C . ASP B 1 173 ? -17.062 11.164 17.281 1 97.88 173 ASP B C 1
ATOM 3431 O O . ASP B 1 173 ? -16.281 11.125 16.312 1 97.88 173 ASP B O 1
ATOM 3435 N N . LEU B 1 174 ? -16.766 11.305 18.531 1 98.31 174 LEU B N 1
ATOM 3436 C CA . LEU B 1 174 ? -15.359 11.375 18.906 1 98.31 174 LEU B CA 1
ATOM 3437 C C . LEU B 1 174 ? -14.703 10 18.828 1 98.31 174 LEU B C 1
ATOM 3439 O O . LEU B 1 174 ? -15.352 8.984 19.062 1 98.31 174 LEU B O 1
ATOM 3443 N N . PHE B 1 175 ? -13.445 9.953 18.438 1 98.44 175 PHE B N 1
ATOM 3444 C CA . PHE B 1 175 ? -12.586 8.781 18.578 1 98.44 175 PHE B CA 1
ATOM 3445 C C . PHE B 1 175 ? -11.156 9.195 18.891 1 98.44 175 PHE B C 1
ATOM 3447 O O . PHE B 1 175 ? -10.812 10.383 18.828 1 98.44 175 PHE B O 1
ATOM 3454 N N . TYR B 1 176 ? -10.312 8.234 19.234 1 98.62 176 TYR B N 1
ATOM 3455 C CA . TYR B 1 176 ? -9.016 8.57 19.828 1 98.62 176 TYR B CA 1
ATOM 3456 C C . TYR B 1 176 ? -7.891 7.836 19.109 1 98.62 176 TYR B C 1
ATOM 3458 O O . TYR B 1 176 ? -8.133 7.102 18.141 1 98.62 176 TYR B O 1
ATOM 3466 N N . ALA B 1 177 ? -6.715 8.078 19.531 1 98.56 177 ALA B N 1
ATOM 3467 C CA . ALA B 1 177 ? -5.504 7.703 18.812 1 98.56 177 ALA B CA 1
ATOM 3468 C C . ALA B 1 177 ? -5.473 6.203 18.531 1 98.56 177 ALA B C 1
ATOM 3470 O O . ALA B 1 177 ? -5.164 5.781 17.406 1 98.56 177 ALA B O 1
ATOM 3471 N N . GLN B 1 178 ? -5.781 5.379 19.484 1 98.06 178 GLN B N 1
ATOM 3472 C CA . GLN B 1 178 ? -5.719 3.934 19.297 1 98.06 178 GLN B CA 1
ATOM 3473 C C . GLN B 1 178 ? -6.75 3.463 18.281 1 98.06 178 GLN B C 1
ATOM 3475 O O . GLN B 1 178 ? -6.449 2.623 17.422 1 98.06 178 GLN B O 1
ATOM 3480 N N . THR B 1 179 ? -7.949 4 18.406 1 98.31 179 THR B N 1
ATOM 3481 C CA . THR B 1 179 ? -8.984 3.684 17.438 1 98.31 179 THR B CA 1
ATOM 3482 C C . THR B 1 179 ? -8.555 4.117 16.031 1 98.31 179 THR B C 1
ATOM 3484 O O . THR B 1 179 ? -8.758 3.387 15.062 1 98.31 179 THR B O 1
ATOM 3487 N N . ALA B 1 180 ? -7.973 5.32 15.906 1 98.62 180 ALA B N 1
ATOM 3488 C CA . ALA B 1 180 ? -7.48 5.824 14.625 1 98.62 180 ALA B CA 1
ATOM 3489 C C . ALA B 1 180 ? -6.43 4.887 14.039 1 98.62 180 ALA B C 1
ATOM 3491 O O . ALA B 1 180 ? -6.414 4.645 12.828 1 98.62 180 ALA B O 1
ATOM 3492 N N . TYR B 1 181 ? -5.559 4.371 14.906 1 98.25 181 TYR B N 1
ATOM 3493 C CA . TYR B 1 181 ? -4.535 3.424 14.484 1 98.25 181 TYR B CA 1
ATOM 3494 C C . TYR B 1 181 ? -5.164 2.141 13.953 1 98.25 181 TYR B C 1
ATOM 3496 O O . TYR B 1 181 ? -4.785 1.647 12.891 1 98.25 181 TYR B O 1
ATOM 3504 N N . GLU B 1 182 ? -6.117 1.628 14.625 1 96.81 182 GLU B N 1
ATOM 3505 C CA . GLU B 1 182 ? -6.781 0.387 14.242 1 96.81 182 GLU B CA 1
ATOM 3506 C C . GLU B 1 182 ? -7.535 0.549 12.93 1 96.81 182 GLU B C 1
ATOM 3508 O O . GLU B 1 182 ? -7.688 -0.413 12.172 1 96.81 182 GLU B O 1
ATOM 3513 N N . MET B 1 183 ? -7.945 1.82 12.664 1 97.44 183 MET B N 1
ATOM 3514 C CA . MET B 1 183 ? -8.68 2.1 11.438 1 97.44 183 MET B CA 1
ATOM 3515 C C . MET B 1 183 ? -7.73 2.48 10.305 1 97.44 183 MET B C 1
ATOM 3517 O O . MET B 1 183 ? -8.164 2.922 9.242 1 97.44 183 MET B O 1
ATOM 3521 N N . ASN B 1 184 ? -6.43 2.436 10.539 1 97.25 184 ASN B N 1
ATOM 3522 C CA . ASN B 1 184 ? -5.395 2.693 9.547 1 97.25 184 ASN B CA 1
ATOM 3523 C C . ASN B 1 184 ? -5.348 4.168 9.156 1 97.25 184 ASN B C 1
ATOM 3525 O O . ASN B 1 184 ? -4.871 4.512 8.07 1 97.25 184 ASN B O 1
ATOM 3529 N N . LEU B 1 185 ? -5.852 5.051 10.008 1 98.25 185 LEU B N 1
ATOM 3530 C CA . LEU B 1 185 ? -5.789 6.488 9.758 1 98.25 185 LEU B CA 1
ATOM 3531 C C . LEU B 1 185 ? -4.434 7.051 10.18 1 98.25 185 LEU B C 1
ATOM 3533 O O . LEU B 1 185 ? -4 8.086 9.664 1 98.25 185 LEU B O 1
ATOM 3537 N N . VAL B 1 186 ? -3.838 6.309 11.109 1 98.06 186 VAL B N 1
ATOM 3538 C CA . VAL B 1 186 ? -2.574 6.719 11.711 1 98.06 186 VAL B CA 1
ATOM 3539 C C . VAL B 1 186 ? -1.539 5.609 11.555 1 98.06 186 VAL B C 1
ATOM 3541 O O . VAL B 1 186 ? -1.865 4.426 11.664 1 98.06 186 VAL B O 1
ATOM 3544 N N . THR B 1 187 ? -0.288 6.055 11.328 1 98.31 187 THR B N 1
ATOM 3545 C CA . THR B 1 187 ? 0.804 5.109 11.102 1 98.31 187 THR B CA 1
ATOM 3546 C C . THR B 1 187 ? 1.321 4.559 12.43 1 98.31 187 THR B C 1
ATOM 3548 O O . THR B 1 187 ? 1.582 3.361 12.547 1 98.31 187 THR B O 1
ATOM 3551 N N . GLU B 1 188 ? 1.524 5.41 13.375 1 98.12 188 GLU B N 1
ATOM 3552 C CA . GLU B 1 188 ? 2.033 5.074 14.703 1 98.12 188 GLU B CA 1
ATOM 3553 C C . GLU B 1 188 ? 1.39 5.945 15.781 1 98.12 188 GLU B C 1
ATOM 3555 O O . GLU B 1 188 ? 1.048 7.102 15.523 1 98.12 188 GLU B O 1
ATOM 3560 N N . VAL B 1 189 ? 1.249 5.336 16.969 1 98.69 189 VAL B N 1
ATOM 3561 C CA . VAL B 1 189 ? 0.856 6.07 18.172 1 98.69 189 VAL B CA 1
ATOM 3562 C C . VAL B 1 189 ? 2 6.062 19.188 1 98.69 189 VAL B C 1
ATOM 3564 O O . VAL B 1 189 ? 2.566 5.008 19.484 1 98.69 189 VAL B O 1
ATOM 3567 N N . VAL B 1 190 ? 2.361 7.254 19.609 1 98.69 190 VAL B N 1
ATOM 3568 C CA . VAL B 1 190 ? 3.471 7.352 20.547 1 98.69 190 VAL B CA 1
ATOM 3569 C C . VAL B 1 190 ? 3.008 8.062 21.828 1 98.69 190 VAL B C 1
ATOM 3571 O O . VAL B 1 190 ? 1.935 8.664 21.844 1 98.69 190 VAL B O 1
ATOM 3574 N N . GLU B 1 191 ? 3.881 8 22.891 1 97.69 191 GLU B N 1
ATOM 3575 C CA . GLU B 1 191 ? 3.58 8.625 24.188 1 97.69 191 GLU B CA 1
ATOM 3576 C C . GLU B 1 191 ? 4.52 9.797 24.453 1 97.69 191 GLU B C 1
ATOM 3578 O O . GLU B 1 191 ? 5.41 10.086 23.656 1 97.69 191 GLU B O 1
ATOM 3583 N N . ASP B 1 192 ? 4.246 10.555 25.516 1 95.06 192 ASP B N 1
ATOM 3584 C CA . ASP B 1 192 ? 5.145 11.516 26.156 1 95.06 192 ASP B CA 1
ATOM 3585 C C . ASP B 1 192 ? 5.48 12.664 25.203 1 95.06 192 ASP B C 1
ATOM 3587 O O . ASP B 1 192 ? 6.621 13.125 25.172 1 95.06 192 ASP B O 1
ATOM 3591 N N . ASN B 1 193 ? 4.539 13.031 24.359 1 96.12 193 ASN B N 1
ATOM 3592 C CA . ASN B 1 193 ? 4.711 14.164 23.453 1 96.12 193 ASN B CA 1
ATOM 3593 C C . ASN B 1 193 ? 5.891 13.945 22.516 1 96.12 193 ASN B C 1
ATOM 3595 O O . ASN B 1 193 ? 6.641 14.883 22.219 1 96.12 193 ASN B O 1
ATOM 3599 N N . GLN B 1 194 ? 6.059 12.703 22.031 1 98.19 194 GLN B N 1
ATOM 3600 C CA . GLN B 1 194 ? 7.188 12.352 21.172 1 98.19 194 GLN B CA 1
ATOM 3601 C C . GLN B 1 194 ? 6.777 12.312 19.703 1 98.19 194 GLN B C 1
ATOM 3603 O O . GLN B 1 194 ? 7.562 11.906 18.844 1 98.19 194 GLN B O 1
ATOM 3608 N N . GLN B 1 195 ? 5.574 12.758 19.391 1 98.69 195 GLN B N 1
ATOM 3609 C CA . GLN B 1 195 ? 5.078 12.594 18.031 1 98.69 195 GLN B CA 1
ATOM 3610 C C . GLN B 1 195 ? 5.934 13.359 17.031 1 98.69 195 GLN B C 1
ATOM 3612 O O . GLN B 1 195 ? 6.195 12.883 15.93 1 98.69 195 GLN B O 1
ATOM 3617 N N . LEU B 1 196 ? 6.355 14.578 17.391 1 98.75 196 LEU B N 1
ATOM 3618 C CA . LEU B 1 196 ? 7.184 15.352 16.469 1 98.75 196 LEU B CA 1
ATOM 3619 C C . LEU B 1 196 ? 8.562 14.719 16.312 1 98.75 196 LEU B C 1
ATOM 3621 O O . LEU B 1 196 ? 9.07 14.586 15.203 1 98.75 196 LEU B O 1
ATOM 3625 N N . THR B 1 197 ? 9.203 14.32 17.422 1 98.75 197 THR B N 1
ATOM 3626 C CA . THR B 1 197 ? 10.508 13.672 17.375 1 98.75 197 THR B CA 1
ATOM 3627 C C . THR B 1 197 ? 10.469 12.43 16.5 1 98.75 197 THR B C 1
ATOM 3629 O O . THR B 1 197 ? 11.336 12.234 15.648 1 98.75 197 THR B O 1
ATOM 3632 N N . ARG B 1 198 ? 9.461 11.625 16.703 1 98.75 198 ARG B N 1
ATOM 3633 C CA . ARG B 1 198 ? 9.305 10.398 15.922 1 98.75 198 ARG B CA 1
ATOM 3634 C C . ARG B 1 198 ? 9.055 10.711 14.445 1 98.75 198 ARG B C 1
ATOM 3636 O O . ARG B 1 198 ? 9.602 10.047 13.562 1 98.75 198 ARG B O 1
ATOM 3643 N N . ALA B 1 199 ? 8.227 11.703 14.156 1 98.88 199 ALA B N 1
ATOM 3644 C CA . ALA B 1 199 ? 7.965 12.125 12.781 1 98.88 199 ALA B CA 1
ATOM 3645 C C . ALA B 1 199 ? 9.25 12.57 12.094 1 98.88 199 ALA B C 1
ATOM 3647 O O . ALA B 1 199 ? 9.484 12.242 10.93 1 98.88 199 ALA B O 1
ATOM 3648 N N . ILE B 1 200 ? 10.055 13.297 12.797 1 98.81 200 ILE B N 1
ATOM 3649 C CA . ILE B 1 200 ? 11.312 13.781 12.234 1 98.81 200 ILE B CA 1
ATOM 3650 C C . ILE B 1 200 ? 12.234 12.602 11.953 1 98.81 200 ILE B C 1
ATOM 3652 O O . ILE B 1 200 ? 12.906 12.562 10.914 1 98.81 200 ILE B O 1
ATOM 3656 N N . GLU B 1 201 ? 12.281 11.625 12.852 1 98.62 201 GLU B N 1
ATOM 3657 C CA . GLU B 1 201 ? 13.078 10.43 12.625 1 98.62 201 GLU B CA 1
ATOM 3658 C C . GLU B 1 201 ? 12.672 9.719 11.336 1 98.62 201 GLU B C 1
ATOM 3660 O O . GLU B 1 201 ? 13.523 9.312 10.547 1 98.62 201 GLU B O 1
ATOM 3665 N N . LEU B 1 202 ? 11.406 9.586 11.141 1 98.56 202 LEU B N 1
ATOM 3666 C CA . LEU B 1 202 ? 10.898 8.93 9.945 1 98.56 202 LEU B CA 1
ATOM 3667 C C . LEU B 1 202 ? 11.203 9.758 8.703 1 98.56 202 LEU B C 1
ATOM 3669 O O . LEU B 1 202 ? 11.578 9.219 7.66 1 98.56 202 LEU B O 1
ATOM 3673 N N . ALA B 1 203 ? 11.039 11.07 8.812 1 98.81 203 ALA B N 1
ATOM 3674 C CA . ALA B 1 203 ? 11.375 11.961 7.711 1 98.81 203 ALA B CA 1
ATOM 3675 C C . ALA B 1 203 ? 12.844 11.836 7.328 1 98.81 203 ALA B C 1
ATOM 3677 O O . ALA B 1 203 ? 13.195 11.875 6.145 1 98.81 203 ALA B O 1
ATOM 3678 N N . GLU B 1 204 ? 13.695 11.688 8.32 1 98.25 204 GLU B N 1
ATOM 3679 C CA . GLU B 1 204 ? 15.125 11.531 8.078 1 98.25 204 GLU B CA 1
ATOM 3680 C C . GLU B 1 204 ? 15.422 10.227 7.328 1 98.25 204 GLU B C 1
ATOM 3682 O O . GLU B 1 204 ? 16.25 10.203 6.426 1 98.25 204 GLU B O 1
ATOM 3687 N N . ARG B 1 205 ? 14.758 9.211 7.707 1 97.12 205 ARG B N 1
ATOM 3688 C CA . ARG B 1 205 ? 14.922 7.941 7.004 1 97.12 205 ARG B CA 1
ATOM 3689 C C . ARG B 1 205 ? 14.508 8.07 5.543 1 97.12 205 ARG B C 1
ATOM 3691 O O . ARG B 1 205 ? 15.195 7.566 4.652 1 97.12 205 ARG B O 1
ATOM 3698 N N . ILE B 1 206 ? 13.398 8.734 5.27 1 98.38 206 ILE B N 1
ATOM 3699 C CA . ILE B 1 206 ? 12.93 8.953 3.908 1 98.38 206 ILE B CA 1
ATOM 3700 C C . ILE B 1 206 ? 13.93 9.805 3.141 1 98.38 206 ILE B C 1
ATOM 3702 O O . ILE B 1 206 ? 14.273 9.5 1.996 1 98.38 206 ILE B O 1
ATOM 3706 N N . ALA B 1 207 ? 14.406 10.828 3.822 1 97.88 207 ALA B N 1
ATOM 3707 C CA . ALA B 1 207 ? 15.312 11.781 3.18 1 97.88 207 ALA B CA 1
ATOM 3708 C C . ALA B 1 207 ? 16.641 11.125 2.832 1 97.88 207 ALA B C 1
ATOM 3710 O O . ALA B 1 207 ? 17.375 11.602 1.959 1 97.88 207 ALA B O 1
ATOM 3711 N N . ASN B 1 208 ? 17 10.047 3.527 1 96.19 208 ASN B N 1
ATOM 3712 C CA . ASN B 1 208 ? 18.25 9.336 3.277 1 96.19 208 ASN B CA 1
ATOM 3713 C C . ASN B 1 208 ? 18.109 8.344 2.125 1 96.19 208 ASN B C 1
ATOM 3715 O O . ASN B 1 208 ? 19.109 7.844 1.606 1 96.19 208 ASN B O 1
ATOM 3719 N N . ALA B 1 209 ? 16.891 8.07 1.702 1 97.06 209 ALA B N 1
ATOM 3720 C CA . ALA B 1 209 ? 16.656 7.23 0.529 1 97.06 209 ALA B CA 1
ATOM 3721 C C . ALA B 1 209 ? 16.844 8.031 -0.76 1 97.06 209 ALA B C 1
ATOM 3723 O O . ALA B 1 209 ? 17.062 9.242 -0.722 1 97.06 209 ALA B O 1
ATOM 3724 N N . ALA B 1 210 ? 16.891 7.305 -1.898 1 97.12 210 ALA B N 1
ATOM 3725 C CA . ALA B 1 210 ? 17.078 7.977 -3.182 1 97.12 210 ALA B CA 1
ATOM 3726 C C . ALA B 1 210 ? 15.867 8.836 -3.531 1 97.12 210 ALA B C 1
ATOM 3728 O O . ALA B 1 210 ? 14.773 8.312 -3.76 1 97.12 210 ALA B O 1
ATOM 3729 N N . PRO B 1 211 ? 16.062 10.133 -3.633 1 97.31 211 PRO B N 1
ATOM 3730 C CA . PRO B 1 211 ? 14.914 11.031 -3.75 1 97.31 211 PRO B CA 1
ATOM 3731 C C . PRO B 1 211 ? 14.094 10.773 -5.012 1 97.31 211 PRO B C 1
ATOM 3733 O O . PRO B 1 211 ? 12.859 10.82 -4.965 1 97.31 211 PRO B O 1
ATOM 3736 N N . LEU B 1 212 ? 14.719 10.469 -6.102 1 97.12 212 LEU B N 1
ATOM 3737 C CA . LEU B 1 212 ? 13.984 10.234 -7.34 1 97.12 212 LEU B CA 1
ATOM 3738 C C . LEU B 1 212 ? 13.18 8.938 -7.25 1 97.12 212 LEU B C 1
ATOM 3740 O O . LEU B 1 212 ? 12.062 8.859 -7.773 1 97.12 212 LEU B O 1
ATOM 3744 N N . ALA B 1 213 ? 13.758 7.934 -6.633 1 97.81 213 ALA B N 1
ATOM 3745 C CA . ALA B 1 213 ? 13.055 6.664 -6.438 1 97.81 213 ALA B CA 1
ATOM 3746 C C . ALA B 1 213 ? 11.852 6.84 -5.512 1 97.81 213 ALA B C 1
ATOM 3748 O O . ALA B 1 213 ? 10.781 6.281 -5.766 1 97.81 213 ALA B O 1
ATOM 3749 N N . VAL B 1 214 ? 11.992 7.641 -4.477 1 98.44 214 VAL B N 1
ATOM 3750 C CA . VAL B 1 214 ? 10.922 7.934 -3.531 1 98.44 214 VAL B CA 1
ATOM 3751 C C . VAL B 1 214 ? 9.781 8.648 -4.25 1 98.44 214 VAL B C 1
ATOM 3753 O O . VAL B 1 214 ? 8.609 8.273 -4.102 1 98.44 214 VAL B O 1
ATOM 3756 N N . GLN B 1 215 ? 10.117 9.602 -5.047 1 98.25 215 GLN B N 1
ATOM 3757 C CA . GLN B 1 215 ? 9.117 10.352 -5.797 1 98.25 215 GLN B CA 1
ATOM 3758 C C . GLN B 1 215 ? 8.391 9.461 -6.797 1 98.25 215 GLN B C 1
ATOM 3760 O O . GLN B 1 215 ? 7.176 9.57 -6.973 1 98.25 215 GLN B O 1
ATOM 3765 N N . ALA B 1 216 ? 9.125 8.586 -7.449 1 97.94 216 ALA B N 1
ATOM 3766 C CA . ALA B 1 216 ? 8.523 7.676 -8.414 1 97.94 216 ALA B CA 1
ATOM 3767 C C . ALA B 1 216 ? 7.559 6.711 -7.734 1 97.94 216 ALA B C 1
ATOM 3769 O O . ALA B 1 216 ? 6.477 6.438 -8.25 1 97.94 216 ALA B O 1
ATOM 3770 N N . ALA B 1 217 ? 7.977 6.195 -6.598 1 98.19 217 ALA B N 1
ATOM 3771 C CA . ALA B 1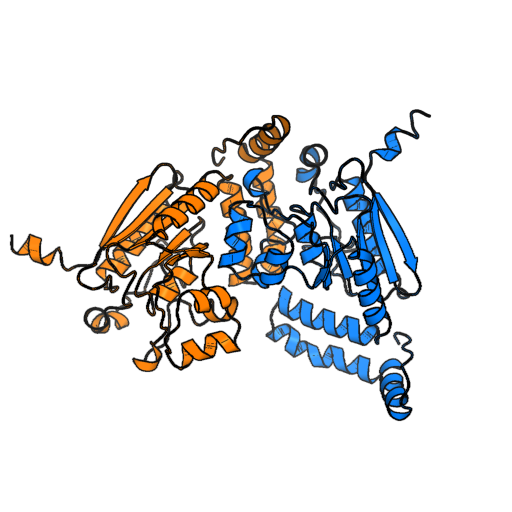 217 ? 7.105 5.297 -5.844 1 98.19 217 ALA B CA 1
ATOM 3772 C C . ALA B 1 217 ? 5.812 6 -5.441 1 98.19 217 ALA B C 1
ATOM 3774 O O . ALA B 1 217 ? 4.723 5.441 -5.594 1 98.19 217 ALA B O 1
ATOM 3775 N N . LEU B 1 218 ? 5.906 7.211 -4.961 1 97.94 218 LEU B N 1
ATOM 3776 C CA . LEU B 1 218 ? 4.738 7.992 -4.57 1 97.94 218 LEU B CA 1
ATOM 3777 C C . LEU B 1 218 ? 3.846 8.281 -5.773 1 97.94 218 LEU B C 1
ATOM 3779 O O . LEU B 1 218 ? 2.621 8.195 -5.68 1 97.94 218 LEU B O 1
ATOM 3783 N N . HIS B 1 219 ? 4.496 8.648 -6.84 1 97.81 219 HIS B N 1
ATOM 3784 C CA . HIS B 1 219 ? 3.738 8.938 -8.055 1 97.81 219 HIS B CA 1
ATOM 3785 C C . HIS B 1 219 ? 2.889 7.746 -8.477 1 97.81 219 HIS B C 1
ATOM 3787 O O . HIS B 1 219 ? 1.698 7.895 -8.758 1 97.81 219 HIS B O 1
ATOM 3793 N N . SER B 1 220 ? 3.498 6.598 -8.492 1 98.19 220 SER B N 1
ATOM 3794 C CA . SER B 1 220 ? 2.773 5.387 -8.867 1 98.19 220 SER B CA 1
ATOM 3795 C C . SER B 1 220 ? 1.608 5.125 -7.922 1 98.19 220 SER B C 1
ATOM 3797 O O . SER B 1 220 ? 0.497 4.828 -8.367 1 98.19 220 SER B O 1
ATOM 3799 N N . ALA B 1 221 ? 1.821 5.227 -6.68 1 98 221 ALA B N 1
ATOM 3800 C CA . ALA B 1 221 ? 0.774 5.004 -5.688 1 98 221 ALA B CA 1
ATOM 3801 C C . ALA B 1 221 ? -0.359 6.016 -5.848 1 98 221 ALA B C 1
ATOM 3803 O O . ALA B 1 221 ? -1.536 5.652 -5.781 1 98 221 ALA B O 1
ATOM 3804 N N . HIS B 1 222 ? -0.011 7.277 -6.094 1 96.75 222 HIS B N 1
ATOM 3805 C CA . HIS B 1 222 ? -1.017 8.312 -6.297 1 96.75 222 HIS B CA 1
ATOM 3806 C C . HIS B 1 222 ? -1.836 8.047 -7.555 1 96.75 222 HIS B C 1
ATOM 3808 O O . HIS B 1 222 ? -3.047 8.281 -7.574 1 96.75 222 HIS B O 1
ATOM 3814 N N . GLN B 1 223 ? -1.183 7.582 -8.602 1 96.12 223 GLN B N 1
ATOM 3815 C CA . GLN B 1 223 ? -1.896 7.285 -9.836 1 96.12 223 GLN B CA 1
ATOM 3816 C C . GLN B 1 223 ? -2.941 6.191 -9.617 1 96.12 223 GLN B C 1
ATOM 3818 O O . GLN B 1 223 ? -4.066 6.297 -10.109 1 96.12 223 GLN B O 1
ATOM 3823 N N . ALA B 1 224 ? -2.516 5.211 -8.922 1 96.75 224 ALA B N 1
ATOM 3824 C CA . ALA B 1 224 ? -3.465 4.137 -8.633 1 96.75 224 ALA B CA 1
ATOM 3825 C C . ALA B 1 224 ? -4.656 4.66 -7.832 1 96.75 224 ALA B C 1
ATOM 3827 O O . ALA B 1 224 ? -5.801 4.297 -8.109 1 96.75 224 ALA B O 1
ATOM 3828 N N . PHE B 1 225 ? -4.41 5.484 -6.883 1 94.56 225 PHE B N 1
ATOM 3829 C CA . PHE B 1 225 ? -5.441 6.035 -6.012 1 94.56 225 PHE B CA 1
ATOM 3830 C C . PHE B 1 225 ? -6.379 6.949 -6.789 1 94.56 225 PHE B C 1
ATOM 3832 O O . PHE B 1 225 ? -7.602 6.84 -6.672 1 94.56 225 PHE B O 1
ATOM 3839 N N . LEU B 1 226 ? -5.82 7.828 -7.566 1 94.38 226 LEU B N 1
ATOM 3840 C CA . LEU B 1 226 ? -6.598 8.883 -8.203 1 94.38 226 LEU B CA 1
ATOM 3841 C C . LEU B 1 226 ? -7.242 8.383 -9.492 1 94.38 226 LEU B C 1
ATOM 3843 O O . LEU B 1 226 ? -8.281 8.891 -9.914 1 94.38 226 LEU B O 1
ATOM 3847 N N . GLN B 1 227 ? -6.664 7.434 -10.125 1 94.94 227 GLN B N 1
ATOM 3848 C CA . GLN B 1 227 ? -7.18 6.902 -11.383 1 94.94 227 GLN B CA 1
ATOM 3849 C C . GLN B 1 227 ? -7.551 5.43 -11.242 1 94.94 227 GLN B C 1
ATOM 3851 O O . GLN B 1 227 ? -8.609 5.098 -10.703 1 94.94 227 GLN B O 1
ATOM 3856 N N . SER B 1 228 ? -6.527 4.496 -11.531 1 95.5 228 SER B N 1
ATOM 3857 C CA . SER B 1 228 ? -6.754 3.061 -11.375 1 95.5 228 SER B CA 1
ATOM 3858 C C . SER B 1 228 ? -5.434 2.299 -11.305 1 95.5 228 SER B C 1
ATOM 3860 O O . SER B 1 228 ? -4.402 2.789 -11.766 1 95.5 228 SER B O 1
ATOM 3862 N N . PRO B 1 229 ? -5.512 1.113 -10.75 1 95.94 229 PRO B N 1
ATOM 3863 C CA . PRO B 1 229 ? -4.328 0.247 -10.789 1 95.94 229 PRO B CA 1
ATOM 3864 C C . PRO B 1 229 ? -3.832 -0.01 -12.203 1 95.94 229 PRO B C 1
ATOM 3866 O O . PRO B 1 229 ? -2.621 -0.054 -12.438 1 95.94 229 PRO B O 1
ATOM 3869 N N . GLU B 1 230 ? -4.695 -0.168 -13.117 1 95.38 230 GLU B N 1
ATOM 3870 C CA . GLU B 1 230 ? -4.316 -0.411 -14.508 1 95.38 230 GLU B CA 1
ATOM 3871 C C . GLU B 1 230 ? -3.459 0.728 -15.055 1 95.38 230 GLU B C 1
ATOM 3873 O O . GLU B 1 230 ? -2.436 0.487 -15.695 1 95.38 230 GLU B O 1
ATOM 3878 N N . VAL B 1 231 ? -3.861 1.963 -14.758 1 95.88 231 VAL B N 1
ATOM 3879 C CA . VAL B 1 231 ? -3.119 3.133 -15.219 1 95.88 231 VAL B CA 1
ATOM 3880 C C . VAL B 1 231 ? -1.747 3.17 -14.547 1 95.88 231 VAL B C 1
ATOM 3882 O O . VAL B 1 231 ? -0.735 3.43 -15.203 1 95.88 231 VAL B O 1
ATOM 3885 N N . ALA B 1 232 ? -1.706 2.881 -13.281 1 97.19 232 ALA B N 1
ATOM 3886 C CA . ALA B 1 232 ? -0.45 2.881 -12.531 1 97.19 232 ALA B CA 1
ATOM 3887 C C . ALA B 1 232 ? 0.5 1.809 -13.062 1 97.19 232 ALA B C 1
ATOM 3889 O O . ALA B 1 232 ? 1.686 2.072 -13.273 1 97.19 232 ALA B O 1
ATOM 3890 N N . PHE B 1 233 ? 0.022 0.613 -13.305 1 95.31 233 PHE B N 1
ATOM 3891 C CA . PHE B 1 233 ? 0.84 -0.485 -13.805 1 95.31 233 PHE B CA 1
ATOM 3892 C C . PHE B 1 233 ? 1.395 -0.159 -15.188 1 95.31 233 PHE B C 1
ATOM 3894 O O . PHE B 1 233 ? 2.57 -0.409 -15.469 1 95.31 233 PHE B O 1
ATOM 3901 N N . ALA B 1 234 ? 0.608 0.431 -16.016 1 93.94 234 ALA B N 1
ATOM 3902 C CA . ALA B 1 234 ? 1.013 0.759 -17.391 1 93.94 234 ALA B CA 1
ATOM 3903 C C . ALA B 1 234 ? 2.139 1.788 -17.391 1 93.94 234 ALA B C 1
ATOM 3905 O O . ALA B 1 234 ? 2.9 1.877 -18.359 1 93.94 234 ALA B O 1
ATOM 3906 N N . ASN B 1 235 ? 2.268 2.539 -16.297 1 95.38 235 ASN B N 1
ATOM 3907 C CA . ASN B 1 235 ? 3.238 3.627 -16.25 1 95.38 235 ASN B CA 1
ATOM 3908 C C . ASN B 1 235 ? 4.512 3.211 -15.523 1 95.38 235 ASN B C 1
ATOM 3910 O O . ASN B 1 235 ? 5.457 3.996 -15.414 1 95.38 235 ASN B O 1
ATOM 3914 N N . LEU B 1 236 ? 4.574 2.029 -14.961 1 94.31 236 LEU B N 1
ATOM 3915 C CA . LEU B 1 236 ? 5.691 1.604 -14.117 1 94.31 236 LEU B CA 1
ATOM 3916 C C . LEU B 1 236 ? 7 1.638 -14.898 1 94.31 236 LEU B C 1
ATOM 3918 O O . LEU B 1 236 ? 8.016 2.119 -14.391 1 94.31 236 LEU B O 1
ATOM 3922 N N . GLN B 1 237 ? 6.988 1.169 -16.109 1 90.44 237 GLN B N 1
ATOM 3923 C CA . GLN B 1 237 ? 8.211 1.14 -16.906 1 90.44 237 GLN B CA 1
ATOM 3924 C C . GLN B 1 237 ? 8.703 2.553 -17.203 1 90.44 237 GLN B C 1
ATOM 3926 O O . GLN B 1 237 ? 9.914 2.803 -17.219 1 90.44 237 GLN B O 1
ATOM 3931 N N . ASN B 1 238 ? 7.781 3.457 -17.484 1 93.31 238 ASN B N 1
ATOM 3932 C CA . ASN B 1 238 ? 8.141 4.848 -17.75 1 93.31 238 ASN B CA 1
ATOM 3933 C C . ASN B 1 238 ? 8.773 5.496 -16.516 1 93.31 238 ASN B C 1
ATOM 3935 O O . ASN B 1 238 ? 9.617 6.383 -16.641 1 93.31 238 ASN B O 1
ATOM 3939 N N . LEU B 1 239 ? 8.414 5.023 -15.359 1 94.56 239 LEU B N 1
ATOM 3940 C CA . LEU B 1 239 ? 8.984 5.531 -14.117 1 94.56 239 LEU B CA 1
ATOM 3941 C C . LEU B 1 239 ? 10.32 4.871 -13.828 1 94.56 239 LEU B C 1
ATOM 3943 O O . LEU B 1 239 ? 11.25 5.523 -13.344 1 94.56 239 LEU B O 1
ATOM 3947 N N . LEU B 1 240 ? 10.445 3.643 -14.156 1 92.88 240 LEU B N 1
ATOM 3948 C CA . LEU B 1 240 ? 11.617 2.842 -13.812 1 92.88 240 LEU B CA 1
ATOM 3949 C C . LEU B 1 240 ? 12.797 3.211 -14.703 1 92.88 240 LEU B C 1
ATOM 3951 O O . LEU B 1 240 ? 13.922 3.338 -14.219 1 92.88 240 LEU B O 1
ATOM 3955 N N . SER B 1 241 ? 12.586 3.438 -15.992 1 91.75 241 SER B N 1
ATOM 3956 C CA . SER B 1 241 ? 13.641 3.582 -16.984 1 91.75 241 SER B CA 1
ATOM 3957 C C . SER B 1 241 ? 14.578 4.734 -16.641 1 91.75 241 SER B C 1
ATOM 3959 O O . SER B 1 241 ? 15.797 4.555 -16.578 1 91.75 241 SER B O 1
ATOM 3961 N N . PRO B 1 242 ? 14.07 5.891 -16.297 1 92.94 242 PRO B N 1
ATOM 3962 C CA . PRO B 1 242 ? 14.984 6.98 -15.945 1 92.94 242 PRO B CA 1
ATOM 3963 C C . PRO B 1 242 ? 15.742 6.723 -14.641 1 92.94 242 PRO B C 1
ATOM 3965 O O . PRO B 1 242 ? 16.875 7.184 -14.484 1 92.94 242 PRO B O 1
ATOM 3968 N N . LEU B 1 243 ? 15.18 6.016 -13.742 1 93.81 243 LEU B N 1
ATOM 3969 C CA . LEU B 1 243 ? 15.844 5.711 -12.484 1 93.81 243 LEU B CA 1
ATOM 3970 C C . LEU B 1 243 ? 17.062 4.816 -12.711 1 93.81 243 LEU B C 1
ATOM 3972 O O . LEU B 1 243 ? 18.125 5.035 -12.117 1 93.81 243 LEU B O 1
ATOM 3976 N N . LEU B 1 244 ? 16.891 3.826 -13.539 1 89.62 244 LEU B N 1
ATOM 3977 C CA . LEU B 1 244 ? 17.969 2.895 -13.828 1 89.62 244 LEU B CA 1
ATOM 3978 C C . LEU B 1 244 ? 19.188 3.627 -14.414 1 89.62 244 LEU B C 1
ATOM 3980 O O . LEU B 1 244 ? 20.328 3.217 -14.195 1 89.62 244 LEU B O 1
ATOM 3984 N N . ALA B 1 245 ? 18.922 4.719 -15.078 1 89.81 245 ALA B N 1
ATOM 3985 C CA . ALA B 1 245 ? 19.969 5.488 -15.727 1 89.81 245 ALA B CA 1
ATOM 3986 C C . ALA B 1 245 ? 20.547 6.543 -14.789 1 89.81 245 ALA B C 1
ATOM 3988 O O . ALA B 1 245 ? 21.5 7.238 -15.133 1 89.81 245 ALA B O 1
ATOM 3989 N N . SER B 1 246 ? 20.062 6.613 -13.609 1 92.88 246 SER B N 1
ATOM 3990 C CA . SER B 1 246 ? 20.438 7.676 -12.688 1 92.88 246 SER B CA 1
ATOM 3991 C C . SER B 1 246 ? 21.75 7.344 -11.969 1 92.88 246 SER B C 1
ATOM 3993 O O . SER B 1 246 ? 22.109 6.172 -11.859 1 92.88 246 SER B O 1
ATOM 3995 N N . GLU B 1 247 ? 22.438 8.391 -11.469 1 95 247 GLU B N 1
ATOM 3996 C CA . GLU B 1 247 ? 23.594 8.211 -10.617 1 95 247 GLU B CA 1
ATOM 3997 C C . GLU B 1 247 ? 23.234 7.504 -9.312 1 95 247 GLU B C 1
ATOM 3999 O O . GLU B 1 247 ? 24.016 6.727 -8.781 1 95 247 GLU B O 1
ATOM 4004 N N . ASP B 1 248 ? 22.094 7.781 -8.914 1 95.25 248 ASP B N 1
ATOM 4005 C CA . ASP B 1 248 ? 21.641 7.199 -7.648 1 95.25 248 ASP B CA 1
ATOM 4006 C C . ASP B 1 248 ? 21.484 5.688 -7.766 1 95.25 248 ASP B C 1
ATOM 4008 O O . ASP B 1 248 ? 21.766 4.953 -6.816 1 95.25 248 ASP B O 1
ATOM 4012 N N . ALA B 1 249 ? 20.938 5.223 -8.875 1 90.81 249 ALA B N 1
ATOM 4013 C CA . ALA B 1 249 ? 20.828 3.779 -9.07 1 90.81 249 ALA B CA 1
ATOM 4014 C C . ALA B 1 249 ? 22.203 3.121 -9.055 1 90.81 249 ALA B C 1
ATOM 4016 O O . ALA B 1 249 ? 22.391 2.059 -8.461 1 90.81 249 ALA B O 1
ATOM 4017 N N . GLN B 1 250 ? 23.156 3.723 -9.68 1 90.94 250 GLN B N 1
ATOM 4018 C CA . GLN B 1 250 ? 24.516 3.229 -9.664 1 90.94 250 GLN B CA 1
ATOM 4019 C C . GLN B 1 250 ? 25.094 3.221 -8.242 1 90.94 250 GLN B C 1
ATOM 4021 O O . GLN B 1 250 ? 25.719 2.244 -7.824 1 90.94 250 GLN B O 1
ATOM 4026 N N . GLU B 1 251 ? 24.828 4.289 -7.617 1 93.5 251 GLU B N 1
ATOM 4027 C CA . GLU B 1 251 ? 25.266 4.395 -6.23 1 93.5 251 GLU B CA 1
ATOM 4028 C C . GLU B 1 251 ? 24.625 3.312 -5.363 1 93.5 251 GLU B C 1
ATOM 4030 O O . GLU B 1 251 ? 25.281 2.736 -4.496 1 93.5 251 GLU B O 1
ATOM 4035 N N . GLY B 1 252 ? 23.375 3.105 -5.551 1 91.19 252 GLY B N 1
ATOM 4036 C CA . GLY B 1 252 ? 22.703 2.066 -4.801 1 91.19 252 GLY B CA 1
ATOM 4037 C C . GLY B 1 252 ? 23.344 0.703 -4.938 1 91.19 252 GLY B C 1
ATOM 4038 O O . GLY B 1 252 ? 23.578 0.014 -3.939 1 91.19 252 GLY B O 1
ATOM 4039 N N . VAL B 1 253 ? 23.641 0.298 -6.102 1 86.94 253 VAL B N 1
ATOM 4040 C CA . VAL B 1 253 ? 24.281 -0.985 -6.371 1 86.94 253 VAL B CA 1
ATOM 4041 C C . VAL B 1 253 ? 25.703 -0.991 -5.789 1 86.94 253 VAL B C 1
ATOM 4043 O O . VAL B 1 253 ? 26.109 -1.958 -5.141 1 86.94 253 VAL B O 1
ATOM 4046 N N . ARG B 1 254 ? 26.422 0.094 -6 1 90.44 254 ARG B N 1
ATOM 4047 C CA . ARG B 1 254 ? 27.781 0.209 -5.5 1 90.44 254 ARG B CA 1
ATOM 4048 C C . ARG B 1 254 ? 27.828 0.096 -3.98 1 90.44 254 ARG B C 1
ATOM 4050 O O . ARG B 1 254 ? 28.656 -0.624 -3.428 1 90.44 254 ARG B O 1
ATOM 4057 N N . ALA B 1 255 ? 26.969 0.81 -3.361 1 92.5 255 ALA B N 1
ATOM 4058 C CA . ALA B 1 255 ? 26.906 0.791 -1.902 1 92.5 255 ALA B CA 1
ATOM 4059 C C . ALA B 1 255 ? 26.594 -0.609 -1.385 1 92.5 255 ALA B C 1
ATOM 4061 O O . ALA B 1 255 ? 27.141 -1.041 -0.369 1 92.5 255 ALA B O 1
ATOM 4062 N N . MET B 1 256 ? 25.703 -1.299 -2.08 1 87 256 MET B N 1
ATOM 4063 C CA . MET B 1 256 ? 25.328 -2.664 -1.717 1 87 256 MET B CA 1
ATOM 4064 C C . MET B 1 256 ? 26.547 -3.592 -1.801 1 87 256 MET B C 1
ATOM 4066 O O . MET B 1 256 ? 26.797 -4.375 -0.882 1 87 256 MET B O 1
ATOM 4070 N N . ILE B 1 257 ? 27.266 -3.486 -2.799 1 86.81 257 ILE B N 1
ATOM 4071 C CA . ILE B 1 257 ? 28.438 -4.32 -3.029 1 86.81 257 ILE B CA 1
ATOM 4072 C C . ILE B 1 257 ? 29.5 -4.023 -1.97 1 86.81 257 ILE B C 1
ATOM 4074 O O . ILE B 1 257 ? 30.125 -4.941 -1.442 1 86.81 257 ILE B O 1
ATOM 4078 N N . GLU B 1 258 ? 29.578 -2.734 -1.651 1 93.38 258 GLU B N 1
ATOM 4079 C CA . GLU B 1 258 ? 30.609 -2.287 -0.716 1 93.38 258 GLU B CA 1
ATOM 4080 C C . GLU B 1 258 ? 30.125 -2.4 0.728 1 93.38 258 GLU B C 1
ATOM 4082 O O . GLU B 1 258 ? 30.891 -2.113 1.662 1 93.38 258 GLU B O 1
ATOM 4087 N N . ARG B 1 259 ? 28.953 -2.762 0.893 1 89.81 259 ARG B N 1
ATOM 4088 C CA . ARG B 1 259 ? 28.359 -2.932 2.211 1 89.81 259 ARG B CA 1
ATOM 4089 C C . ARG B 1 259 ? 28.453 -1.649 3.029 1 89.81 259 ARG B C 1
ATOM 4091 O O . ARG B 1 259 ? 28.922 -1.669 4.172 1 89.81 259 ARG B O 1
ATOM 4098 N N . ARG B 1 260 ? 28.078 -0.529 2.391 1 91.94 260 ARG B N 1
ATOM 4099 C CA . ARG B 1 260 ? 27.984 0.775 3.039 1 91.94 260 ARG B CA 1
ATOM 4100 C C . ARG B 1 260 ? 26.625 1.428 2.75 1 91.94 260 ARG B C 1
ATOM 4102 O O . ARG B 1 260 ? 25.906 0.989 1.86 1 91.94 260 ARG B O 1
ATOM 4109 N N . ALA B 1 261 ? 26.422 2.482 3.557 1 91.69 261 ALA B N 1
ATOM 4110 C CA . ALA B 1 261 ? 25.203 3.25 3.297 1 91.69 261 ALA B CA 1
ATOM 4111 C C . ALA B 1 261 ? 25.344 4.062 2.01 1 91.69 261 ALA B C 1
ATOM 4113 O O . ALA B 1 261 ? 26.391 4.637 1.736 1 91.69 261 ALA B O 1
ATOM 4114 N N . PRO B 1 262 ? 24.312 4.062 1.257 1 93.38 262 PRO B N 1
ATOM 4115 C CA . PRO B 1 262 ? 24.375 4.855 0.026 1 93.38 262 PRO B CA 1
ATOM 4116 C C . PRO B 1 262 ? 24.312 6.355 0.288 1 93.38 262 PRO B C 1
ATOM 4118 O O . PRO B 1 262 ? 23.781 6.785 1.316 1 93.38 262 PRO B O 1
ATOM 4121 N N . GLN B 1 263 ? 24.953 7.07 -0.58 1 94.5 263 GLN B N 1
ATOM 4122 C CA . GLN B 1 263 ? 24.875 8.531 -0.612 1 94.5 263 GLN B CA 1
ATOM 4123 C C . GLN B 1 263 ? 24.188 9.008 -1.894 1 94.5 263 GLN B C 1
ATOM 4125 O O . GLN B 1 263 ? 24.859 9.195 -2.916 1 94.5 263 GLN B O 1
ATOM 4130 N N . PHE B 1 264 ? 22.969 9.352 -1.785 1 95.69 264 PHE B N 1
ATOM 4131 C CA . PHE B 1 264 ? 22.188 9.68 -2.965 1 95.69 264 PHE B CA 1
ATOM 4132 C C . PHE B 1 264 ? 22.219 11.172 -3.244 1 95.69 264 PHE B C 1
ATOM 4134 O O . PHE B 1 264 ? 22.203 11.984 -2.314 1 95.69 264 PHE B O 1
ATOM 4141 N N . LYS B 1 265 ? 22.188 11.555 -4.523 1 94.12 265 LYS B N 1
ATOM 4142 C CA . LYS B 1 265 ? 22.328 12.953 -4.926 1 94.12 265 LYS B CA 1
ATOM 4143 C C . LYS B 1 265 ? 21.047 13.469 -5.562 1 94.12 265 LYS B C 1
ATOM 4145 O O . LYS B 1 265 ? 20.891 14.68 -5.75 1 94.12 265 LYS B O 1
ATOM 4150 N N . GLY B 1 266 ? 20.125 12.57 -5.902 1 94.25 266 GLY B N 1
ATOM 4151 C CA . GLY B 1 266 ? 18.891 12.992 -6.547 1 94.25 266 GLY B CA 1
ATOM 4152 C C . GLY B 1 266 ? 19.047 13.25 -8.031 1 94.25 266 GLY B C 1
ATOM 4153 O O . GLY B 1 266 ? 18.406 14.148 -8.578 1 94.25 266 GLY B O 1
ATOM 4154 N N . LYS B 1 267 ? 20.016 12.586 -8.617 1 93.5 267 LYS B N 1
ATOM 4155 C CA . LYS B 1 267 ? 20.25 12.703 -10.055 1 93.5 267 LYS B CA 1
ATOM 4156 C C . LYS B 1 267 ? 20.75 11.383 -10.641 1 93.5 267 LYS B C 1
ATOM 4158 O O . LYS B 1 267 ? 21.281 10.539 -9.914 1 93.5 267 LYS B O 1
#

Radius of gyration: 25.47 Å; Cα contacts (8 Å, |Δi|>4): 1158; chains: 2; bounding box: 63×84×50 Å

Sequence (534 aa):
MREQQMSNLQGKVSREIRGHIFLIGLDRADKRNAFDSHMIHDLSLALTEYENNPELRCAVVFAHGDHFTAGLDLVELQPKLADGVFNFSDDIVNPWGTVGRQRTKPLVTAVQGYCYTAGIELMLNSDIVVANENTQFTQIEVQRGILPFGGATVRFVQAAGWAKAMKYVLTGDLFYAQTAYEMNLVTEVVEDNQQLTRAIELAERIANAAPLAVQAALHSAHQAFLQSPEVAFANLQNLLSPLLASEDAQEGVRAMIERRAPQFKGKMREQQMSNLQGKVSREIRGHIFLIGLDRADKRNAFDSHMIHDLSLALTEYENNPELRCAVVFAHGDHFTAGLDLVELQPKLADGVFNFSDDIVNPWGTVGRQRTKPLVTAVQGYCYTAGIELMLNSDIVVANENTQFTQIEVQRGILPFGGATVRFVQAAGWAKAMKYVLTGDLFYAQTAYEMNLVTEVVEDNQQLTRAIELAERIANAAPLAVQAALHSAHQAFLQSPEVAFANLQNLLSPLLASEDAQEGVRAMIERRAPQFKGK

Nearest PDB structures (foldseek):
  3swx-assembly1_A  TM=9.748E-01  e=8.999E-33  Mycobacteroides abscessus
  3swx-assembly1_C  TM=9.732E-01  e=2.131E-32  Mycobacteroides abscessus
  3lao-assembly1_A  TM=9.641E-01  e=8.261E-32  Pseudomonas aeruginosa PAO1
  3kqf-assembly1_B  TM=9.126E-01  e=1.202E-21  Bacillus anthracis
  6p5u-assembly1_A  TM=8.887E-01  e=1.787E-17  uncultured organism

Foldseek 3Di:
DVVVVVVLQFWAWDWDDDFQEIETETENVVQLSADALRHQVRVQVSLLVQQVDPRHAEYEYYYPYAFRYPYHPCVRCVVPVVVPSQPDDQSIDRLLQPDHDHRLHAYEYEGHDEQEQVSLSNLLSHDAYEYEQRYKYWNCVVVVVHARDSQCVQSVCVQQNDVVSCVRRVHRDMDTDVVCVNSRSHDYYDYDPCRRVVRVVVRVVSSLDARLVNSLVVVLVVCCRVPRPVRSVVCNCVSVVVVCVDPQVVQVVVCVVVVHRGDHDND/DVVVVVVLQFWAWDWDDDFQEIETETPRVVQLSADALRHQVRVFVSLLVQQVDPRHAEYEYYYPYAFRYPYHPCVRCVVPVVVCSQPDDQSIDRLLQPDHDHRLHAYEYETHDEQEQVSLSNLLSHDAYEYEQRYKYWNCVVVVVHARDSQCVQSVCVQQNDPLSCVRRVHRDMDTDVSCVNSRSHDYYDYDPCRRVVRVVVRVVSSLAARLVNSLVVVLVVCCRVPRNVVSVVCNCVSVVVVCVDPQVVQVVVCVVVVHRGDHDND

pLDDT: mean 93.66, std 10.71, range [28.39, 98.94]

InterPro domains:
  IPR001753 Enoyl-CoA hydratase/isomerase-like domain [PF00378] (17-266)
  IPR014748 Enoyl-CoA hydratase, C-terminal [G3DSA:1.10.12.10] (210-267)
  IPR029045 ClpP/crotonase-like domain superfamily [SSF52096] (13-266)

Solvent-accessible surface area (backbone atoms only — not comparable to full-atom values): 26215 Å² total; per-residue (Å²): 112,74,70,69,60,63,60,74,72,52,31,33,53,46,79,46,76,56,88,35,31,36,41,37,26,38,49,27,47,92,59,35,27,32,41,30,71,48,20,51,50,41,45,17,51,49,51,31,51,49,73,71,36,84,71,45,48,21,33,37,41,37,40,41,70,74,23,31,11,65,13,66,32,52,84,73,32,57,84,34,61,84,74,38,79,83,63,54,53,65,86,34,31,35,72,34,59,54,52,47,28,74,82,63,64,55,34,30,27,24,40,29,29,38,28,16,40,56,37,45,17,35,44,60,60,36,77,40,27,24,27,14,58,70,19,36,34,29,40,36,36,18,60,36,13,31,48,65,74,38,41,38,41,44,51,43,27,69,48,31,10,54,20,51,29,38,52,29,55,45,49,24,47,78,48,39,36,69,59,35,38,76,32,51,68,31,72,43,76,36,60,90,80,38,16,57,63,54,34,50,54,52,37,49,58,56,43,60,38,49,50,59,60,53,29,44,54,49,49,41,53,49,35,28,58,39,62,29,60,69,60,23,60,72,42,47,60,74,54,47,55,63,47,69,73,24,57,34,45,52,37,49,53,50,19,59,74,64,72,48,84,56,83,55,79,63,71,108,70,72,65,59,61,58,71,71,51,32,33,54,47,79,46,77,58,88,35,32,37,40,37,26,38,47,28,46,93,60,35,26,32,41,29,72,48,21,50,51,41,45,18,51,51,52,31,51,49,72,72,35,85,70,47,47,22,32,37,41,37,39,43,70,74,23,32,12,65,13,68,30,53,85,73,32,56,84,34,60,84,75,38,81,85,64,53,54,66,86,34,30,35,72,34,59,82,52,46,28,76,81,62,65,54,34,29,27,24,38,32,29,36,30,17,40,57,36,46,17,34,42,60,59,34,40,31,25,23,27,15,58,70,19,38,34,30,40,37,36,57,79,72,77,45,70,70,80,41,42,38,81,52,52,43,29,65,32,37,33,61,75,62,30,45,56,28,55,72,66,25,46,77,49,37,35,69,59,37,39,77,31,25,63,29,46,44,76,36,63,90,80,36,14,57,62,52,35,49,53,53,36,50,46,35,42,60,22,19,50,59,16,40,28,45,34,48,49,38,27,47,36,22,70,75,67,19,41,49,60,23,38,70,42,38,61,74,54,43,55,61,29,69,72,22,57,24,21,52,37,17,53,51,18,60,76,66,71,48,82,54,81,56,79,62,72

Organism: Caenorhabditis remanei (NCBI:txid31234)